Protein AF-A0A835XNC0-F1 (afdb_monomer)

Radius of gyration: 29.65 Å; Cα contacts (8 Å, |Δi|>4): 1338; chains: 1; bounding box: 102×80×61 Å

pLDDT: mean 70.97, std 20.48, range [23.77, 98.5]

Solvent-accessible surface area (backbone atoms only — not comparable to full-atom values): 29058 Å² total; per-residue (Å²): 134,89,83,88,86,89,87,88,86,90,88,89,86,82,95,68,84,80,81,84,77,67,48,71,49,100,88,70,49,81,49,68,90,82,83,91,81,83,90,73,98,82,74,91,80,86,80,80,76,56,77,41,69,33,33,69,35,61,63,71,74,48,73,46,71,86,38,91,46,71,75,57,44,53,56,59,33,71,76,32,92,68,40,43,26,42,33,42,40,83,88,75,19,25,26,38,28,16,57,39,87,41,73,78,50,89,81,39,44,14,42,54,61,74,78,68,91,55,57,44,74,35,23,36,60,67,72,76,65,76,46,70,47,81,31,94,45,70,66,56,28,48,46,52,15,76,72,35,86,63,37,34,22,20,36,38,29,74,90,76,25,39,21,34,22,16,60,56,85,51,75,66,41,85,33,86,71,22,29,26,30,54,71,70,85,74,76,70,84,77,63,83,58,56,65,34,28,36,41,11,80,38,36,51,93,75,41,46,41,34,64,58,40,100,80,53,81,57,31,51,72,44,68,40,75,80,45,48,52,45,66,44,89,82,36,43,75,68,38,34,23,35,36,36,43,68,66,15,27,43,31,40,37,68,68,68,37,36,96,42,24,29,38,38,38,33,32,29,44,72,58,90,40,28,12,26,42,34,34,36,67,40,87,97,50,51,41,34,49,39,25,37,24,57,73,45,90,89,54,76,38,35,32,19,55,26,36,36,17,52,83,36,61,20,26,60,96,45,59,35,25,43,55,25,82,39,46,31,42,40,38,54,67,44,38,30,36,58,94,38,80,40,53,79,41,78,46,36,80,58,57,54,40,22,42,18,39,32,54,50,97,74,16,36,18,19,33,34,36,39,38,39,39,24,26,65,36,74,68,52,73,72,54,47,51,51,52,52,51,46,50,35,64,64,30,52,50,70,55,41,38,50,79,57,8,25,38,5,40,51,36,71,29,49,19,43,103,74,69,80,41,58,30,27,8,66,79,52,54,19,35,42,36,36,38,73,72,67,31,48,36,33,28,31,54,92,76,64,44,79,30,38,62,67,61,46,68,78,72,59,75,81,80,62,98,65,79,78,61,73,69,45,28,33,42,33,29,37,12,38,31,45,28,46,33,32,23,30,69,84,68,47,78,76,45,63,56,92,48,86,53,73,78,38,42,22,28,41,35,34,38,78,81,38,32,44,33,32,21,41,68,83,64,50,77,74,43,77,44,67,29,56,78,131

InterPro domains:
  IPR001480 Bulb-type lectin domain [PS50927] (404-531)
  IPR003609 PAN/Apple domain [PF00024] (60-102)
  IPR003609 PAN/Apple domain [PF00024] (134-172)
  IPR036426 Bulb-type lectin domain superfamily [SSF51110] (418-521)

Nearest PDB structures (foldseek):
  4pdt-assembly1_A  TM=8.724E-01  e=1.687E-04  Marasmius oreades
  4a5v-assembly1_A  TM=4.060E-01  e=1.540E-06  Toxoplasma gondii RH
  2yil-assembly1_A  TM=4.550E-01  e=6.551E-04  Sarcocystis muris
  6ryx-assembly1_A  TM=1.605E-01  e=2.698E-04  Colletotrichum graminicola M1.001
  6ryw-assembly1_A  TM=1.708E-01  e=2.175E-03  Colletotrichum graminicola M1.001

Organism: NCBI:txid47281

Foldseek 3Di:
DDYDDDDDDDDDDDDDDDDFDWDADPVGDIDGDDDDDDDDDDDDDDDDKDKDQWDFDADFPDKAFDAQDPVVLVVVLVVPPQFQWWFADNVRNMITTHNDGHGGDGGGIIIGDDDPPFKDAQKDQDDDFPDKDQAQDPVRLVVVQLPDQQWFKWKAQNVRSMITTDNAGHDIDGHHRIMMGGDDQPPPVPDPQWQFKWFLVCCDPQWTDGVNDPPHPWTFPDWWDDWHWAFDPLFQRRGIWTWDFFGTKTFIDFPLAPQKKKKKWKKFFPDQQFAAFKAFPDPLWGWGAQGHDAPDPVGRGHAGQWIAGNPDTQFDRHNQARGFIWTWIATLAWIDTLLHTRGDDGHDPPSDHRIMGADDDRRGTGMIIGIMIMGRHDDDSVSVVVVSVSSCRSRVGQRDDLLQQKHWGNDKFKEDPPQPGWRAHNVRQKIWTQYQQRKTFIARDVVRDTQDIPCLNPPPVPDDPDDLDHATKMFGQHNFFRWRFIAGPVRHTPDTDPGGDGHFIWMFGQHPQGKTFIATSNRHTRDIDGRDDD

Secondary structure (DSSP, 8-state):
----------------------EE-TTS-EE--SS-----S-SPPP--PPEEEEEEES-EEEEE----SHHHHHHHHHT-TT--EEEEETTTTEEEEES--EEEEEEEEEEE----TTEEEEEE--S-EEEEEE-SSHHHHHHHHHHSTT--EEEEETTTTEEEEESS----EEEEEEEEEE---------TTEEEEEEGGGEETTEE---SSTT-----SEEES--EEEE-TTSGGG-EEEEE-TT-EEE--TTSS-SS-EEEEEEEEEEEEES-SEEE-STT--EEEEEE----TTS---EEEEEEETTEESS----SSTTS-EEEEEETTEEEETTEE---S---S-----EEES--TT--EEEEEEEEEEESS---HHHHHHHHHHHHHHHT-----GGGTEE-TT-EEE--TT---EEE-TTSSEEEEE-TTS-EEEEETTTTEEEEE--HHHHSSSS------SS--EEEE-TTT--EEEE-TT--EEEE-----TT---EEEE-TTS-EEEE-TT--EEEEE-S---

Structure (mmCIF, N/CA/C/O backbone):
data_AF-A0A835XNC0-F1
#
_entry.id   AF-A0A835XNC0-F1
#
loop_
_atom_site.group_PDB
_atom_site.id
_atom_site.type_symbol
_atom_site.label_atom_id
_atom_site.label_alt_id
_atom_site.label_comp_id
_atom_site.label_asym_id
_atom_site.label_entity_id
_atom_site.label_seq_id
_atom_site.pdbx_PDB_ins_code
_atom_site.Cartn_x
_atom_site.Cartn_y
_atom_site.Cartn_z
_atom_site.occupancy
_atom_site.B_iso_or_equiv
_atom_site.auth_seq_id
_atom_site.auth_comp_id
_atom_site.auth_asym_id
_atom_site.auth_atom_id
_atom_site.pdbx_PDB_model_num
ATOM 1 N N . MET A 1 1 ? -70.323 -54.467 4.100 1.00 33.56 1 MET A N 1
ATOM 2 C CA . MET A 1 1 ? -70.503 -53.754 5.382 1.00 33.56 1 MET A CA 1
ATOM 3 C C . MET A 1 1 ? -70.196 -52.279 5.146 1.00 33.56 1 MET A C 1
ATOM 5 O O . MET A 1 1 ? -69.105 -52.011 4.683 1.00 33.56 1 MET A O 1
ATOM 9 N N . ARG A 1 2 ? -71.217 -51.421 5.357 1.00 29.81 2 ARG A N 1
ATOM 10 C CA . ARG A 1 2 ? -71.293 -49.951 5.610 1.00 29.81 2 ARG A CA 1
ATOM 11 C C . ARG A 1 2 ? -70.186 -49.025 5.056 1.00 29.81 2 ARG A C 1
ATOM 13 O O . ARG A 1 2 ? -69.028 -49.295 5.299 1.00 29.81 2 ARG A O 1
ATOM 20 N N . ARG A 1 3 ? -70.420 -47.828 4.499 1.00 30.92 3 ARG A N 1
ATOM 21 C CA . ARG A 1 3 ? -71.561 -46.963 4.087 1.00 30.92 3 ARG A CA 1
ATOM 22 C C . ARG A 1 3 ? -70.849 -45.702 3.493 1.00 30.92 3 ARG A C 1
ATOM 24 O O . ARG A 1 3 ? -69.907 -45.252 4.122 1.00 30.92 3 ARG A O 1
ATOM 31 N N . VAL A 1 4 ? -71.133 -45.233 2.266 1.00 28.31 4 VAL A N 1
ATOM 32 C CA . VAL A 1 4 ? -72.022 -44.083 1.907 1.00 28.31 4 VAL A CA 1
ATOM 33 C C . VAL A 1 4 ? -71.281 -42.782 1.497 1.00 28.31 4 VAL A C 1
ATOM 35 O O . VAL A 1 4 ? -70.633 -42.160 2.324 1.00 28.31 4 VAL A O 1
ATOM 38 N N . HIS A 1 5 ? -71.510 -42.409 0.223 1.00 29.84 5 HIS A N 1
ATOM 39 C CA . HIS A 1 5 ? -71.811 -41.091 -0.390 1.00 29.84 5 HIS A CA 1
ATOM 40 C C . HIS A 1 5 ? -70.792 -39.932 -0.535 1.00 29.84 5 HIS A C 1
ATOM 42 O O . HIS A 1 5 ? -70.390 -39.298 0.429 1.00 29.84 5 HIS A O 1
ATOM 48 N N . ASP A 1 6 ? -70.544 -39.610 -1.817 1.00 30.56 6 ASP A N 1
ATOM 49 C CA . ASP A 1 6 ? -70.949 -38.401 -2.572 1.00 30.56 6 ASP A CA 1
ATOM 50 C C . ASP A 1 6 ? -70.575 -36.951 -2.176 1.00 30.56 6 ASP A C 1
ATOM 52 O O . ASP A 1 6 ? -70.875 -36.455 -1.096 1.00 30.56 6 ASP A O 1
ATOM 56 N N . PHE A 1 7 ? -70.210 -36.238 -3.256 1.00 26.59 7 PHE A N 1
ATOM 57 C CA . PHE A 1 7 ? -70.648 -34.902 -3.709 1.00 26.59 7 PHE A CA 1
ATOM 58 C C . PHE A 1 7 ? -69.682 -33.697 -3.673 1.00 26.59 7 PHE A C 1
ATOM 60 O O . PHE A 1 7 ? -68.897 -33.461 -2.766 1.00 26.59 7 PHE A O 1
ATOM 67 N N . LEU A 1 8 ? -69.801 -32.935 -4.766 1.00 31.47 8 LEU A N 1
ATOM 68 C CA . LEU A 1 8 ? -69.003 -31.819 -5.283 1.00 31.47 8 LEU A CA 1
ATOM 69 C C . LEU A 1 8 ? -69.180 -30.479 -4.519 1.00 31.47 8 LEU A C 1
ATOM 71 O O . LEU A 1 8 ? -70.312 -30.157 -4.168 1.00 31.47 8 LEU A O 1
ATOM 75 N N . ARG A 1 9 ? -68.127 -29.624 -4.510 1.00 27.34 9 ARG A N 1
ATOM 76 C CA . ARG A 1 9 ? -68.075 -28.161 -4.870 1.00 27.34 9 ARG A CA 1
ATOM 77 C C . ARG A 1 9 ? -67.321 -27.204 -3.902 1.00 27.34 9 ARG A C 1
ATOM 79 O O . ARG A 1 9 ? -67.703 -27.065 -2.753 1.00 27.34 9 ARG A O 1
ATOM 86 N N . LYS A 1 10 ? -66.433 -26.393 -4.523 1.00 29.19 10 LYS A N 1
ATOM 87 C CA . LYS A 1 10 ? -66.062 -24.954 -4.319 1.00 29.19 10 LYS A CA 1
ATOM 88 C C . LYS A 1 10 ? -65.339 -24.473 -3.030 1.00 29.19 10 LYS A C 1
ATOM 90 O O . LYS A 1 10 ? -66.006 -24.257 -2.031 1.00 29.19 10 LYS A O 1
ATOM 95 N N . GLN A 1 11 ? -64.055 -24.071 -3.141 1.00 23.78 11 GLN A N 1
ATOM 96 C CA . GLN A 1 11 ? -63.481 -22.684 -3.154 1.00 23.78 11 GLN A CA 1
ATOM 97 C C . GLN A 1 11 ? -61.925 -22.701 -2.951 1.00 23.78 11 GLN A C 1
ATOM 99 O O . GLN A 1 11 ? -61.440 -23.670 -2.378 1.00 23.78 11 GLN A O 1
ATOM 104 N N . PRO A 1 12 ? -61.134 -21.702 -3.432 1.00 40.41 12 PRO A N 1
ATOM 105 C CA . PRO A 1 12 ? -59.662 -21.586 -3.247 1.00 40.41 12 PRO A CA 1
ATOM 106 C C . PRO A 1 12 ? -59.301 -20.605 -2.097 1.00 40.41 12 PRO A C 1
ATOM 108 O O . PRO A 1 12 ? -60.239 -20.024 -1.546 1.00 40.41 12 PRO A O 1
ATOM 111 N N . PRO A 1 13 ? -58.026 -20.232 -1.821 1.00 48.44 13 PRO A N 1
ATOM 112 C CA . PRO A 1 13 ? -56.707 -20.888 -1.938 1.00 48.44 13 PRO A CA 1
ATOM 113 C C . PRO A 1 13 ? -56.108 -21.174 -0.531 1.00 48.44 13 PRO A C 1
ATOM 115 O O . PRO A 1 13 ? -56.663 -20.693 0.447 1.00 48.44 13 PRO A O 1
ATOM 118 N N . ASN A 1 14 ? -54.994 -21.906 -0.400 1.00 28.11 14 ASN A N 1
ATOM 119 C CA . ASN A 1 14 ? -54.060 -21.735 0.728 1.00 28.11 14 ASN A CA 1
ATOM 120 C C . ASN A 1 14 ? -52.700 -22.363 0.411 1.00 28.11 14 ASN A C 1
ATOM 122 O O . ASN A 1 14 ? -52.614 -23.470 -0.122 1.00 28.11 14 ASN A O 1
ATOM 126 N N . ASP A 1 15 ? -51.672 -21.597 0.742 1.00 35.84 15 ASP A N 1
ATOM 127 C CA . ASP A 1 15 ? -50.267 -21.950 0.694 1.00 35.84 15 ASP A CA 1
ATOM 128 C C . ASP A 1 15 ? -49.991 -22.990 1.786 1.00 35.84 15 ASP A C 1
ATOM 130 O O . ASP A 1 15 ? -50.041 -22.659 2.965 1.00 35.84 15 ASP A O 1
ATOM 134 N N . ASP A 1 16 ? -49.711 -24.234 1.408 1.00 30.25 16 ASP A N 1
ATOM 135 C CA . ASP A 1 16 ? -49.107 -25.219 2.304 1.00 30.25 16 ASP A CA 1
ATOM 136 C C . ASP A 1 16 ? -48.016 -25.959 1.522 1.00 30.25 16 ASP A C 1
ATOM 138 O O . ASP A 1 16 ? -48.280 -26.740 0.602 1.00 30.25 16 ASP A O 1
ATOM 142 N N . GLU A 1 17 ? -46.765 -25.658 1.879 1.00 33.50 17 GLU A N 1
ATOM 143 C CA . GLU A 1 17 ? -45.600 -26.482 1.570 1.00 33.50 17 GLU A CA 1
ATOM 144 C C . GLU A 1 17 ? -45.907 -27.921 2.010 1.00 33.50 17 GLU A C 1
ATOM 146 O O . GLU A 1 17 ? -46.232 -28.182 3.170 1.00 33.50 17 GLU A O 1
ATOM 151 N N . GLY A 1 18 ? -45.852 -28.862 1.066 1.00 27.59 18 GLY A N 1
ATOM 152 C CA . GLY A 1 18 ? -46.105 -30.270 1.340 1.00 27.59 18 GLY A CA 1
ATOM 153 C C . GLY A 1 18 ? -45.155 -30.792 2.415 1.00 27.59 18 GLY A C 1
ATOM 154 O O . GLY A 1 18 ? -43.946 -30.843 2.208 1.00 27.59 18 GLY A O 1
ATOM 155 N N . ALA A 1 19 ? -45.706 -31.192 3.560 1.00 32.00 19 ALA A N 1
ATOM 156 C CA . ALA A 1 19 ? -44.953 -31.852 4.613 1.00 32.00 19 ALA A CA 1
ATOM 157 C C . ALA A 1 19 ? -44.446 -33.216 4.118 1.00 32.00 19 ALA A C 1
ATOM 159 O O . ALA A 1 19 ? -45.224 -34.139 3.869 1.00 32.00 19 ALA A O 1
ATOM 160 N N . GLU A 1 20 ? -43.128 -33.337 3.986 1.00 39.53 20 GLU A N 1
ATOM 161 C CA . GLU A 1 20 ? -42.440 -34.596 3.720 1.00 39.53 20 GLU A CA 1
ATOM 162 C C . GLU A 1 20 ? -42.585 -35.532 4.933 1.00 39.53 20 GLU A C 1
ATOM 164 O O . GLU A 1 20 ? -42.203 -35.196 6.055 1.00 39.53 20 GLU A O 1
ATOM 169 N N . THR A 1 21 ? -43.154 -36.722 4.733 1.00 31.94 21 THR A N 1
ATOM 170 C CA . THR A 1 21 ? -43.307 -37.730 5.793 1.00 31.94 21 THR A CA 1
ATOM 171 C C . THR A 1 21 ? -42.209 -38.784 5.694 1.00 31.94 21 THR A C 1
ATOM 173 O O . THR A 1 21 ? -42.207 -39.582 4.755 1.00 31.94 21 THR A O 1
ATOM 176 N N . CYS A 1 22 ? -41.317 -38.833 6.685 1.00 34.78 22 CYS A N 1
ATOM 177 C CA . CYS A 1 22 ? -40.335 -39.906 6.847 1.00 34.78 22 CYS A CA 1
ATOM 178 C C . CYS A 1 22 ? -40.744 -40.846 7.991 1.00 34.78 22 CYS A C 1
ATOM 180 O O . CYS A 1 22 ? -41.289 -40.408 9.005 1.00 34.78 22 CYS A O 1
ATOM 182 N N . THR A 1 23 ? -40.483 -42.145 7.833 1.00 34.78 23 THR A N 1
ATOM 183 C CA . THR A 1 23 ? -40.791 -43.171 8.849 1.00 34.78 23 THR A CA 1
ATOM 184 C C . THR A 1 23 ? -39.563 -44.021 9.154 1.00 34.78 23 THR A C 1
ATOM 186 O O . THR A 1 23 ? -38.681 -44.155 8.308 1.00 34.78 23 THR A O 1
ATOM 189 N N . TYR A 1 24 ? -39.486 -44.575 10.365 1.00 38.09 24 TYR A N 1
ATOM 190 C CA . TYR A 1 24 ? -38.351 -45.394 10.795 1.00 38.09 24 TYR A CA 1
ATOM 191 C C . TYR A 1 24 ? -38.603 -46.889 10.587 1.00 38.09 24 TYR A C 1
ATOM 193 O O . TYR A 1 24 ? -39.691 -47.391 10.879 1.00 38.09 24 TYR A O 1
ATOM 201 N N . SER A 1 25 ? -37.575 -47.607 10.126 1.00 36.44 25 SER A N 1
ATOM 202 C CA . SER A 1 25 ? -37.551 -49.071 10.135 1.00 36.44 25 SER A CA 1
ATOM 203 C C . SER A 1 25 ? -37.351 -49.610 11.559 1.00 36.44 25 SER A C 1
ATOM 205 O O . SER A 1 25 ? -36.887 -48.906 12.458 1.00 36.44 25 SER A O 1
ATOM 207 N N . ALA A 1 26 ? -37.652 -50.895 11.766 1.00 30.27 26 ALA A N 1
ATOM 208 C CA . ALA A 1 26 ? -37.456 -51.573 13.051 1.00 30.27 26 ALA A CA 1
ATOM 209 C C . ALA A 1 26 ? -35.976 -51.663 13.485 1.00 30.27 26 ALA A C 1
ATOM 211 O O . ALA A 1 26 ? -35.694 -51.995 14.634 1.00 30.27 26 ALA A O 1
ATOM 212 N N . GLN A 1 27 ? -35.040 -51.368 12.579 1.00 34.03 27 GLN A N 1
ATOM 213 C CA . GLN A 1 27 ? -33.599 -51.320 12.820 1.00 34.03 27 GLN A CA 1
ATOM 214 C C . GLN A 1 27 ? -33.074 -49.890 13.050 1.00 34.03 27 GLN A C 1
ATOM 216 O O . GLN A 1 27 ? -31.894 -49.727 13.345 1.00 34.03 27 GLN A O 1
ATOM 221 N N . GLY A 1 28 ? -33.940 -48.870 12.983 1.00 33.38 28 GLY A N 1
ATOM 222 C CA . GLY A 1 28 ? -33.593 -47.476 13.280 1.00 33.38 28 GLY A CA 1
ATOM 223 C C . GLY A 1 28 ? -33.233 -46.611 12.068 1.00 33.38 28 GLY A C 1
ATOM 224 O O . GLY A 1 28 ? -32.818 -45.470 12.255 1.00 33.38 28 GLY A O 1
ATOM 225 N N . ASP A 1 29 ? -33.430 -47.103 10.843 1.00 35.59 29 ASP A N 1
ATOM 226 C CA . ASP A 1 29 ? -33.130 -46.353 9.616 1.00 35.59 29 ASP A CA 1
ATOM 227 C C . ASP A 1 29 ? -34.299 -45.449 9.203 1.00 35.59 29 ASP A C 1
ATOM 229 O O . ASP A 1 29 ? -35.459 -45.864 9.256 1.00 35.59 29 ASP A O 1
ATOM 233 N N . LEU A 1 30 ? -34.000 -44.226 8.757 1.00 36.44 30 LEU A N 1
ATOM 234 C CA . LEU A 1 30 ? -34.991 -43.264 8.268 1.00 36.44 30 LEU A CA 1
ATOM 235 C C . LEU A 1 30 ? -35.291 -43.517 6.779 1.00 36.44 30 LEU A C 1
ATOM 237 O O . LEU A 1 30 ? -34.406 -43.401 5.934 1.00 36.44 30 LEU A O 1
ATOM 241 N N . LEU A 1 31 ? -36.544 -43.835 6.453 1.00 37.06 31 LEU A N 1
ATOM 242 C CA . LEU A 1 31 ? -37.020 -44.059 5.087 1.00 37.06 31 LEU A CA 1
ATOM 243 C C . LEU A 1 31 ? -37.870 -42.866 4.628 1.00 37.06 31 LEU A C 1
ATOM 245 O O . LEU A 1 31 ? -38.942 -42.610 5.185 1.00 37.06 31 LEU A O 1
ATOM 249 N N . CYS A 1 32 ? -37.410 -42.169 3.587 1.00 36.25 32 CYS A N 1
ATOM 250 C CA . CYS A 1 32 ? -38.150 -41.113 2.890 1.00 36.25 32 CYS A CA 1
ATOM 251 C C . CYS A 1 32 ? -38.277 -41.506 1.399 1.00 36.25 32 CYS A C 1
ATOM 253 O O . CYS A 1 32 ? -37.302 -41.946 0.788 1.00 36.25 32 CYS A O 1
ATOM 255 N N . ALA A 1 33 ? -39.466 -41.404 0.799 1.00 33.16 33 ALA A N 1
ATOM 256 C CA . ALA A 1 33 ? -39.684 -41.654 -0.637 1.00 33.16 33 ALA A CA 1
ATOM 257 C C . ALA A 1 33 ? -39.577 -40.316 -1.395 1.00 33.16 33 ALA A C 1
ATOM 259 O O . ALA A 1 33 ? -40.217 -39.372 -0.953 1.00 33.16 33 ALA A O 1
ATOM 260 N N . ARG A 1 34 ? -38.870 -40.094 -2.517 1.00 33.03 34 ARG A N 1
ATOM 261 C CA . ARG A 1 34 ? -38.065 -40.836 -3.530 1.00 33.03 34 ARG A CA 1
ATOM 262 C C . ARG A 1 34 ? -37.212 -39.726 -4.232 1.00 33.03 34 ARG A C 1
ATOM 264 O O . ARG A 1 34 ? -37.638 -38.582 -4.196 1.00 33.03 34 ARG A O 1
ATOM 271 N N . GLU A 1 35 ? -36.070 -39.880 -4.908 1.00 27.22 35 GLU A N 1
ATOM 272 C CA . GLU A 1 35 ? -35.342 -40.998 -5.510 1.00 27.22 35 GLU A CA 1
ATOM 273 C C . GLU A 1 35 ? -33.834 -40.875 -5.202 1.00 27.22 35 GLU A C 1
ATOM 275 O O . GLU A 1 35 ? -33.226 -39.838 -5.442 1.00 27.22 35 GLU A O 1
ATOM 280 N N . GLY A 1 36 ? -33.222 -41.971 -4.740 1.00 27.28 36 GLY A N 1
ATOM 281 C CA . GLY A 1 36 ? -31.816 -42.253 -5.036 1.00 27.28 36 GLY A CA 1
ATOM 282 C C . GLY A 1 36 ? -30.734 -41.728 -4.092 1.00 27.28 36 GLY A C 1
ATOM 283 O O . GLY A 1 36 ? -29.766 -41.182 -4.590 1.00 27.28 36 GLY A O 1
ATOM 284 N N . PHE A 1 37 ? -30.791 -41.993 -2.784 1.00 29.02 37 PHE A N 1
ATOM 285 C CA . PHE A 1 37 ? -29.562 -42.072 -1.977 1.00 29.02 37 PHE A CA 1
ATOM 286 C C . PHE A 1 37 ? -29.668 -43.204 -0.946 1.00 29.02 37 PHE A C 1
ATOM 288 O O . PHE A 1 37 ? -30.394 -43.116 0.038 1.00 29.02 37 PHE A O 1
ATOM 295 N N . PHE A 1 38 ? -28.951 -44.300 -1.208 1.00 23.77 38 PHE A N 1
ATOM 296 C CA . PHE A 1 38 ? -28.677 -45.355 -0.234 1.00 23.77 38 PHE A CA 1
ATOM 297 C C . PHE A 1 38 ? -27.364 -45.009 0.472 1.00 23.77 38 PHE A C 1
ATOM 299 O O . PHE A 1 38 ? -26.322 -44.970 -0.181 1.00 23.77 38 PHE A O 1
ATOM 306 N N . ALA A 1 39 ? -27.386 -44.804 1.786 1.00 26.03 39 ALA A N 1
ATOM 307 C CA . ALA A 1 39 ? -26.163 -44.751 2.579 1.00 26.03 39 ALA A CA 1
ATOM 308 C C . ALA A 1 39 ? -25.663 -46.188 2.830 1.00 26.03 39 ALA A C 1
ATOM 310 O O . ALA A 1 39 ? -26.353 -46.989 3.458 1.00 26.03 39 ALA A O 1
ATOM 311 N N . ARG A 1 40 ? -24.474 -46.535 2.320 1.00 25.66 40 ARG A N 1
ATOM 312 C CA . ARG A 1 40 ? -23.680 -47.684 2.793 1.00 25.66 40 ARG A CA 1
ATOM 313 C C . ARG A 1 40 ? -22.464 -47.168 3.557 1.00 25.66 40 ARG A C 1
ATOM 315 O O . ARG A 1 40 ? -21.960 -46.091 3.266 1.00 25.66 40 ARG A O 1
ATOM 322 N N . ASN A 1 41 ? -22.022 -47.958 4.526 1.00 30.77 41 ASN A N 1
ATOM 323 C CA . ASN A 1 41 ? -21.209 -47.547 5.669 1.00 30.77 41 ASN A CA 1
ATOM 324 C C . ASN A 1 41 ? -19.680 -47.560 5.445 1.00 30.77 41 ASN A C 1
ATOM 326 O O . ASN A 1 41 ? -18.933 -47.667 6.414 1.00 30.77 41 ASN A O 1
ATOM 330 N N . ASP A 1 42 ? -19.197 -47.425 4.206 1.00 27.05 42 ASP A N 1
ATOM 331 C CA . ASP A 1 42 ? -17.780 -47.656 3.887 1.00 27.05 42 ASP A CA 1
ATOM 332 C C . ASP A 1 42 ? -17.169 -46.464 3.106 1.00 27.05 42 ASP A C 1
ATOM 334 O O . ASP A 1 42 ? -17.069 -46.500 1.881 1.00 27.05 42 ASP A O 1
ATOM 338 N N . GLY A 1 43 ? -16.762 -45.385 3.796 1.00 27.47 43 GLY A N 1
ATOM 339 C CA . GLY A 1 43 ? -16.010 -44.255 3.205 1.00 27.47 43 GLY A CA 1
ATOM 340 C C . GLY A 1 43 ? -16.140 -42.919 3.965 1.00 27.47 43 GLY A C 1
ATOM 341 O O . GLY A 1 43 ? -17.107 -42.746 4.702 1.00 27.47 43 GLY A O 1
ATOM 342 N N . PRO A 1 44 ? -15.170 -41.982 3.853 1.00 25.95 44 PRO A N 1
ATOM 343 C CA . PRO A 1 44 ? -15.163 -40.731 4.614 1.00 25.95 44 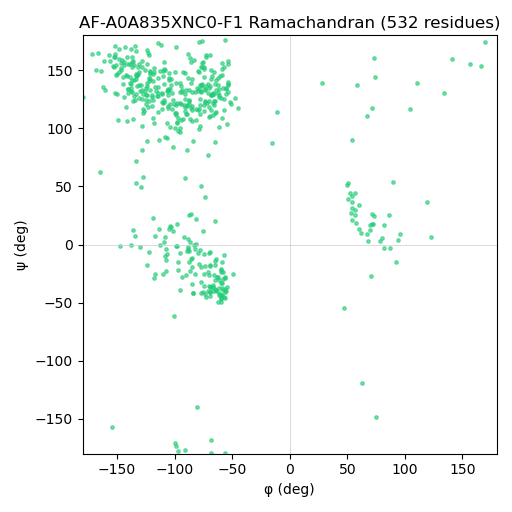PRO A CA 1
ATOM 344 C C . PRO A 1 44 ? -16.223 -39.764 4.065 1.00 25.95 44 PRO A C 1
ATOM 346 O O . PRO A 1 44 ? -16.225 -39.436 2.884 1.00 25.95 44 PRO A O 1
ATOM 349 N N . TRP A 1 45 ? -17.134 -39.357 4.945 1.00 30.69 45 TRP A N 1
ATOM 350 C CA . TRP A 1 45 ? -18.432 -38.764 4.635 1.00 30.69 45 TRP A CA 1
ATOM 351 C C . TRP A 1 45 ? -18.388 -37.321 4.104 1.00 30.69 45 TRP A C 1
ATOM 353 O O . TRP A 1 45 ? -17.707 -36.454 4.656 1.00 30.69 45 TRP A O 1
ATOM 363 N N . ASP A 1 46 ? -19.205 -37.101 3.071 1.00 28.56 46 ASP A N 1
ATOM 364 C CA . ASP A 1 46 ? -19.625 -35.834 2.469 1.00 28.56 46 ASP A CA 1
ATOM 365 C C . ASP A 1 46 ? -20.379 -34.923 3.460 1.00 28.56 46 ASP A C 1
ATOM 367 O O . ASP A 1 46 ? -21.160 -35.402 4.285 1.00 28.56 46 ASP A O 1
ATOM 371 N N . ALA A 1 47 ? -20.207 -33.597 3.357 1.00 27.84 47 ALA A N 1
ATOM 372 C CA . ALA A 1 47 ? -20.940 -32.624 4.172 1.00 27.84 47 ALA A CA 1
ATOM 373 C C . ALA A 1 47 ? -21.685 -31.582 3.322 1.00 27.84 47 ALA A C 1
ATOM 375 O O . ALA A 1 47 ? -21.075 -30.790 2.605 1.00 27.84 47 ALA A O 1
ATOM 376 N N . GLY A 1 48 ? -23.007 -31.542 3.502 1.00 31.14 48 GLY A N 1
ATOM 377 C CA . GLY A 1 48 ? -23.902 -30.431 3.173 1.00 31.14 48 GLY A CA 1
ATOM 378 C C . GLY A 1 48 ? -24.687 -30.010 4.425 1.00 31.14 48 GLY A C 1
ATOM 379 O O . GLY A 1 48 ? -24.851 -30.802 5.352 1.00 31.14 48 GLY A O 1
ATOM 380 N N . VAL A 1 49 ? -25.149 -28.756 4.489 1.00 35.53 49 VAL A N 1
ATOM 381 C CA . VAL A 1 49 ? -25.972 -28.258 5.610 1.00 35.53 49 VAL A CA 1
ATOM 382 C C . VAL A 1 49 ? -27.417 -28.713 5.418 1.00 35.53 49 VAL A C 1
ATOM 384 O O . VAL A 1 49 ? -28.083 -28.271 4.484 1.00 35.53 49 VAL A O 1
ATOM 387 N N . THR A 1 50 ? -27.926 -29.542 6.327 1.00 42.16 50 THR A N 1
ATOM 388 C CA . THR A 1 50 ? -29.351 -29.880 6.412 1.00 42.16 50 THR A CA 1
ATOM 389 C C . THR A 1 50 ? -30.042 -28.968 7.427 1.00 42.16 50 THR A C 1
ATOM 391 O O . THR A 1 50 ? -29.677 -28.908 8.604 1.00 42.16 50 THR A O 1
ATOM 394 N N . TRP A 1 51 ? -31.052 -28.225 6.971 1.00 41.75 51 TRP A N 1
ATOM 395 C CA . TRP A 1 51 ? -32.015 -27.572 7.858 1.00 41.75 51 TRP A CA 1
ATOM 396 C C . TRP A 1 51 ? -33.123 -28.578 8.140 1.00 41.75 51 TRP A C 1
ATOM 398 O O . TRP A 1 51 ? -33.761 -29.059 7.209 1.00 41.75 51 TRP A O 1
ATOM 408 N N . SER A 1 52 ? -33.344 -28.913 9.406 1.00 43.28 52 SER A N 1
ATOM 409 C CA . SER A 1 52 ? -34.429 -29.815 9.799 1.00 43.28 52 SER A CA 1
ATOM 410 C C . SER A 1 52 ? -35.224 -29.210 10.951 1.00 43.28 52 SER A C 1
ATOM 412 O O . SER A 1 52 ? -34.725 -28.372 11.706 1.00 43.28 52 SER A O 1
ATOM 414 N N . SER A 1 53 ? -36.483 -29.623 11.092 1.00 37.78 53 SER A N 1
ATOM 415 C CA . SER A 1 53 ? -37.388 -29.273 12.198 1.00 37.78 53 SER A CA 1
ATOM 416 C C . SER A 1 53 ? -37.019 -29.990 13.508 1.00 37.78 53 SER A C 1
ATOM 418 O O . SER A 1 53 ? -37.875 -30.461 14.259 1.00 37.78 53 SER A O 1
ATOM 420 N N . VAL A 1 54 ? -35.719 -30.079 13.778 1.00 39.06 54 VAL A N 1
ATOM 421 C CA . VAL A 1 54 ? -35.134 -30.774 14.918 1.00 39.06 54 VAL A CA 1
ATOM 422 C C . VAL A 1 54 ? -34.251 -29.810 15.698 1.00 39.06 54 VAL A C 1
ATOM 424 O O . VAL A 1 54 ? -33.441 -29.127 15.091 1.00 39.06 54 VAL A O 1
ATOM 427 N N . GLU A 1 55 ? -34.345 -29.772 17.030 1.00 42.88 55 GLU A N 1
ATOM 428 C CA . GLU A 1 55 ? -33.411 -29.010 17.869 1.00 42.88 55 GLU A CA 1
ATOM 429 C C . GLU A 1 55 ? -32.067 -29.751 18.023 1.00 42.88 55 GLU A C 1
ATOM 431 O O . GLU A 1 55 ? -32.051 -30.924 18.394 1.00 42.88 55 GLU A O 1
ATOM 436 N N . ALA A 1 56 ? -30.931 -29.073 17.808 1.00 45.53 56 ALA A N 1
ATOM 437 C CA . ALA A 1 56 ? -29.616 -29.606 18.180 1.00 45.53 56 ALA A CA 1
ATOM 438 C C . ALA A 1 56 ? -29.455 -29.578 19.712 1.00 45.53 56 ALA A C 1
ATOM 440 O O . ALA A 1 56 ? -29.547 -28.504 20.306 1.00 45.53 56 ALA A O 1
ATOM 441 N N . GLN A 1 57 ? -29.209 -30.708 20.376 1.00 46.56 57 GLN A N 1
ATOM 442 C CA . GLN A 1 57 ? -28.907 -30.747 21.809 1.00 46.56 57 GLN A CA 1
ATOM 443 C C . GLN A 1 57 ? -27.472 -30.291 22.125 1.00 46.56 57 GLN A C 1
ATOM 445 O O . GLN A 1 57 ? -26.564 -30.352 21.295 1.00 46.56 57 GLN A O 1
ATOM 450 N N . GLY A 1 58 ? -27.296 -29.762 23.341 1.00 53.94 58 GLY A N 1
ATOM 451 C CA . GLY A 1 58 ? -26.038 -29.207 23.849 1.00 53.94 58 GLY A CA 1
ATOM 452 C C . GLY A 1 58 ? -26.243 -27.943 24.690 1.00 53.94 58 GLY A C 1
ATOM 453 O O . GLY A 1 58 ? -27.271 -27.269 24.586 1.00 53.94 58 GLY A O 1
ATOM 454 N N . SER A 1 59 ? -25.258 -27.610 25.529 1.00 58.34 59 SER A N 1
ATOM 455 C CA . SER A 1 59 ? -25.279 -26.386 26.336 1.00 58.34 59 SER A CA 1
ATOM 456 C C . SER A 1 59 ? -25.307 -25.145 25.441 1.00 58.34 59 SER A C 1
ATOM 458 O O . SER A 1 59 ? -24.475 -24.989 24.541 1.00 58.34 59 SER A O 1
ATOM 460 N N . ALA A 1 60 ? -26.259 -24.247 25.702 1.00 58.25 60 ALA A N 1
ATOM 461 C CA . ALA A 1 60 ? -26.295 -22.942 25.060 1.00 58.25 60 ALA A CA 1
ATOM 462 C C . ALA A 1 60 ? -25.071 -22.129 25.499 1.00 58.25 60 ALA A C 1
ATOM 464 O O . ALA A 1 60 ? -24.852 -21.916 26.690 1.00 58.25 60 ALA A O 1
ATOM 465 N N . LEU A 1 61 ? -24.277 -21.681 24.529 1.00 67.38 61 LEU A N 1
ATOM 466 C CA . LEU A 1 61 ? -23.200 -20.720 24.753 1.00 67.38 61 LEU A CA 1
ATOM 467 C C . LEU A 1 61 ? -23.781 -19.334 25.006 1.00 67.38 61 LEU A C 1
ATOM 469 O O . LEU A 1 61 ? -23.345 -18.629 25.908 1.00 67.38 61 LEU A O 1
ATOM 473 N N . THR A 1 62 ? -24.753 -18.943 24.181 1.00 75.56 62 THR A N 1
ATOM 474 C CA . THR A 1 62 ? -25.467 -17.672 24.297 1.00 75.56 62 THR A CA 1
ATOM 475 C C . THR A 1 62 ? -26.729 -17.675 23.428 1.00 75.56 62 THR A C 1
ATOM 477 O O . THR A 1 62 ? -26.880 -18.519 22.539 1.00 75.56 62 THR A O 1
ATOM 480 N N . VAL A 1 63 ? -27.626 -16.719 23.669 1.00 75.00 63 VAL A N 1
ATOM 481 C CA . VAL A 1 63 ? -28.804 -16.442 22.838 1.00 75.00 63 VAL A CA 1
ATOM 482 C C . VAL A 1 63 ? -28.695 -15.020 22.300 1.00 75.00 63 VAL A C 1
ATOM 484 O O . VAL A 1 63 ? -28.565 -14.071 23.068 1.00 75.00 63 VAL A O 1
ATOM 487 N N . VAL A 1 64 ? -28.757 -14.876 20.980 1.00 63.44 64 VAL A N 1
ATOM 488 C CA . VAL A 1 64 ? -28.734 -13.595 20.273 1.00 63.44 64 VAL A CA 1
ATOM 489 C C . VAL A 1 64 ? -30.178 -13.209 19.921 1.00 63.44 64 VAL A C 1
ATOM 491 O O . VAL A 1 64 ? -30.806 -13.932 19.143 1.00 63.44 64 VAL A O 1
ATOM 494 N N . PRO A 1 65 ? -30.743 -12.135 20.501 1.00 69.12 65 PRO A N 1
ATOM 495 C CA . PRO A 1 65 ? -32.082 -11.652 20.159 1.00 69.12 65 PRO A CA 1
ATOM 496 C C . PRO A 1 65 ? -32.092 -10.835 18.851 1.00 69.12 65 PRO A C 1
ATOM 498 O O . PRO A 1 65 ? -31.040 -10.560 18.275 1.00 69.12 65 PRO A O 1
ATOM 501 N N . ASP A 1 66 ? -33.288 -10.451 18.392 1.00 63.50 66 ASP A N 1
ATOM 502 C CA . ASP A 1 66 ? -33.538 -9.553 17.248 1.00 63.50 66 ASP A CA 1
ATOM 503 C C . ASP A 1 66 ? -32.999 -10.034 15.889 1.00 63.50 66 ASP A C 1
ATOM 505 O O . ASP A 1 66 ? -32.616 -9.256 15.012 1.00 63.50 66 ASP A O 1
ATOM 509 N N . ILE A 1 67 ? -33.013 -11.349 15.677 1.00 53.75 67 ILE A N 1
ATOM 510 C CA . ILE A 1 67 ? -32.607 -11.981 14.427 1.00 53.75 67 ILE A CA 1
ATOM 511 C C . ILE A 1 67 ? -33.825 -12.309 13.562 1.00 53.75 67 ILE A C 1
ATOM 513 O O . ILE A 1 67 ? -34.568 -13.265 13.778 1.00 53.75 67 ILE A O 1
ATOM 517 N N . TYR A 1 68 ? -34.020 -11.510 12.518 1.00 47.62 68 TYR A N 1
ATOM 518 C CA . TYR A 1 68 ? -35.193 -11.600 11.643 1.00 47.62 68 TYR A CA 1
ATOM 519 C C . TYR A 1 68 ? -35.069 -12.633 10.515 1.00 47.62 68 TYR A C 1
ATOM 521 O O . TYR A 1 68 ? -36.066 -12.942 9.863 1.00 47.62 68 TYR A O 1
ATOM 529 N N . ARG A 1 69 ? -33.866 -13.173 10.284 1.00 48.59 69 ARG A N 1
ATOM 530 C CA . ARG A 1 69 ? -33.563 -14.148 9.226 1.00 48.59 69 ARG A CA 1
ATOM 531 C C . ARG A 1 69 ? -32.645 -15.248 9.757 1.00 48.59 69 ARG A C 1
ATOM 533 O O . ARG A 1 69 ? -31.634 -14.936 10.385 1.00 48.59 69 ARG A O 1
ATOM 540 N N . LYS A 1 70 ? -32.975 -16.518 9.496 1.00 49.03 70 LYS A N 1
ATOM 541 C CA . LYS A 1 70 ? -32.243 -17.692 10.020 1.00 49.03 70 LYS A CA 1
ATOM 542 C C . LYS A 1 70 ? -30.782 -17.739 9.559 1.00 49.03 70 LYS A C 1
ATOM 544 O O . LYS A 1 70 ? -29.908 -18.176 10.303 1.00 49.03 70 LYS A O 1
ATOM 549 N N . GLU A 1 71 ? -30.497 -17.204 8.374 1.00 53.38 71 GLU A N 1
ATOM 550 C CA . GLU A 1 71 ? -29.162 -17.117 7.776 1.00 53.38 71 GLU A CA 1
ATOM 551 C C . GLU A 1 71 ? -28.217 -16.238 8.614 1.00 53.38 71 GLU A C 1
ATOM 553 O O . GLU A 1 71 ? -27.010 -16.480 8.665 1.00 53.38 71 GLU A O 1
ATOM 558 N N . ASN A 1 72 ? -28.766 -15.267 9.351 1.00 53.50 72 ASN A N 1
ATOM 559 C CA . ASN A 1 72 ? -27.984 -14.379 10.205 1.00 53.50 72 ASN A CA 1
ATOM 560 C C . ASN A 1 72 ? -27.502 -15.080 11.485 1.00 53.50 72 ASN A C 1
ATOM 562 O O . ASN A 1 72 ? -26.449 -14.705 11.994 1.00 53.50 72 ASN A O 1
ATOM 566 N N . CYS A 1 73 ? -28.178 -16.136 11.973 1.00 50.44 73 CYS A N 1
ATOM 567 C CA . CYS A 1 73 ? -27.683 -16.930 13.113 1.00 50.44 73 CYS A CA 1
ATOM 568 C C . CYS A 1 73 ? -26.286 -17.490 12.854 1.00 50.44 73 CYS A C 1
ATOM 570 O O . CYS A 1 73 ? -25.441 -17.550 13.749 1.00 50.44 73 CYS A O 1
ATOM 572 N N . LEU A 1 74 ? -26.047 -17.901 11.609 1.00 55.25 74 LEU A N 1
ATOM 573 C CA . LEU A 1 74 ? -24.807 -18.537 11.208 1.00 55.25 74 LEU A CA 1
ATOM 574 C C . LEU A 1 74 ? -23.623 -17.565 11.287 1.00 55.25 74 LEU A C 1
ATOM 576 O O . LEU A 1 74 ? -22.528 -17.970 11.668 1.00 55.25 74 LEU A O 1
ATOM 580 N N . ALA A 1 75 ? -23.842 -16.283 10.987 1.00 52.88 75 ALA A N 1
ATOM 581 C CA . ALA A 1 75 ? -22.818 -15.247 11.102 1.00 52.88 75 ALA A CA 1
ATOM 582 C C . ALA A 1 75 ? -22.362 -15.045 12.560 1.00 52.88 75 ALA A C 1
ATOM 584 O O . ALA A 1 75 ? -21.164 -14.943 12.822 1.00 52.88 75 ALA A O 1
ATOM 585 N N . PHE A 1 76 ? -23.291 -15.085 13.521 1.00 55.31 76 PHE A N 1
ATOM 586 C CA . PHE A 1 76 ? -22.952 -14.991 14.945 1.00 55.31 76 PHE A CA 1
ATOM 587 C C . PHE A 1 76 ? -22.197 -16.223 15.454 1.00 55.31 76 PHE A C 1
ATOM 589 O O . PHE A 1 76 ? -21.259 -16.085 16.237 1.00 55.31 76 PHE A O 1
ATOM 596 N N . CYS A 1 77 ? -22.541 -17.420 14.971 1.00 52.75 77 CYS A N 1
ATOM 597 C CA . CYS A 1 77 ? -21.784 -18.630 15.296 1.00 52.75 77 CYS A CA 1
ATOM 598 C C . CYS A 1 77 ? -20.369 -18.605 14.701 1.00 52.75 77 CYS A C 1
ATOM 600 O O . CYS A 1 77 ? -19.416 -18.952 15.391 1.00 52.75 77 CYS A O 1
ATOM 602 N N . LYS A 1 78 ? -20.204 -18.111 13.463 1.00 52.94 78 LYS A N 1
ATOM 603 C CA . LYS A 1 78 ? -18.888 -17.914 12.819 1.00 52.94 78 LYS A CA 1
ATOM 604 C C . LYS A 1 78 ? -17.974 -16.988 13.616 1.00 52.94 78 LYS A C 1
ATOM 606 O O . LYS A 1 78 ? -16.777 -17.238 13.712 1.00 52.94 78 LYS A O 1
ATOM 611 N N . ALA A 1 79 ? -18.540 -15.934 14.197 1.00 48.41 79 ALA A N 1
ATOM 612 C CA . ALA A 1 79 ? -17.805 -14.967 15.005 1.00 48.41 79 ALA A CA 1
ATOM 613 C C . ALA A 1 79 ? -17.415 -15.497 16.402 1.00 48.41 79 ALA A C 1
ATOM 615 O O . ALA A 1 79 ? -16.660 -14.835 17.114 1.00 48.41 79 ALA A O 1
ATOM 616 N N . MET A 1 80 ? -17.902 -16.678 16.806 1.00 51.56 80 MET A N 1
ATOM 617 C CA . MET A 1 80 ? -17.671 -17.261 18.127 1.00 51.56 80 MET A CA 1
ATOM 618 C C . MET A 1 80 ? -16.906 -18.594 18.015 1.00 51.56 80 MET A C 1
ATOM 620 O O . MET A 1 80 ? -17.513 -19.619 17.716 1.00 51.56 80 MET A O 1
ATOM 624 N N . PRO A 1 81 ? -15.595 -18.644 18.335 1.00 54.97 81 PRO A N 1
ATOM 625 C CA . PRO A 1 81 ? -14.765 -19.848 18.161 1.00 54.97 81 PRO A CA 1
ATOM 626 C C . PRO A 1 81 ? -15.275 -21.114 18.875 1.00 54.97 81 PRO A C 1
ATOM 628 O O . PRO A 1 81 ? -15.009 -22.237 18.434 1.00 54.97 81 PRO A O 1
ATOM 631 N N . ALA A 1 82 ? -16.009 -20.936 19.979 1.00 54.97 82 ALA A N 1
ATOM 632 C CA . ALA A 1 82 ? -16.614 -22.017 20.754 1.00 54.97 82 ALA A CA 1
ATOM 633 C C . ALA A 1 82 ? -17.916 -22.565 20.138 1.00 54.97 82 ALA A C 1
ATOM 635 O O . ALA A 1 82 ? -18.339 -23.656 20.512 1.00 54.97 82 ALA A O 1
ATOM 636 N N . CYS A 1 83 ? -18.545 -21.837 19.210 1.00 55.09 83 CYS A N 1
ATOM 637 C CA . CYS A 1 83 ? -19.819 -22.216 18.610 1.00 55.09 83 CYS A CA 1
ATOM 638 C C . CYS A 1 83 ? -19.642 -23.314 17.555 1.00 55.09 83 CYS A C 1
ATOM 640 O O . CYS A 1 83 ? -18.758 -23.245 16.699 1.00 55.09 83 CYS A O 1
ATOM 642 N N . LYS A 1 84 ? -20.478 -24.353 17.647 1.00 59.66 84 LYS A N 1
ATOM 643 C CA . LYS A 1 84 ? -20.459 -25.545 16.783 1.00 59.66 84 LYS A CA 1
ATOM 644 C C . LYS A 1 84 ? -21.795 -25.814 16.091 1.00 59.66 84 LYS A C 1
ATOM 646 O O . LYS A 1 84 ? -21.809 -26.563 15.120 1.00 59.66 84 LYS A O 1
ATOM 651 N N . SER A 1 85 ? -22.893 -25.228 16.569 1.00 63.31 85 SER A N 1
ATOM 652 C CA . SER A 1 85 ? -24.226 -25.343 15.967 1.00 63.31 85 SER A CA 1
ATOM 653 C C . SER A 1 85 ? -25.122 -24.162 16.364 1.00 63.31 85 SER A C 1
ATOM 655 O O . SER A 1 85 ? -24.819 -23.433 17.317 1.00 63.31 85 SER A O 1
ATOM 657 N N . VAL A 1 86 ? -26.220 -23.957 15.624 1.00 61.88 86 VAL A N 1
ATOM 658 C CA . VAL A 1 86 ? -27.197 -22.886 15.880 1.00 61.88 86 VAL A CA 1
ATOM 659 C C . VAL A 1 86 ? -28.633 -23.395 15.853 1.00 61.88 86 VAL A C 1
ATOM 661 O O . VAL A 1 86 ? -28.993 -24.259 15.055 1.00 61.88 86 VAL A O 1
ATOM 664 N N . VAL A 1 87 ? -29.476 -22.804 16.694 1.00 64.12 87 VAL A N 1
ATOM 665 C CA . VAL A 1 87 ? -30.931 -23.001 16.678 1.00 64.12 87 VAL A CA 1
ATOM 666 C C . VAL A 1 87 ? -31.591 -21.653 16.432 1.00 64.12 87 VAL A C 1
ATOM 668 O O . VAL A 1 87 ? -31.295 -20.695 17.147 1.00 64.12 87 VAL A O 1
ATOM 671 N N . TYR A 1 88 ? -32.460 -21.572 15.424 1.00 54.81 88 TYR A N 1
ATOM 672 C CA . TYR A 1 88 ? -33.209 -20.356 15.121 1.00 54.81 88 TYR A CA 1
ATOM 673 C C . TYR A 1 88 ? -34.657 -20.493 15.583 1.00 54.81 88 TYR A C 1
ATOM 675 O O . TYR A 1 88 ? -35.387 -21.362 15.110 1.00 54.81 88 TYR A O 1
ATOM 683 N N . ASP A 1 89 ? -35.088 -19.599 16.469 1.00 60.59 89 ASP A N 1
ATOM 684 C CA . ASP A 1 89 ? -36.487 -19.472 16.863 1.00 60.59 89 ASP A CA 1
ATOM 685 C C . ASP A 1 89 ? -37.140 -18.375 16.009 1.00 60.59 89 ASP A C 1
ATOM 687 O O . ASP A 1 89 ? -36.983 -17.174 16.250 1.00 60.59 89 ASP A O 1
ATOM 691 N N . GLY A 1 90 ? -37.874 -18.795 14.975 1.00 48.59 90 GLY A N 1
ATOM 692 C CA . GLY A 1 90 ? -38.560 -17.889 14.053 1.00 48.59 90 GLY A CA 1
ATOM 693 C C . GLY A 1 90 ? -39.738 -17.130 14.669 1.00 48.59 90 GLY A C 1
ATOM 694 O O . GLY A 1 90 ? -40.128 -16.099 14.113 1.00 48.59 90 GLY A O 1
ATOM 695 N N . ALA A 1 91 ? -40.274 -17.595 15.802 1.00 56.09 91 ALA A N 1
ATOM 696 C CA . ALA A 1 91 ? -41.351 -16.926 16.528 1.00 56.09 91 ALA A CA 1
ATOM 697 C C . ALA A 1 91 ? -40.795 -15.837 17.453 1.00 56.09 91 ALA A C 1
ATOM 699 O O . ALA A 1 91 ? -41.326 -14.730 17.493 1.00 56.09 91 ALA A O 1
ATOM 700 N N . LYS A 1 92 ? -39.686 -16.123 18.144 1.00 59.56 92 LYS A N 1
ATOM 701 C CA . LYS A 1 92 ? -39.007 -15.162 19.032 1.00 59.56 92 LYS A CA 1
ATOM 702 C C . LYS A 1 92 ? -37.983 -14.280 18.325 1.00 59.56 92 LYS A C 1
ATOM 704 O O . LYS A 1 92 ? -37.426 -13.392 18.962 1.00 59.56 92 LYS A O 1
ATOM 709 N N . LYS A 1 93 ? -37.722 -14.536 17.038 1.00 61.44 93 LYS A N 1
ATOM 710 C CA . LYS A 1 93 ? -36.677 -13.873 16.245 1.00 61.44 93 LYS A CA 1
ATOM 711 C C . LYS A 1 93 ? -35.332 -13.914 16.972 1.00 61.44 93 LYS A C 1
ATOM 713 O O . LYS A 1 93 ? -34.708 -12.885 17.195 1.00 61.44 93 LYS A O 1
ATOM 718 N N . SER A 1 94 ? -34.892 -15.099 17.387 1.00 62.31 94 SER A N 1
ATOM 719 C CA . SER A 1 94 ? -33.656 -15.252 18.164 1.00 62.31 94 SER A CA 1
ATOM 720 C C . SER A 1 94 ? -32.831 -16.462 17.731 1.00 62.31 94 SER A C 1
ATOM 722 O O . SER A 1 94 ? -33.347 -17.418 17.153 1.00 62.31 94 SER A O 1
ATOM 724 N N . CYS A 1 95 ? -31.524 -16.405 17.991 1.00 64.50 95 CYS A N 1
ATOM 725 C CA . CYS A 1 95 ? -30.560 -17.450 17.659 1.00 64.50 95 CYS A CA 1
ATOM 726 C C . CYS A 1 95 ? -29.875 -17.973 18.913 1.00 64.50 95 CYS A C 1
ATOM 728 O O . CYS A 1 95 ? -29.152 -17.236 19.579 1.00 64.50 95 CYS A O 1
ATOM 730 N N . THR A 1 96 ? -30.019 -19.255 19.211 1.00 68.94 96 THR A N 1
ATOM 731 C CA . THR A 1 96 ? -29.237 -19.914 20.258 1.00 68.94 96 THR A CA 1
ATOM 732 C C . THR A 1 96 ? -27.977 -20.516 19.652 1.00 68.94 96 THR A C 1
ATOM 734 O O . THR A 1 96 ? -28.054 -21.378 18.779 1.00 68.94 96 THR A O 1
ATOM 737 N N . LEU A 1 97 ? -26.814 -20.071 20.123 1.00 72.81 97 LEU A N 1
ATOM 738 C CA . LEU A 1 97 ? -25.509 -20.604 19.739 1.00 72.81 97 LEU A CA 1
ATOM 739 C C . LEU A 1 97 ? -25.137 -21.737 20.697 1.00 72.81 97 LEU A C 1
ATOM 741 O O . LEU A 1 97 ? -25.251 -21.565 21.912 1.00 72.81 97 LEU A O 1
ATOM 745 N N . LYS A 1 98 ? -24.684 -22.886 20.189 1.00 66.12 98 LYS A N 1
ATOM 746 C CA . LYS A 1 98 ? -24.395 -24.072 21.014 1.00 66.12 98 LYS A CA 1
ATOM 747 C C . LYS A 1 98 ? -22.971 -24.586 20.797 1.00 66.12 98 LYS A C 1
ATOM 749 O O . LYS A 1 98 ? -22.388 -24.418 19.725 1.00 66.12 98 LYS A O 1
ATOM 754 N N . SER A 1 99 ? -22.395 -25.192 21.836 1.00 63.34 99 SER A N 1
ATOM 755 C CA . SER A 1 99 ? -21.001 -25.674 21.859 1.00 63.34 99 SER A CA 1
ATOM 756 C C . SER A 1 99 ? -20.810 -27.108 21.360 1.00 63.34 99 SER A C 1
ATOM 758 O O . SER A 1 99 ? -19.674 -27.566 21.247 1.00 63.34 99 SER A O 1
ATOM 760 N N . GLN A 1 100 ? -21.896 -27.827 21.071 1.00 56.62 100 GLN A N 1
ATOM 761 C CA . GLN A 1 100 ? -21.881 -29.245 20.706 1.00 56.62 100 GLN A CA 1
ATOM 762 C C . GLN A 1 100 ? -22.839 -29.552 19.5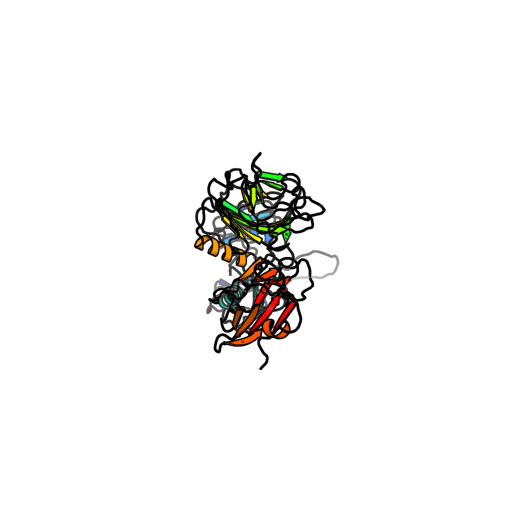46 1.00 56.62 100 GLN A C 1
ATOM 764 O O . GLN A 1 100 ? -23.658 -28.718 19.152 1.00 56.62 100 GLN A O 1
ATOM 769 N N . ILE A 1 101 ? -22.696 -30.759 18.994 1.00 51.34 101 ILE A N 1
ATOM 770 C CA . ILE A 1 101 ? -23.529 -31.329 17.931 1.00 51.34 101 ILE A CA 1
ATOM 771 C C . ILE A 1 101 ? -24.072 -32.666 18.466 1.00 51.34 101 ILE A C 1
ATOM 773 O O . ILE A 1 101 ? -23.405 -33.686 18.323 1.00 51.34 101 ILE A O 1
ATOM 777 N N . THR A 1 102 ? -25.226 -32.686 19.139 1.00 45.28 102 THR A N 1
ATOM 778 C CA . THR A 1 102 ? -25.898 -33.944 19.539 1.00 45.28 102 THR A CA 1
ATOM 779 C C . THR A 1 102 ? -27.410 -33.899 19.261 1.00 45.28 102 THR A C 1
ATOM 781 O O . THR A 1 102 ? -27.980 -32.826 19.102 1.00 45.28 102 THR A O 1
ATOM 784 N N . GLY A 1 103 ? -28.026 -35.077 19.080 1.00 44.22 103 GLY A N 1
ATOM 785 C CA . GLY A 1 103 ? -29.310 -35.312 18.393 1.00 44.22 103 GLY A CA 1
ATOM 786 C C . GLY A 1 103 ? -30.619 -34.805 19.032 1.00 44.22 103 GLY A C 1
ATOM 787 O O . GLY A 1 103 ? -30.626 -34.005 19.957 1.00 44.22 103 GLY A O 1
ATOM 788 N N . ALA A 1 104 ? -31.730 -35.283 18.459 1.00 38.12 104 ALA A N 1
ATOM 789 C CA . ALA A 1 104 ? -33.041 -34.636 18.325 1.00 38.12 104 ALA A CA 1
ATOM 790 C C . ALA A 1 104 ? -33.968 -34.585 19.562 1.00 38.12 104 ALA A C 1
ATOM 792 O O . ALA A 1 104 ? -34.227 -35.607 20.194 1.00 38.12 104 ALA A O 1
ATOM 793 N N . ALA A 1 105 ? -34.606 -33.427 19.788 1.00 36.41 105 ALA A N 1
ATOM 794 C CA . ALA A 1 105 ? -35.918 -33.303 20.443 1.00 36.41 105 ALA A CA 1
ATOM 795 C C . ALA A 1 105 ? -36.918 -32.605 19.493 1.00 36.41 105 ALA A C 1
ATOM 797 O O . ALA A 1 105 ? -36.520 -31.793 18.656 1.00 36.41 105 ALA A O 1
ATOM 798 N N . ALA A 1 106 ? -38.208 -32.946 19.591 1.00 34.44 106 ALA A N 1
ATOM 799 C CA . ALA A 1 106 ? -39.248 -32.489 18.665 1.00 34.44 106 ALA A CA 1
ATOM 800 C C . ALA A 1 106 ? -39.719 -31.048 18.954 1.00 34.44 106 ALA A C 1
ATOM 802 O O . ALA A 1 106 ? -40.049 -30.736 20.097 1.00 34.44 106 ALA A O 1
ATOM 803 N N . GLY A 1 107 ? -39.830 -30.206 17.912 1.00 39.66 107 GLY A N 1
ATOM 804 C CA . GLY A 1 107 ? -40.604 -28.950 17.961 1.00 39.66 107 GLY A CA 1
ATOM 805 C C . GLY A 1 107 ? -39.882 -27.630 17.638 1.00 39.66 107 GLY A C 1
ATOM 806 O O . GLY A 1 107 ? -40.508 -26.581 17.768 1.00 39.66 107 GLY A O 1
ATOM 807 N N . ALA A 1 108 ? -38.617 -27.633 17.201 1.00 41.25 108 ALA A N 1
ATOM 808 C CA . ALA A 1 108 ? -37.874 -26.418 16.818 1.00 41.25 108 ALA A CA 1
ATOM 809 C C . ALA A 1 108 ? -37.062 -26.628 15.526 1.00 41.25 108 ALA A C 1
ATOM 811 O O . ALA A 1 108 ? -36.659 -27.746 15.246 1.00 41.25 108 ALA A O 1
ATOM 812 N N . THR A 1 109 ? -36.796 -25.576 14.738 1.00 44.50 109 THR A N 1
ATOM 813 C CA . THR A 1 109 ? -35.948 -25.668 13.525 1.00 44.50 109 THR A CA 1
ATOM 814 C C . THR A 1 109 ? -34.476 -25.431 13.883 1.00 44.50 109 THR A C 1
ATOM 816 O O . THR A 1 109 ? -34.136 -24.343 14.354 1.00 44.50 109 THR A O 1
ATOM 819 N N . ALA A 1 110 ? -33.584 -26.399 13.645 1.00 42.66 110 ALA A N 1
ATOM 820 C CA . ALA A 1 110 ? -32.137 -26.199 13.796 1.00 42.66 110 ALA A CA 1
ATOM 821 C C . ALA A 1 110 ? -31.373 -26.372 12.484 1.00 42.66 110 ALA A C 1
ATOM 823 O O . ALA A 1 110 ? -31.770 -27.107 11.578 1.00 42.66 110 ALA A O 1
ATOM 824 N N . GLY A 1 111 ? -30.243 -25.667 12.414 1.00 44.72 111 GLY A N 1
ATOM 825 C CA . GLY A 1 111 ? -29.234 -25.836 11.378 1.00 44.72 111 GLY A CA 1
ATOM 826 C C . GLY A 1 111 ? -27.982 -26.453 11.991 1.00 44.72 111 GLY A C 1
ATOM 827 O O . GLY A 1 111 ? -27.401 -25.897 12.928 1.00 44.72 111 GLY A O 1
ATOM 828 N N . VAL A 1 112 ? -27.554 -27.602 11.469 1.00 38.69 112 VAL A N 1
ATOM 829 C CA . VAL A 1 112 ? -26.288 -28.231 11.863 1.00 38.69 112 VAL A CA 1
ATOM 830 C C . VAL A 1 112 ? -25.187 -27.737 10.929 1.00 38.69 112 VAL A C 1
ATOM 832 O O . VAL A 1 112 ? -25.294 -27.848 9.711 1.00 38.69 112 VAL A O 1
ATOM 835 N N . THR A 1 113 ? -24.114 -27.182 11.492 1.00 34.28 113 THR A N 1
ATOM 836 C CA . THR A 1 113 ? -22.931 -26.774 10.726 1.00 34.28 113 THR A CA 1
ATOM 837 C C . THR A 1 113 ? -21.847 -27.832 10.857 1.00 34.28 113 THR A C 1
ATOM 839 O O . THR A 1 113 ? -21.128 -27.867 11.856 1.00 34.28 113 THR A O 1
ATOM 842 N N . THR A 1 114 ? -21.696 -28.683 9.849 1.00 31.09 114 THR A N 1
ATOM 843 C CA . THR A 1 114 ? -20.469 -29.460 9.648 1.00 31.09 114 THR A CA 1
ATOM 844 C C . THR A 1 114 ? -19.560 -28.665 8.716 1.00 31.09 114 THR A C 1
ATOM 846 O O . THR A 1 114 ? -19.856 -28.479 7.539 1.00 31.09 114 THR A O 1
ATOM 849 N N . TRP A 1 115 ? -18.485 -28.111 9.274 1.00 36.22 115 TRP A N 1
ATOM 850 C CA . TRP A 1 115 ? -17.524 -27.275 8.559 1.00 36.22 115 TRP A CA 1
ATOM 851 C C . TRP A 1 115 ? -16.575 -28.137 7.713 1.00 36.22 115 TRP A C 1
ATOM 853 O O . TRP A 1 115 ? -15.693 -28.777 8.279 1.00 36.22 115 TRP A O 1
ATOM 863 N N . PHE A 1 116 ? -16.654 -28.054 6.383 1.00 30.23 116 PHE A N 1
ATOM 864 C CA . PHE A 1 116 ? -15.427 -27.979 5.583 1.00 30.23 116 PHE A CA 1
ATOM 865 C C . PHE A 1 116 ? -15.110 -26.495 5.455 1.00 30.23 116 PHE A C 1
ATOM 867 O O . PHE A 1 116 ? -15.900 -25.710 4.941 1.00 30.23 116 PHE A O 1
ATOM 874 N N . LYS A 1 117 ? -14.016 -26.074 6.077 1.00 36.50 117 LYS A N 1
ATOM 875 C CA . LYS A 1 117 ? -13.855 -24.712 6.593 1.00 36.50 117 LYS A CA 1
ATOM 876 C C . LYS A 1 117 ? -13.722 -23.611 5.524 1.00 36.50 117 LYS A C 1
ATOM 878 O O . LYS A 1 117 ? -13.707 -22.444 5.901 1.00 36.50 117 LYS A O 1
ATOM 883 N N . GLU A 1 118 ? -13.633 -23.934 4.231 1.00 53.41 118 GLU A N 1
ATOM 884 C CA . GLU A 1 118 ? -13.216 -22.957 3.208 1.00 53.41 118 GLU A CA 1
ATOM 885 C C . GLU A 1 118 ? -13.850 -23.128 1.806 1.00 53.41 118 GLU A C 1
ATOM 887 O O . GLU A 1 118 ? -13.583 -22.315 0.925 1.00 53.41 118 GLU A O 1
ATOM 892 N N . TRP A 1 119 ? -14.704 -24.136 1.580 1.00 59.22 119 TRP A N 1
ATOM 893 C CA . TRP A 1 119 ? -15.269 -24.443 0.253 1.00 59.22 119 TRP A CA 1
ATOM 894 C C . TRP A 1 119 ? -16.797 -24.258 0.209 1.00 59.22 119 TRP A C 1
ATOM 896 O O . TRP A 1 119 ? -17.516 -24.754 1.074 1.00 59.22 119 TRP A O 1
ATOM 906 N N . TYR A 1 120 ? -17.292 -23.567 -0.818 1.00 58.50 120 TYR A N 1
ATOM 907 C CA . TYR A 1 120 ? -18.696 -23.437 -1.206 1.00 58.50 120 TYR A CA 1
ATOM 908 C C . TYR A 1 120 ? -19.080 -24.613 -2.127 1.00 58.50 120 TYR A C 1
ATOM 910 O O . TYR A 1 120 ? -18.616 -24.638 -3.272 1.00 58.50 120 TYR A O 1
ATOM 918 N N . PRO A 1 121 ? -19.882 -25.587 -1.658 1.00 56.28 121 PRO A N 1
ATOM 919 C CA . PRO A 1 121 ? -20.312 -26.722 -2.473 1.00 56.28 121 PRO A CA 1
ATOM 920 C C . PRO A 1 121 ? -21.373 -26.313 -3.498 1.00 56.28 121 PRO A C 1
ATOM 922 O O . PRO A 1 121 ? -22.133 -25.376 -3.263 1.00 56.28 121 PRO A O 1
ATOM 925 N N . ASP A 1 122 ? -21.422 -27.042 -4.610 1.00 58.78 122 ASP A N 1
ATOM 926 C CA . ASP A 1 122 ? -22.332 -26.854 -5.748 1.00 58.78 122 ASP A CA 1
ATOM 927 C C . ASP A 1 122 ? -22.323 -25.444 -6.346 1.00 58.78 122 ASP A C 1
ATOM 929 O O . ASP A 1 122 ? -23.327 -24.956 -6.873 1.00 58.78 122 ASP A O 1
ATOM 933 N N . MET A 1 123 ? -21.168 -24.784 -6.283 1.00 58.19 123 MET A N 1
ATOM 934 C CA . MET A 1 123 ? -20.967 -23.440 -6.810 1.00 58.19 123 MET A CA 1
ATOM 935 C C . MET A 1 123 ? -19.791 -23.432 -7.779 1.00 58.19 123 MET A C 1
ATOM 937 O O . MET A 1 123 ? -18.706 -23.925 -7.461 1.00 58.19 123 MET A O 1
ATOM 941 N N . ASP A 1 124 ? -20.005 -22.818 -8.940 1.00 70.31 124 ASP A N 1
ATOM 942 C CA . ASP A 1 124 ? -18.959 -22.432 -9.888 1.00 70.31 124 ASP A CA 1
ATOM 943 C C . ASP A 1 124 ? -18.757 -20.917 -9.804 1.00 70.31 124 ASP A C 1
ATOM 945 O O . ASP A 1 124 ? -19.705 -20.160 -9.569 1.00 70.31 124 ASP A O 1
ATOM 949 N N . ASP A 1 125 ? -17.528 -20.471 -10.029 1.00 73.94 125 ASP A N 1
ATOM 950 C CA . ASP A 1 125 ? -17.189 -19.056 -10.137 1.00 73.94 125 ASP A CA 1
ATOM 951 C C . ASP A 1 125 ? -16.747 -18.770 -11.584 1.00 73.94 125 ASP A C 1
ATOM 953 O O . ASP A 1 125 ? -15.583 -18.983 -11.945 1.00 73.94 125 ASP A O 1
ATOM 957 N N . PRO A 1 126 ? -17.677 -18.402 -12.482 1.00 67.62 126 PRO A N 1
ATOM 958 C CA . PRO A 1 126 ? -17.384 -18.237 -13.897 1.00 67.62 126 PRO A CA 1
ATOM 959 C C . PRO A 1 126 ? -16.459 -17.034 -14.113 1.00 67.62 126 PRO A C 1
ATOM 961 O O . PRO A 1 126 ? -16.726 -15.923 -13.663 1.00 67.62 126 PRO A O 1
ATOM 964 N N . GLY A 1 127 ? -15.367 -17.245 -14.846 1.00 69.94 127 GLY A N 1
ATOM 965 C CA . GLY A 1 127 ? -14.353 -16.219 -15.075 1.00 69.94 127 GLY A CA 1
ATOM 966 C C . GLY A 1 127 ? -13.101 -16.787 -15.732 1.00 69.94 127 GLY A C 1
ATOM 967 O O . GLY A 1 127 ? -12.996 -18.000 -15.919 1.00 69.94 127 GLY A O 1
ATOM 968 N N . ALA A 1 128 ? -12.167 -15.902 -16.088 1.00 74.31 128 ALA A N 1
ATOM 969 C CA . ALA A 1 128 ? -10.887 -16.296 -16.664 1.00 74.31 128 ALA A CA 1
ATOM 970 C C . ALA A 1 128 ? -10.020 -17.017 -15.622 1.00 74.31 128 ALA A C 1
ATOM 972 O O . ALA A 1 128 ? -9.791 -16.506 -14.523 1.00 74.31 128 ALA A O 1
ATOM 973 N N . ASP A 1 129 ? -9.524 -18.192 -15.994 1.00 83.50 129 ASP A N 1
ATOM 974 C CA . ASP A 1 129 ? -8.609 -18.964 -15.164 1.00 83.50 129 ASP A CA 1
ATOM 975 C C . ASP A 1 129 ? -7.180 -18.434 -15.361 1.00 83.50 129 ASP A C 1
ATOM 977 O O . ASP A 1 129 ? -6.719 -18.248 -16.488 1.00 83.50 129 ASP A O 1
ATOM 981 N N . MET A 1 130 ? -6.466 -18.188 -14.263 1.00 76.62 130 MET A N 1
ATOM 982 C CA . MET A 1 130 ? -5.045 -17.824 -14.288 1.00 76.62 130 MET A CA 1
ATOM 983 C C . MET A 1 130 ? -4.181 -19.035 -14.615 1.00 76.62 130 MET A C 1
ATOM 985 O O . MET A 1 130 ? -3.207 -18.957 -15.358 1.00 76.62 130 MET A O 1
ATOM 989 N N . THR A 1 131 ? -4.537 -20.156 -13.996 1.00 81.81 131 THR A N 1
ATOM 990 C CA . THR A 1 131 ? -3.905 -21.448 -14.188 1.00 81.81 131 THR A CA 1
ATOM 991 C C . THR A 1 131 ? -4.916 -22.542 -13.881 1.00 81.81 131 THR A C 1
ATOM 993 O O . THR A 1 131 ? -5.871 -22.349 -13.123 1.00 81.81 131 THR A O 1
ATOM 996 N N . SER A 1 132 ? -4.714 -23.700 -14.491 1.00 86.62 132 SER A N 1
ATOM 997 C CA . SER A 1 132 ? -5.521 -24.884 -14.244 1.00 86.62 132 SER A CA 1
ATOM 998 C C . SER A 1 132 ? -4.635 -26.121 -14.215 1.00 86.62 132 SER A C 1
ATOM 1000 O O . SER A 1 132 ? -3.541 -26.137 -14.781 1.00 86.62 132 SER A O 1
ATOM 1002 N N . GLY A 1 133 ? -5.087 -27.161 -13.525 1.00 85.25 133 GLY A N 1
ATOM 1003 C CA . GLY A 1 133 ? -4.363 -28.421 -13.467 1.00 85.25 133 GLY A CA 1
ATOM 1004 C C . GLY A 1 133 ? -5.162 -29.517 -12.789 1.00 85.25 133 GLY A C 1
ATOM 1005 O O . GLY A 1 133 ? -6.136 -29.257 -12.085 1.00 85.25 133 GLY A O 1
ATOM 1006 N N . THR A 1 134 ? -4.732 -30.757 -12.986 1.00 89.88 134 THR A N 1
ATOM 1007 C CA . THR A 1 134 ? -5.332 -31.905 -12.308 1.00 89.88 134 THR A CA 1
ATOM 1008 C C . THR A 1 134 ? -4.822 -31.978 -10.869 1.00 89.88 134 THR A C 1
ATOM 1010 O O . THR A 1 134 ? -3.616 -32.110 -10.659 1.00 89.88 134 THR A O 1
ATOM 1013 N N . LYS A 1 135 ? -5.719 -31.897 -9.883 1.00 85.31 135 LYS A N 1
ATOM 1014 C CA . LYS A 1 135 ? -5.425 -32.052 -8.448 1.00 85.31 135 LYS A CA 1
ATOM 1015 C C . LYS A 1 135 ? -6.265 -33.181 -7.877 1.00 85.31 135 LYS A C 1
ATOM 1017 O O . LYS A 1 135 ? -7.408 -33.356 -8.271 1.00 85.31 135 LYS A O 1
ATOM 1022 N N . SER A 1 136 ? -5.691 -33.982 -6.993 1.00 72.31 136 SER A N 1
ATOM 1023 C CA . SER A 1 136 ? -6.360 -35.174 -6.471 1.00 72.31 136 SER A CA 1
ATOM 1024 C C . SER A 1 136 ? -7.270 -34.874 -5.281 1.00 72.31 136 SER A C 1
ATOM 1026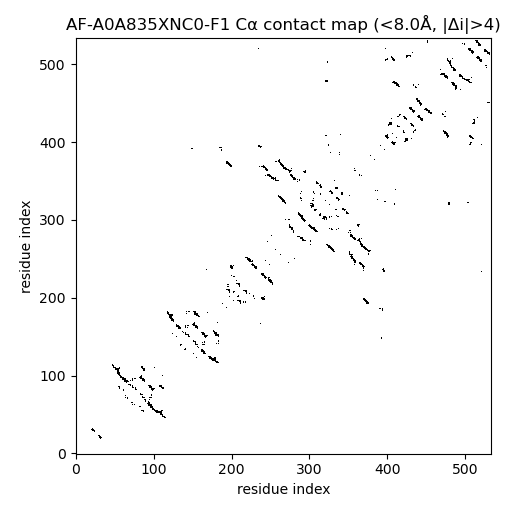 O O . SER A 1 136 ? -8.177 -35.656 -4.994 1.00 72.31 136 SER A O 1
ATOM 1028 N N . THR A 1 137 ? -7.063 -33.733 -4.623 1.00 70.06 137 THR A N 1
ATOM 1029 C CA . THR A 1 137 ? -7.816 -33.324 -3.437 1.00 70.06 137 THR A CA 1
ATOM 1030 C C . THR A 1 137 ? -8.212 -31.848 -3.483 1.00 70.06 137 THR A C 1
ATOM 1032 O O . THR A 1 137 ? -7.617 -31.037 -4.200 1.00 70.06 137 THR A O 1
ATOM 1035 N N . PHE A 1 138 ? -9.209 -31.497 -2.666 1.00 64.00 138 PHE A N 1
ATOM 1036 C CA . PHE A 1 138 ? -9.599 -30.109 -2.417 1.00 64.00 138 PHE A CA 1
ATOM 1037 C C . PHE A 1 138 ? -8.421 -29.287 -1.876 1.00 64.00 138 PHE A C 1
ATOM 1039 O O . PHE A 1 138 ? -8.147 -28.206 -2.387 1.00 64.00 138 PHE A O 1
ATOM 1046 N N . ASP A 1 139 ? -7.660 -29.817 -0.917 1.00 70.06 139 ASP A N 1
ATOM 1047 C CA . ASP A 1 139 ? -6.524 -29.109 -0.309 1.00 70.06 139 ASP A CA 1
ATOM 1048 C C . ASP A 1 139 ? -5.411 -28.817 -1.319 1.00 70.06 139 ASP A C 1
ATOM 1050 O O . ASP A 1 139 ? -4.850 -27.724 -1.333 1.00 70.06 139 ASP A O 1
ATOM 1054 N N . GLU A 1 140 ? -5.124 -29.753 -2.226 1.00 73.75 140 GLU A N 1
ATOM 1055 C CA . GLU A 1 140 ? -4.175 -29.528 -3.319 1.00 73.75 140 GLU A CA 1
ATOM 1056 C C . GLU A 1 140 ? -4.655 -28.450 -4.301 1.00 73.75 140 GLU A C 1
ATOM 1058 O O . GLU A 1 140 ? -3.836 -27.755 -4.913 1.00 73.75 140 GLU A O 1
ATOM 1063 N N . CYS A 1 141 ? -5.973 -28.307 -4.462 1.00 80.81 141 CYS A N 1
ATOM 1064 C CA . CYS A 1 141 ? -6.564 -27.266 -5.291 1.00 80.81 141 CYS A CA 1
ATOM 1065 C C . CYS A 1 141 ? -6.544 -25.890 -4.606 1.00 80.81 141 CYS A C 1
ATOM 1067 O O . CYS A 1 141 ? -6.164 -24.900 -5.231 1.00 80.81 141 CYS A O 1
ATOM 1069 N N . ALA A 1 142 ? -6.846 -25.820 -3.308 1.00 74.25 142 ALA A N 1
ATOM 1070 C CA . ALA A 1 142 ? -6.667 -24.602 -2.517 1.00 74.25 142 ALA A CA 1
ATOM 1071 C C . ALA A 1 142 ? -5.188 -24.181 -2.490 1.00 74.25 142 ALA A C 1
ATOM 1073 O O . ALA A 1 142 ? -4.866 -23.021 -2.732 1.00 74.25 142 ALA A O 1
ATOM 1074 N N . ALA A 1 143 ? -4.271 -25.135 -2.295 1.00 73.12 143 ALA A N 1
ATOM 1075 C CA . ALA A 1 143 ? -2.832 -24.895 -2.302 1.00 73.12 143 ALA A CA 1
ATOM 1076 C C . ALA A 1 143 ? -2.332 -24.354 -3.648 1.00 73.12 143 ALA A C 1
ATOM 1078 O O . ALA A 1 143 ? -1.475 -23.473 -3.650 1.00 73.12 143 ALA A O 1
ATOM 1079 N N . LEU A 1 144 ? -2.885 -24.820 -4.777 1.00 80.81 144 LEU A N 1
ATOM 1080 C CA . LEU A 1 144 ? -2.592 -24.237 -6.090 1.00 80.81 144 LEU A CA 1
ATOM 1081 C C . LEU A 1 144 ? -2.903 -22.739 -6.098 1.00 80.81 144 LEU A C 1
ATOM 1083 O O . LEU A 1 144 ? -2.079 -21.955 -6.558 1.00 80.81 144 LEU A O 1
ATOM 1087 N N . CYS A 1 145 ? -4.061 -22.337 -5.573 1.00 77.44 145 CYS A N 1
ATOM 1088 C CA . CYS A 1 145 ? -4.423 -20.928 -5.500 1.00 77.44 145 CYS A CA 1
ATOM 1089 C C . CYS A 1 145 ? -3.548 -20.162 -4.496 1.00 77.44 145 CYS A C 1
ATOM 1091 O O . CYS A 1 145 ? -2.998 -19.128 -4.846 1.00 77.44 145 CYS A O 1
ATOM 1093 N N . THR A 1 146 ? -3.293 -20.691 -3.298 1.00 66.69 146 THR A N 1
ATOM 1094 C CA . THR A 1 146 ? -2.406 -20.043 -2.310 1.00 66.69 146 THR A CA 1
ATOM 1095 C C . THR A 1 146 ? -0.973 -19.849 -2.826 1.00 66.69 146 THR A C 1
ATOM 1097 O O . THR A 1 146 ? -0.332 -18.861 -2.482 1.00 66.69 146 THR A O 1
ATOM 1100 N N . GLN A 1 147 ? -0.473 -20.763 -3.663 1.00 68.31 147 GLN A N 1
ATOM 1101 C CA . GLN A 1 147 ? 0.859 -20.689 -4.279 1.00 68.31 147 GLN A CA 1
ATOM 1102 C C . GLN A 1 147 ? 0.884 -19.876 -5.581 1.00 68.31 147 GLN A C 1
ATOM 1104 O O . GLN A 1 147 ? 1.963 -19.551 -6.071 1.00 68.31 147 GLN A O 1
ATOM 1109 N N . THR A 1 148 ? -0.277 -19.551 -6.156 1.00 62.22 148 THR A N 1
ATOM 1110 C CA . THR A 1 148 ? -0.378 -18.735 -7.370 1.00 62.22 148 THR A CA 1
ATOM 1111 C C . THR A 1 148 ? -0.494 -17.263 -6.968 1.00 62.22 148 THR A C 1
ATOM 1113 O O . THR A 1 148 ? -1.506 -16.875 -6.375 1.00 62.22 148 THR A O 1
ATOM 1116 N N . PRO A 1 149 ? 0.495 -16.407 -7.293 1.00 60.31 149 PRO A N 1
ATOM 1117 C CA . PRO A 1 149 ? 0.424 -14.984 -6.980 1.00 60.31 149 PRO A CA 1
ATOM 1118 C C . PRO A 1 149 ? -0.865 -14.368 -7.527 1.00 60.31 149 PRO A C 1
ATOM 1120 O O . PRO A 1 149 ? -1.241 -14.641 -8.662 1.00 60.31 149 PRO A O 1
ATOM 1123 N N . GLN A 1 150 ? -1.523 -13.523 -6.729 1.00 57.88 150 GLN A N 1
ATOM 1124 C CA . GLN A 1 150 ? -2.791 -12.856 -7.068 1.00 57.88 150 GLN A CA 1
ATOM 1125 C C . GLN A 1 150 ? -4.021 -13.776 -7.188 1.00 57.88 150 GLN A C 1
ATOM 1127 O O . GLN A 1 150 ? -5.101 -13.269 -7.479 1.00 57.88 150 GLN A O 1
ATOM 1132 N N . CYS A 1 151 ? -3.914 -15.086 -6.930 1.00 67.50 151 CYS A N 1
ATOM 1133 C CA . CYS A 1 151 ? -5.092 -15.948 -6.910 1.00 67.50 151 CYS A CA 1
ATOM 1134 C C . CYS A 1 151 ? -5.942 -15.724 -5.652 1.00 67.50 151 CYS A C 1
ATOM 1136 O O . CYS A 1 151 ? -5.435 -15.685 -4.526 1.00 67.50 151 CYS A O 1
ATOM 1138 N N . MET A 1 152 ? -7.249 -15.609 -5.877 1.00 66.69 152 MET A N 1
ATOM 1139 C CA . MET A 1 152 ? -8.273 -15.373 -4.862 1.00 66.69 152 MET A CA 1
ATOM 1140 C C . MET A 1 152 ? -9.288 -16.495 -4.755 1.00 66.69 152 MET A C 1
ATOM 1142 O O . MET A 1 152 ? -9.845 -16.717 -3.682 1.00 66.69 152 MET A O 1
ATOM 1146 N N . VAL A 1 153 ? -9.528 -17.201 -5.857 1.00 77.50 153 VAL A N 1
ATOM 1147 C CA . VAL A 1 153 ? -10.553 -18.236 -5.931 1.00 77.50 153 VAL A CA 1
ATOM 1148 C C . VAL A 1 153 ? -9.977 -19.485 -6.573 1.00 77.50 153 VAL A C 1
ATOM 1150 O O . VAL A 1 153 ? -9.296 -19.404 -7.593 1.00 77.50 153 VAL A O 1
ATOM 1153 N N . ALA A 1 154 ? -10.281 -20.647 -6.001 1.00 86.56 154 ALA A N 1
ATOM 1154 C CA . ALA A 1 154 ? -10.053 -21.934 -6.643 1.00 86.56 154 ALA A CA 1
ATOM 1155 C C . ALA A 1 154 ? -11.401 -22.605 -6.914 1.00 86.56 154 ALA A C 1
ATOM 1157 O O . ALA A 1 154 ? -12.222 -22.714 -6.014 1.00 86.56 154 ALA A O 1
ATOM 1158 N N . VAL A 1 155 ? -11.641 -23.082 -8.131 1.00 89.25 155 VAL A N 1
ATOM 1159 C CA . VAL A 1 155 ? -12.799 -23.925 -8.447 1.00 89.25 155 VAL A CA 1
ATOM 1160 C C . VAL A 1 155 ? -12.311 -25.339 -8.706 1.00 89.25 155 VAL A C 1
ATOM 1162 O O . VAL A 1 155 ? -11.487 -25.562 -9.595 1.00 89.25 155 VAL A O 1
ATOM 1165 N N . TYR A 1 156 ? -12.827 -26.289 -7.938 1.00 87.06 156 TYR A N 1
ATOM 1166 C CA . TYR A 1 156 ? -12.503 -27.700 -8.040 1.00 87.06 156 TYR A CA 1
ATOM 1167 C C . TYR A 1 156 ? -13.692 -28.497 -8.568 1.00 87.06 156 TYR A C 1
ATOM 1169 O O . TYR A 1 156 ? -14.810 -28.396 -8.064 1.00 87.06 156 TYR A O 1
ATOM 1177 N N . ASP A 1 157 ? -13.420 -29.307 -9.583 1.00 86.56 157 ASP A N 1
ATOM 1178 C CA . ASP A 1 157 ? -14.321 -30.316 -10.116 1.00 86.56 157 ASP A CA 1
ATOM 1179 C C . ASP A 1 157 ? -13.818 -31.707 -9.700 1.00 86.56 157 ASP A C 1
ATOM 1181 O O . ASP A 1 157 ? -12.857 -32.204 -10.297 1.00 86.56 157 ASP A O 1
ATOM 1185 N N . PRO A 1 158 ? -14.450 -32.374 -8.719 1.00 76.19 158 PRO A N 1
ATOM 1186 C CA . PRO A 1 158 ? -14.046 -33.707 -8.285 1.00 76.19 158 PRO A CA 1
ATOM 1187 C C . PRO A 1 158 ? -14.240 -34.782 -9.358 1.00 76.19 158 PRO A C 1
ATOM 1189 O O . PRO A 1 158 ? -13.522 -35.781 -9.344 1.00 76.19 158 PRO A O 1
ATOM 1192 N N . SER A 1 159 ? -15.182 -34.594 -10.293 1.00 76.88 159 SER A N 1
ATOM 1193 C CA . SER A 1 159 ? -15.494 -35.591 -11.325 1.00 76.88 159 SER A CA 1
ATOM 1194 C C . SER A 1 159 ? -14.365 -35.721 -12.347 1.00 76.88 159 SER A C 1
ATOM 1196 O O . SER A 1 159 ? -14.045 -36.821 -12.798 1.00 76.88 159 SER A O 1
ATOM 1198 N N . THR A 1 160 ? -13.714 -34.599 -12.658 1.00 82.88 160 THR A N 1
ATOM 1199 C CA . THR A 1 160 ? -12.585 -34.529 -13.595 1.00 82.88 160 THR A CA 1
ATOM 1200 C C . THR A 1 160 ? -11.244 -34.307 -12.900 1.00 82.88 160 THR A C 1
ATOM 1202 O O . THR A 1 160 ? -10.206 -34.314 -13.561 1.00 82.88 160 THR A O 1
ATOM 1205 N N . ARG A 1 161 ? -11.249 -34.121 -11.572 1.00 85.06 161 ARG A N 1
ATOM 1206 C CA . ARG A 1 161 ? -10.089 -33.710 -10.764 1.00 85.06 161 ARG A CA 1
ATOM 1207 C C . ARG A 1 161 ? -9.483 -32.388 -11.237 1.00 85.06 161 ARG A C 1
ATOM 1209 O O . ARG A 1 161 ? -8.295 -32.136 -11.044 1.00 85.06 161 ARG A O 1
ATOM 1216 N N . THR A 1 162 ? -10.277 -31.543 -11.890 1.00 89.81 162 THR A N 1
ATOM 1217 C CA . THR A 1 162 ? -9.795 -30.288 -12.468 1.00 89.81 162 THR A CA 1
ATOM 1218 C C . THR A 1 162 ? -9.851 -29.186 -11.424 1.00 89.81 162 THR A C 1
ATOM 1220 O O . THR A 1 162 ? -10.914 -28.877 -10.893 1.00 89.81 162 THR A O 1
ATOM 1223 N N . CYS A 1 163 ? -8.711 -28.556 -11.166 1.00 92.00 163 CYS A N 1
ATOM 1224 C CA . CYS A 1 163 ? -8.594 -27.361 -10.349 1.00 92.00 163 CYS A CA 1
ATOM 1225 C C . CYS A 1 163 ? -8.350 -26.137 -11.233 1.00 92.00 163 CYS A C 1
ATOM 1227 O O . CYS A 1 163 ? -7.493 -26.175 -12.117 1.00 92.00 163 CYS A O 1
ATOM 1229 N N . ARG A 1 164 ? -9.078 -25.049 -10.981 1.00 92.06 164 ARG A N 1
ATOM 1230 C CA . ARG A 1 164 ? -8.986 -23.778 -11.710 1.00 92.06 164 ARG A CA 1
ATOM 1231 C C . ARG A 1 164 ? -8.751 -22.638 -10.728 1.00 92.06 164 ARG A C 1
ATOM 1233 O O . ARG A 1 164 ? -9.617 -22.356 -9.909 1.00 92.06 164 ARG A O 1
ATOM 1240 N N . ALA A 1 165 ? -7.591 -21.999 -10.807 1.00 86.62 165 ALA A N 1
ATOM 1241 C CA . ALA A 1 165 ? -7.217 -20.857 -9.978 1.00 86.62 165 ALA A CA 1
ATOM 1242 C C . ALA A 1 165 ? -7.549 -19.542 -10.702 1.00 86.62 165 ALA A C 1
ATOM 1244 O O . ALA A 1 165 ? -7.281 -19.410 -11.897 1.00 86.62 165 ALA A O 1
ATOM 1245 N N . LYS A 1 166 ? -8.122 -18.569 -9.990 1.00 82.69 166 LYS A N 1
ATOM 1246 C CA . LYS A 1 166 ? -8.673 -17.324 -10.551 1.00 82.69 166 LYS A CA 1
ATOM 1247 C C . LYS A 1 166 ? -8.218 -16.102 -9.750 1.00 82.69 166 LYS A C 1
ATOM 1249 O O . LYS A 1 166 ? -8.085 -16.169 -8.529 1.00 82.69 166 LYS A O 1
ATOM 1254 N N . ALA A 1 167 ? -8.027 -14.974 -10.439 1.00 67.81 167 ALA A N 1
ATOM 1255 C CA . ALA A 1 167 ? -7.460 -13.744 -9.866 1.00 67.81 167 ALA A CA 1
ATOM 1256 C C . ALA A 1 167 ? -8.443 -12.930 -9.006 1.00 67.81 167 ALA A C 1
ATOM 1258 O O . ALA A 1 167 ? -8.036 -12.071 -8.228 1.00 67.81 167 ALA A O 1
ATOM 1259 N N . ALA A 1 168 ? -9.743 -13.160 -9.173 1.00 61.44 168 ALA A N 1
ATOM 1260 C CA . ALA A 1 168 ? -10.792 -12.399 -8.512 1.00 61.44 168 ALA A CA 1
ATOM 1261 C C . ALA A 1 168 ? -12.034 -13.267 -8.299 1.00 61.44 168 ALA A C 1
ATOM 1263 O O . ALA A 1 168 ? -12.264 -14.217 -9.050 1.00 61.44 168 ALA A O 1
ATOM 1264 N N . GLU A 1 169 ? -12.829 -12.909 -7.292 1.00 65.75 169 GLU A N 1
ATOM 1265 C CA . GLU A 1 169 ? -14.185 -13.430 -7.119 1.00 65.75 169 GLU A CA 1
ATOM 1266 C C . GLU A 1 169 ? -15.093 -12.895 -8.230 1.00 65.75 169 GLU A C 1
ATOM 1268 O O . GLU A 1 169 ? -15.144 -11.687 -8.480 1.00 65.75 169 GLU A O 1
ATOM 1273 N N . GLY A 1 170 ? -15.806 -13.793 -8.900 1.00 60.66 170 GLY A N 1
ATOM 1274 C CA . GLY A 1 170 ? -16.852 -13.457 -9.853 1.00 60.66 170 GLY A CA 1
ATOM 1275 C C . GLY A 1 170 ? -18.244 -13.577 -9.235 1.00 60.66 170 GLY A C 1
ATOM 1276 O O . GLY A 1 170 ? -18.437 -13.750 -8.028 1.00 60.66 170 GLY A O 1
ATOM 1277 N N . THR A 1 171 ? -19.267 -13.470 -10.085 1.00 65.19 171 THR A N 1
ATOM 1278 C CA . THR A 1 171 ? -20.643 -13.768 -9.663 1.00 65.19 171 THR A CA 1
ATOM 1279 C C . THR A 1 171 ? -20.818 -15.279 -9.645 1.00 65.19 171 THR A C 1
ATOM 1281 O O . THR A 1 171 ? -21.031 -15.885 -10.694 1.00 65.19 171 THR A O 1
ATOM 1284 N N . ARG A 1 172 ? -20.719 -15.887 -8.461 1.00 66.88 172 ARG A N 1
ATOM 1285 C CA . ARG A 1 172 ? -20.885 -17.337 -8.309 1.00 66.88 172 ARG A CA 1
ATOM 1286 C C . ARG A 1 172 ? -22.253 -17.780 -8.811 1.00 66.88 172 ARG A C 1
ATOM 1288 O O . ARG A 1 172 ? -23.273 -17.187 -8.453 1.00 66.88 172 ARG A O 1
ATOM 1295 N N . ILE A 1 173 ? -22.269 -18.854 -9.586 1.00 52.62 173 ILE A N 1
ATOM 1296 C CA . ILE A 1 173 ? -23.490 -19.477 -10.089 1.00 52.62 173 ILE A CA 1
ATOM 1297 C C . ILE A 1 173 ? -23.636 -20.879 -9.494 1.00 52.62 173 ILE A C 1
ATOM 1299 O O . ILE A 1 173 ? -22.635 -21.584 -9.341 1.00 52.62 173 ILE A O 1
ATOM 1303 N N . PRO A 1 174 ? -24.864 -21.317 -9.177 1.00 47.47 174 PRO A N 1
ATOM 1304 C CA . PRO A 1 174 ? -25.106 -22.698 -8.793 1.00 47.47 174 PRO A CA 1
ATOM 1305 C C . PRO A 1 174 ? -24.696 -23.650 -9.920 1.00 47.47 174 PRO A C 1
ATOM 1307 O O . PRO A 1 174 ? -25.154 -23.517 -11.058 1.00 47.47 174 PRO A O 1
ATOM 1310 N N . ARG A 1 175 ? -23.842 -24.622 -9.606 1.00 53.84 175 ARG A N 1
ATOM 1311 C CA . ARG A 1 175 ? -23.446 -25.701 -10.511 1.00 53.84 175 ARG A CA 1
ATOM 1312 C C . ARG A 1 175 ? -23.138 -26.958 -9.707 1.00 53.84 175 ARG A C 1
ATOM 1314 O O . ARG A 1 175 ? -22.096 -27.056 -9.064 1.00 53.84 175 ARG A O 1
ATOM 1321 N N . LEU A 1 176 ? -24.051 -27.921 -9.800 1.00 53.06 176 LEU A N 1
ATOM 1322 C CA . LEU A 1 176 ? -23.971 -29.194 -9.091 1.00 53.06 176 LEU A CA 1
ATOM 1323 C C . LEU A 1 176 ? -22.627 -29.893 -9.350 1.00 53.06 176 LEU A C 1
ATOM 1325 O O . LEU A 1 176 ? -22.200 -30.022 -10.501 1.00 53.06 176 LEU A O 1
ATOM 1329 N N . GLY A 1 177 ? -21.973 -30.334 -8.278 1.00 57.56 177 GLY A N 1
ATOM 1330 C CA . GLY A 1 177 ? -20.692 -31.036 -8.314 1.00 57.56 177 GLY A CA 1
ATOM 1331 C C . GLY A 1 177 ? -19.458 -30.139 -8.436 1.00 57.56 177 GLY A C 1
ATOM 1332 O O . GLY A 1 177 ? -18.349 -30.664 -8.410 1.00 57.56 177 GLY A O 1
ATOM 1333 N N . MET A 1 178 ? -19.605 -28.814 -8.556 1.00 68.56 178 MET A N 1
ATOM 1334 C CA . MET A 1 178 ? -18.472 -27.885 -8.455 1.00 68.56 178 MET A CA 1
ATOM 1335 C C . MET A 1 178 ? -18.279 -27.414 -7.023 1.00 68.56 178 MET A C 1
ATOM 1337 O O . MET A 1 178 ? -19.241 -27.212 -6.291 1.00 68.56 178 MET A O 1
ATOM 1341 N N . TYR A 1 179 ? -17.033 -27.168 -6.641 1.00 77.00 179 TYR A N 1
ATOM 1342 C CA . TYR A 1 179 ? -16.699 -26.611 -5.339 1.00 77.00 179 TYR A CA 1
ATOM 1343 C C . TYR A 1 179 ? -15.868 -25.358 -5.550 1.00 77.00 179 TYR A C 1
ATOM 1345 O O . TYR A 1 179 ? -14.872 -25.388 -6.266 1.00 77.00 179 TYR A O 1
ATOM 1353 N N . THR A 1 180 ? -16.261 -24.255 -4.923 1.00 70.88 180 THR A N 1
ATOM 1354 C CA . THR A 1 180 ? -15.537 -22.983 -5.004 1.00 70.88 180 THR A CA 1
ATOM 1355 C C . THR A 1 180 ? -14.868 -22.687 -3.669 1.00 70.88 180 THR A C 1
ATOM 1357 O O . THR A 1 180 ? -15.534 -22.622 -2.648 1.00 70.88 180 T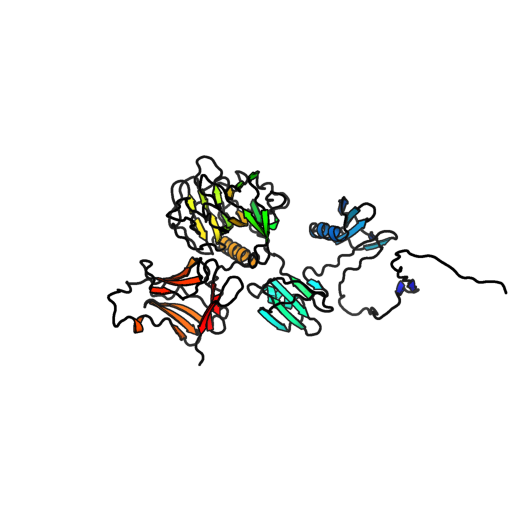HR A O 1
ATOM 1360 N N . TRP A 1 181 ? -13.565 -22.473 -3.654 1.00 77.50 181 TRP A N 1
ATOM 1361 C CA . TRP A 1 181 ? -12.789 -22.008 -2.510 1.00 77.50 181 TRP A CA 1
ATOM 1362 C C . TRP A 1 181 ? -12.464 -20.545 -2.681 1.00 77.50 181 TRP A C 1
ATOM 1364 O O . TRP A 1 181 ? -12.056 -20.126 -3.763 1.00 77.50 181 TRP A O 1
ATOM 1374 N N . VAL A 1 182 ? -12.593 -19.784 -1.606 1.00 63.91 182 VAL A N 1
ATOM 1375 C CA . VAL A 1 182 ? -12.160 -18.390 -1.575 1.00 63.91 182 VAL A CA 1
ATOM 1376 C C . VAL A 1 182 ? -11.039 -18.293 -0.568 1.00 63.91 182 VAL A C 1
ATOM 1378 O O . VAL A 1 182 ? -11.197 -18.722 0.578 1.00 63.91 182 VAL A O 1
ATOM 1381 N N . ARG A 1 183 ? -9.918 -17.715 -0.993 1.00 62.56 183 ARG A N 1
ATOM 1382 C CA . ARG A 1 183 ? -8.768 -17.484 -0.131 1.00 62.56 183 ARG A CA 1
ATOM 1383 C C . ARG A 1 183 ? -9.201 -16.614 1.044 1.00 62.56 183 ARG A C 1
ATOM 1385 O O . ARG A 1 183 ? -9.482 -15.430 0.878 1.00 62.56 183 ARG A O 1
ATOM 1392 N N . GLN A 1 184 ? -9.271 -17.205 2.235 1.00 52.06 184 GLN A N 1
ATOM 1393 C CA . GLN A 1 184 ? -9.504 -16.438 3.453 1.00 52.06 184 GLN A CA 1
ATOM 1394 C C . GLN A 1 184 ? -8.235 -15.679 3.828 1.00 52.06 184 GLN A C 1
ATOM 1396 O O . GLN A 1 184 ? -7.121 -16.182 3.670 1.00 52.06 184 GLN A O 1
ATOM 1401 N N . SER A 1 185 ? -8.420 -14.476 4.363 1.00 48.03 185 SER A N 1
ATOM 1402 C CA . SER A 1 185 ? -7.346 -13.673 4.929 1.00 48.03 185 SER A CA 1
ATOM 1403 C C . SER A 1 185 ? -6.699 -14.391 6.101 1.00 48.03 185 SER A C 1
ATOM 1405 O O . SER A 1 185 ? -7.260 -14.441 7.201 1.00 48.03 185 SER A O 1
ATOM 1407 N N . SER A 1 186 ? -5.544 -14.999 5.862 1.00 40.62 186 SER A N 1
ATOM 1408 C CA . SER A 1 186 ? -4.799 -15.741 6.873 1.00 40.62 186 SER A CA 1
ATOM 1409 C C . SER A 1 186 ? -3.842 -14.858 7.667 1.00 40.62 186 SER A C 1
ATOM 1411 O O . SER A 1 186 ? -3.199 -15.376 8.580 1.00 40.62 186 SER A O 1
ATOM 1413 N N . ALA A 1 187 ? -3.728 -13.560 7.356 1.00 48.72 187 ALA A N 1
ATOM 1414 C CA . ALA A 1 187 ? -2.819 -12.654 8.050 1.00 48.72 187 ALA A CA 1
ATOM 1415 C C . ALA A 1 187 ? -3.309 -12.360 9.479 1.00 48.72 187 ALA A C 1
ATOM 1417 O O . ALA A 1 187 ? -3.876 -11.314 9.793 1.00 48.72 187 ALA A O 1
ATOM 1418 N N . LYS A 1 188 ? -3.096 -13.314 10.389 1.00 54.97 188 LYS A N 1
ATOM 1419 C CA . LYS A 1 188 ? -2.952 -12.991 11.802 1.00 54.97 188 LYS A CA 1
ATOM 1420 C C . LYS A 1 188 ? -1.544 -12.450 11.960 1.00 54.97 188 LYS A C 1
ATOM 1422 O O . LYS A 1 188 ? -0.600 -13.227 12.010 1.00 54.97 188 LYS A O 1
ATOM 1427 N N . PHE A 1 189 ? -1.421 -11.135 12.061 1.00 67.50 189 PHE A N 1
ATOM 1428 C CA . PHE A 1 189 ? -0.171 -10.492 12.442 1.00 67.50 189 PHE A CA 1
ATOM 1429 C C . PHE A 1 189 ? 0.149 -10.896 13.892 1.00 67.50 189 PHE A C 1
ATOM 1431 O O . PHE A 1 189 ? -0.320 -10.278 14.845 1.00 67.50 189 PHE A O 1
ATOM 1438 N N . THR A 1 190 ? 0.849 -12.020 14.075 1.00 57.31 190 THR A N 1
ATOM 1439 C CA . THR A 1 190 ? 1.086 -12.647 15.391 1.00 57.31 190 THR A CA 1
ATOM 1440 C C . THR A 1 190 ? 2.331 -12.126 16.103 1.00 57.31 190 THR A C 1
ATOM 1442 O O . THR A 1 190 ? 2.711 -12.660 17.144 1.00 57.31 190 THR A O 1
ATOM 1445 N N . THR A 1 191 ? 3.010 -11.126 15.547 1.00 63.56 191 THR A N 1
ATOM 1446 C CA . THR A 1 191 ? 4.169 -10.513 16.195 1.00 63.56 191 THR A CA 1
ATOM 1447 C C . THR A 1 191 ? 3.746 -9.872 17.525 1.00 63.56 191 THR A C 1
ATOM 1449 O O . THR A 1 191 ? 2.751 -9.141 17.560 1.00 63.56 191 THR A O 1
ATOM 1452 N N . PRO A 1 192 ? 4.467 -10.146 18.632 1.00 76.56 192 PRO A N 1
ATOM 1453 C CA . PRO A 1 192 ? 4.206 -9.504 19.916 1.00 76.56 192 PRO A CA 1
ATOM 1454 C C . PRO A 1 192 ? 4.200 -7.979 19.794 1.00 76.56 192 PRO A C 1
ATOM 1456 O O . PRO A 1 192 ? 4.857 -7.417 18.914 1.00 76.56 192 PRO A O 1
ATOM 1459 N N . ASP A 1 193 ? 3.498 -7.325 20.718 1.00 87.06 193 ASP A N 1
ATOM 1460 C CA . ASP A 1 193 ? 3.456 -5.863 20.857 1.00 87.06 193 ASP A CA 1
ATOM 1461 C C . ASP A 1 193 ? 2.669 -5.124 19.761 1.00 87.06 193 ASP A C 1
ATOM 1463 O O . ASP A 1 193 ? 2.803 -3.906 19.615 1.00 87.06 193 ASP A O 1
ATOM 1467 N N . LEU A 1 194 ? 1.816 -5.836 19.012 1.00 91.81 194 LEU A N 1
ATOM 1468 C CA . LEU A 1 194 ? 0.785 -5.226 18.173 1.00 91.81 194 LEU A CA 1
ATOM 1469 C C . LEU A 1 194 ? -0.261 -4.547 19.070 1.00 91.81 194 LEU A C 1
ATOM 1471 O O . LEU A 1 194 ? -1.018 -5.211 19.778 1.00 91.81 194 LEU A O 1
ATOM 1475 N N . ILE A 1 195 ? -0.306 -3.219 19.028 1.00 92.44 195 ILE A N 1
ATOM 1476 C CA . ILE A 1 195 ? -1.198 -2.392 19.852 1.00 92.44 195 ILE A CA 1
ATOM 1477 C C . ILE A 1 195 ? -2.330 -1.744 19.056 1.00 92.44 195 ILE A C 1
ATOM 1479 O O . ILE A 1 195 ? -3.229 -1.166 19.660 1.00 92.44 195 ILE A O 1
ATOM 1483 N N . GLY A 1 196 ? -2.290 -1.814 17.726 1.00 93.25 196 GLY A N 1
ATOM 1484 C CA . GLY A 1 196 ? -3.346 -1.303 16.860 1.00 93.25 196 GLY A CA 1
ATOM 1485 C C . GLY A 1 196 ? -3.407 -2.068 15.549 1.00 93.25 196 GLY A C 1
ATOM 1486 O O . GLY A 1 196 ? -2.384 -2.245 14.894 1.00 93.25 196 GLY A O 1
ATOM 1487 N N . TYR A 1 197 ? -4.598 -2.507 15.162 1.00 92.94 197 TYR A N 1
ATOM 1488 C CA . TYR A 1 197 ? -4.875 -3.126 13.875 1.00 92.94 197 TYR A CA 1
ATOM 1489 C C . TYR A 1 197 ? -6.247 -2.684 13.377 1.00 92.94 197 TYR A C 1
ATOM 1491 O O . TYR A 1 197 ? -7.273 -2.935 14.008 1.00 92.94 197 TYR A O 1
ATOM 1499 N N . TYR A 1 198 ? -6.251 -2.020 12.229 1.00 94.31 198 TYR A N 1
ATOM 1500 C CA . TYR A 1 198 ? -7.427 -1.405 11.641 1.00 94.31 198 TYR A CA 1
ATOM 1501 C C . TYR A 1 198 ? -7.488 -1.763 10.161 1.00 94.31 198 TYR A C 1
ATOM 1503 O O . TYR A 1 198 ? -6.507 -1.576 9.441 1.00 94.31 198 TYR A O 1
ATOM 1511 N N . THR A 1 199 ? -8.634 -2.248 9.697 1.00 91.44 199 THR A N 1
ATOM 1512 C CA . THR A 1 199 ? -8.873 -2.557 8.280 1.00 91.44 199 THR A CA 1
ATOM 1513 C C . THR A 1 199 ? -10.091 -1.800 7.778 1.00 91.44 199 THR A C 1
ATOM 1515 O O . THR A 1 199 ? -10.869 -1.283 8.584 1.00 91.44 199 THR A O 1
ATOM 1518 N N . GLY A 1 200 ? -10.306 -1.751 6.462 1.00 83.44 200 GLY A N 1
ATOM 1519 C CA . GLY A 1 200 ? -11.564 -1.231 5.923 1.00 83.44 200 GLY A CA 1
ATOM 1520 C C . GLY A 1 200 ? -12.791 -1.938 6.510 1.00 83.44 200 GLY A C 1
ATOM 1521 O O . GLY A 1 200 ? -13.780 -1.285 6.821 1.00 83.44 200 GLY A O 1
ATOM 1522 N N . GLU A 1 201 ? -12.713 -3.249 6.762 1.00 83.88 201 GLU A N 1
ATOM 1523 C CA . GLU A 1 201 ? -13.811 -4.020 7.363 1.00 83.88 201 GLU A CA 1
ATOM 1524 C C . GLU A 1 201 ? -14.060 -3.695 8.839 1.00 83.88 201 GLU A C 1
ATOM 1526 O O . GLU A 1 201 ? -15.180 -3.863 9.322 1.00 83.88 201 GLU A O 1
ATOM 1531 N N . SER A 1 202 ? -13.047 -3.220 9.571 1.00 82.75 202 SER A N 1
ATOM 1532 C CA . SER A 1 202 ? -13.219 -2.803 10.966 1.00 82.75 202 SER A CA 1
ATOM 1533 C C . SER A 1 202 ? -13.751 -1.371 11.111 1.00 82.75 202 SER A C 1
ATOM 1535 O O . SER A 1 202 ? -13.967 -0.905 12.236 1.00 82.75 202 SER A O 1
ATOM 1537 N N . PHE A 1 203 ? -13.991 -0.671 9.996 1.00 85.88 203 PHE A N 1
ATOM 1538 C CA . PHE A 1 203 ? -14.648 0.630 9.970 1.00 85.88 203 PHE A CA 1
ATOM 1539 C C . PHE A 1 203 ? -16.151 0.470 9.718 1.00 85.88 203 PHE A C 1
ATOM 1541 O O . PHE A 1 203 ? -16.598 0.185 8.610 1.00 85.88 203 PHE A O 1
ATOM 1548 N N . THR A 1 204 ? -16.957 0.690 10.754 1.00 78.31 204 THR A N 1
ATOM 1549 C CA . THR A 1 204 ? -18.418 0.525 10.691 1.00 78.31 204 THR A CA 1
ATOM 1550 C C . THR A 1 204 ? -19.104 1.675 11.407 1.00 78.31 204 THR A C 1
ATOM 1552 O O . THR A 1 204 ? -18.633 2.087 12.461 1.00 78.31 204 THR A O 1
ATOM 1555 N N . ASN A 1 205 ? -20.227 2.174 10.882 1.00 79.75 205 ASN A N 1
ATOM 1556 C CA . ASN A 1 205 ? -21.036 3.221 11.527 1.00 79.75 205 ASN A CA 1
ATOM 1557 C C . ASN A 1 205 ? -20.229 4.468 11.941 1.00 79.75 205 ASN A C 1
ATOM 1559 O O . ASN A 1 205 ? -20.392 4.970 13.051 1.00 79.75 205 ASN A O 1
ATOM 1563 N N . ALA A 1 206 ? -19.343 4.946 11.058 1.00 83.00 206 ALA A N 1
ATOM 1564 C CA . ALA A 1 206 ? -18.444 6.070 11.334 1.00 83.00 206 ALA A CA 1
ATOM 1565 C C . ALA A 1 206 ? -17.612 5.872 12.617 1.00 83.00 206 ALA A C 1
ATOM 1567 O O . ALA A 1 206 ? -17.441 6.786 13.421 1.00 83.00 206 ALA A O 1
ATOM 1568 N N . PHE A 1 207 ? -17.104 4.657 12.812 1.00 86.44 207 PHE A N 1
ATOM 1569 C CA . PHE A 1 207 ? -16.246 4.284 13.925 1.00 86.44 207 PHE A CA 1
ATOM 1570 C C . PHE A 1 207 ? -15.206 3.274 13.445 1.00 86.44 207 PHE A C 1
ATOM 1572 O O . PHE A 1 207 ? -15.559 2.250 12.858 1.00 86.44 207 PHE A O 1
ATOM 1579 N N . TRP A 1 208 ? -13.924 3.553 13.701 1.00 93.25 208 TRP A N 1
ATOM 1580 C CA . TRP A 1 208 ? -12.847 2.625 13.362 1.00 93.25 208 TRP A CA 1
ATOM 1581 C C . TRP A 1 208 ? -12.444 1.802 14.579 1.00 93.25 208 TRP A C 1
ATOM 1583 O O . TRP A 1 208 ? -11.796 2.307 15.503 1.00 93.25 208 TRP A O 1
ATOM 1593 N N . LYS A 1 209 ? -12.848 0.532 14.575 1.00 88.19 209 LYS A N 1
ATOM 1594 C CA . LYS A 1 209 ? -12.543 -0.409 15.646 1.00 88.19 209 LYS A CA 1
ATOM 1595 C C . LYS A 1 209 ? -11.131 -0.972 15.485 1.00 88.19 209 LYS A C 1
ATOM 1597 O O . LYS A 1 209 ? -10.757 -1.405 14.394 1.00 88.19 209 LYS A O 1
ATOM 1602 N N . ASP A 1 210 ? -10.391 -1.006 16.588 1.00 90.06 210 ASP A N 1
ATOM 1603 C CA . ASP A 1 210 ? -9.154 -1.768 16.700 1.00 90.06 210 ASP A CA 1
ATOM 1604 C C . ASP A 1 210 ? -9.474 -3.253 16.915 1.00 90.06 210 ASP A C 1
ATOM 1606 O O . ASP A 1 210 ? -10.211 -3.626 17.833 1.00 90.06 210 ASP A O 1
ATOM 1610 N N . ILE A 1 211 ? -8.917 -4.098 16.055 1.00 84.31 211 ILE A N 1
ATOM 1611 C CA . ILE A 1 211 ? -9.083 -5.551 16.065 1.00 84.31 211 ILE A CA 1
ATOM 1612 C C . ILE A 1 211 ? -7.782 -6.296 16.400 1.00 84.31 211 ILE A C 1
ATOM 1614 O O . ILE A 1 211 ? -7.725 -7.514 16.241 1.00 84.31 211 ILE A O 1
ATOM 1618 N N . SER A 1 212 ? -6.756 -5.595 16.898 1.00 81.44 212 SER A N 1
ATOM 1619 C CA . SER A 1 212 ? -5.473 -6.182 17.325 1.00 81.44 212 SER A CA 1
ATOM 1620 C C . SER A 1 212 ? -5.666 -7.285 18.367 1.00 81.44 212 SER A C 1
ATOM 1622 O O . SER A 1 212 ? -5.038 -8.340 18.298 1.00 81.44 212 SER A O 1
ATOM 1624 N N . THR A 1 213 ? -6.595 -7.075 19.302 1.00 76.81 213 THR A N 1
ATOM 1625 C CA . THR A 1 213 ? -7.069 -8.082 20.255 1.00 76.81 213 THR A CA 1
ATOM 1626 C C . THR A 1 213 ? -8.569 -7.903 20.515 1.00 76.81 213 THR A C 1
ATOM 1628 O O . THR A 1 213 ? -9.089 -6.792 20.379 1.00 76.81 213 THR A O 1
ATOM 1631 N N . PRO A 1 214 ? -9.294 -8.951 20.957 1.00 67.06 214 PRO A N 1
ATOM 1632 C CA . PRO A 1 214 ? -10.709 -8.829 21.324 1.00 67.06 214 PRO A CA 1
ATOM 1633 C C . PRO A 1 214 ? -10.992 -7.796 22.427 1.00 67.06 214 PRO A C 1
ATOM 1635 O O . PRO A 1 214 ? -12.112 -7.301 22.526 1.00 67.06 214 PRO A O 1
ATOM 1638 N N . SER A 1 215 ? -9.989 -7.485 23.252 1.00 73.88 215 SER A N 1
ATOM 1639 C CA . SER A 1 215 ? -10.057 -6.549 24.377 1.00 73.88 215 SER A CA 1
ATOM 1640 C C . SER A 1 215 ? -9.376 -5.209 24.096 1.00 73.88 215 SER A C 1
ATOM 1642 O O . SER A 1 215 ? -9.111 -4.464 25.041 1.00 73.88 215 SER A O 1
ATOM 1644 N N . SER A 1 216 ? -9.039 -4.901 22.839 1.00 81.06 216 SER A N 1
ATOM 1645 C CA . SER A 1 216 ? -8.351 -3.647 22.553 1.00 81.06 216 SER A CA 1
ATOM 1646 C C . SER A 1 216 ? -9.215 -2.429 22.889 1.00 81.06 216 SER A C 1
ATOM 1648 O O . SER A 1 216 ? -10.423 -2.388 22.647 1.00 81.06 216 SER A O 1
ATOM 1650 N N . VAL A 1 217 ? -8.555 -1.408 23.432 1.00 84.44 217 VAL A N 1
ATOM 1651 C CA . VAL A 1 217 ? -9.135 -0.107 23.780 1.00 84.44 217 VAL A CA 1
ATOM 1652 C C . VAL A 1 217 ? -8.661 1.010 22.851 1.00 84.44 217 VAL A C 1
ATOM 1654 O O . VAL A 1 217 ? -9.054 2.161 23.030 1.00 84.44 217 VAL A O 1
ATOM 1657 N N . ASN A 1 218 ? -7.845 0.696 21.842 1.00 92.31 218 ASN A N 1
ATOM 1658 C CA . ASN A 1 218 ? -7.212 1.698 20.990 1.00 92.31 218 ASN A CA 1
ATOM 1659 C C . ASN A 1 218 ? -8.081 2.150 19.800 1.00 92.31 218 ASN A C 1
ATOM 1661 O O . ASN A 1 218 ? -7.571 2.605 18.783 1.00 92.31 218 ASN A O 1
ATOM 1665 N N . ASN A 1 219 ? -9.404 2.062 19.899 1.00 93.69 219 ASN A N 1
ATOM 1666 C CA . ASN A 1 219 ? -10.302 2.495 18.824 1.00 93.69 219 ASN A CA 1
ATOM 1667 C C . ASN A 1 219 ? -10.119 3.983 18.470 1.00 93.69 219 ASN A C 1
ATOM 1669 O O . ASN A 1 219 ? -9.698 4.780 19.313 1.00 93.69 219 ASN A O 1
ATOM 1673 N N . ALA A 1 220 ? -10.486 4.375 17.246 1.00 95.44 220 ALA A N 1
ATOM 1674 C CA . ALA A 1 220 ? -10.498 5.787 16.865 1.00 95.44 220 ALA A CA 1
ATOM 1675 C C . ALA A 1 220 ? -11.358 6.615 17.840 1.00 95.44 220 ALA A C 1
ATOM 1677 O O . ALA A 1 220 ? -12.464 6.223 18.210 1.00 95.44 220 ALA A O 1
ATOM 1678 N N . THR A 1 221 ? -10.841 7.769 18.264 1.00 95.81 221 THR A N 1
ATOM 1679 C CA . THR A 1 221 ? -11.446 8.614 19.307 1.00 95.81 221 THR A CA 1
ATOM 1680 C C . THR A 1 221 ? -12.290 9.747 18.743 1.00 95.81 221 THR A C 1
ATOM 1682 O O . THR A 1 221 ? -13.161 10.268 19.437 1.00 95.81 221 THR A O 1
ATOM 1685 N N . GLN A 1 222 ? -12.050 10.147 17.493 1.00 95.50 222 GLN A N 1
ATOM 1686 C CA . GLN A 1 222 ? -12.842 11.172 16.824 1.00 95.50 222 GLN A CA 1
ATOM 1687 C C . GLN A 1 222 ? -12.872 10.936 15.319 1.00 95.50 222 GLN A C 1
ATOM 1689 O O . GLN A 1 222 ? -11.823 10.846 14.683 1.00 95.50 222 GLN A O 1
ATOM 1694 N N . ILE A 1 223 ? -14.077 10.939 14.755 1.00 95.44 223 ILE A N 1
ATOM 1695 C CA . ILE A 1 223 ? -14.321 11.001 13.315 1.00 95.44 223 ILE A CA 1
ATOM 1696 C C . ILE A 1 223 ? -14.931 12.370 13.006 1.00 95.44 223 ILE A C 1
ATOM 1698 O O . ILE A 1 223 ? -15.858 12.808 13.686 1.00 95.44 223 ILE A O 1
ATOM 1702 N N . ARG A 1 224 ? -14.388 13.073 12.011 1.00 94.62 224 ARG A N 1
ATOM 1703 C CA . ARG A 1 224 ? -14.966 14.304 11.455 1.00 94.62 224 ARG A CA 1
ATOM 1704 C C . ARG A 1 224 ? -15.308 14.084 9.993 1.00 94.62 224 ARG A C 1
ATOM 1706 O O . ARG A 1 224 ? -14.590 13.361 9.305 1.00 94.62 224 ARG A O 1
ATOM 1713 N N . GLY A 1 225 ? -16.355 14.763 9.538 1.00 93.75 225 GLY A N 1
ATOM 1714 C CA . GLY A 1 225 ? -16.867 14.602 8.185 1.00 93.75 225 GLY A CA 1
ATOM 1715 C C . GLY A 1 225 ? -17.631 13.290 8.027 1.00 93.75 225 GLY A C 1
ATOM 1716 O O . GLY A 1 225 ? -18.276 12.832 8.971 1.00 93.75 225 GLY A O 1
ATOM 1717 N N . THR A 1 226 ? -17.587 12.710 6.831 1.00 94.94 226 THR A N 1
ATOM 1718 C CA . THR A 1 226 ? -18.366 11.515 6.473 1.00 94.94 226 THR A CA 1
ATOM 1719 C C . THR A 1 226 ? -17.522 10.452 5.755 1.00 94.94 226 THR A C 1
ATOM 1721 O O . THR A 1 226 ? -17.917 10.026 4.664 1.00 94.94 226 THR A O 1
ATOM 1724 N N . PRO A 1 227 ? -16.372 10.020 6.312 1.00 96.12 227 PRO A N 1
ATOM 1725 C CA . PRO A 1 227 ? -15.645 8.898 5.737 1.00 96.12 227 PRO A CA 1
ATOM 1726 C C . PRO A 1 227 ? -16.476 7.613 5.857 1.00 96.12 227 PRO A C 1
ATOM 1728 O O . PRO A 1 227 ? -17.238 7.433 6.813 1.00 96.12 227 PRO A O 1
ATOM 1731 N N . TYR A 1 228 ? -16.323 6.714 4.891 1.00 91.81 228 TYR A N 1
ATOM 1732 C CA . TYR A 1 228 ? -17.043 5.440 4.822 1.00 91.81 228 TYR A CA 1
ATOM 1733 C C . TYR A 1 228 ? -16.120 4.329 4.323 1.00 91.81 228 TYR A C 1
ATOM 1735 O O . TYR A 1 228 ? -15.075 4.615 3.751 1.00 91.81 228 TYR A O 1
ATOM 1743 N N . ALA A 1 229 ? -16.483 3.068 4.548 1.00 87.12 229 ALA A N 1
ATOM 1744 C CA . ALA A 1 229 ? -15.744 1.928 4.014 1.00 87.12 229 ALA A CA 1
ATOM 1745 C C . ALA A 1 229 ? -16.506 1.300 2.849 1.00 87.12 229 ALA A C 1
ATOM 1747 O O . ALA A 1 229 ? -17.709 1.068 2.964 1.00 87.12 229 ALA A O 1
ATOM 1748 N N . ASP A 1 230 ? -15.810 1.035 1.746 1.00 77.19 230 ASP A N 1
ATOM 1749 C CA . ASP A 1 230 ? -16.376 0.367 0.572 1.00 77.19 230 ASP A CA 1
ATOM 1750 C C . ASP A 1 230 ? -15.292 -0.403 -0.197 1.00 77.19 230 ASP A C 1
ATOM 1752 O O . ASP A 1 230 ? -14.090 -0.202 0.015 1.00 77.19 230 ASP A O 1
ATOM 1756 N N . VAL A 1 231 ? -15.721 -1.307 -1.076 1.00 73.19 231 VAL A N 1
ATOM 1757 C CA . VAL A 1 231 ? -14.846 -2.048 -1.985 1.00 73.19 231 VAL A CA 1
ATOM 1758 C C . VAL A 1 231 ? -14.198 -1.065 -2.956 1.00 73.19 231 VAL A C 1
ATOM 1760 O O . VAL A 1 231 ? -14.852 -0.177 -3.501 1.00 73.19 231 VAL A O 1
ATOM 1763 N N . VAL A 1 232 ? -12.905 -1.252 -3.227 1.00 74.06 232 VAL A N 1
ATOM 1764 C CA . VAL A 1 232 ? -12.214 -0.536 -4.307 1.00 74.06 232 VAL A CA 1
ATOM 1765 C C . VAL A 1 232 ? -12.174 -1.444 -5.540 1.00 74.06 232 VAL A C 1
ATOM 1767 O O . VAL A 1 232 ? -11.440 -2.435 -5.525 1.00 74.06 232 VAL A O 1
ATOM 1770 N N . PRO A 1 233 ? -12.940 -1.152 -6.612 1.00 64.31 233 PRO A N 1
ATOM 1771 C CA . PRO A 1 233 ? -13.036 -2.042 -7.767 1.00 64.31 233 PRO A CA 1
ATOM 1772 C C . PRO A 1 233 ? -11.667 -2.377 -8.368 1.00 64.31 233 PRO A C 1
ATOM 1774 O O . PRO A 1 233 ? -10.865 -1.483 -8.641 1.00 64.31 233 PRO A O 1
ATOM 1777 N N . GLY A 1 234 ? -11.405 -3.671 -8.580 1.00 60.22 234 GLY A N 1
ATOM 1778 C CA . GLY A 1 234 ? -10.158 -4.149 -9.187 1.00 60.22 234 GLY A CA 1
ATOM 1779 C C . GLY A 1 234 ? -8.907 -3.997 -8.315 1.00 60.22 234 GLY A C 1
ATOM 1780 O O . GLY A 1 234 ? -7.799 -4.131 -8.826 1.00 60.22 234 GLY A O 1
ATOM 1781 N N . ALA A 1 235 ? -9.059 -3.701 -7.023 1.00 69.81 235 ALA A N 1
ATOM 1782 C CA . ALA A 1 235 ? -7.955 -3.553 -6.084 1.00 69.81 235 ALA A CA 1
ATOM 1783 C C . ALA A 1 235 ? -8.236 -4.291 -4.771 1.00 69.81 235 ALA A C 1
ATOM 1785 O O . ALA A 1 235 ? -9.343 -4.774 -4.529 1.00 69.81 235 ALA A O 1
ATOM 1786 N N . LEU A 1 236 ? -7.206 -4.377 -3.924 1.00 68.25 236 LEU A N 1
ATOM 1787 C CA . LEU A 1 236 ? -7.287 -4.913 -2.563 1.00 68.25 236 LEU A CA 1
ATOM 1788 C C . LEU A 1 236 ? -7.891 -6.318 -2.461 1.00 68.25 236 LEU A C 1
ATOM 1790 O O . LEU A 1 236 ? -8.404 -6.676 -1.408 1.00 68.25 236 LEU A O 1
ATOM 1794 N N . ARG A 1 237 ? -7.891 -7.102 -3.547 1.00 66.69 237 ARG A N 1
ATOM 1795 C CA . ARG A 1 237 ? -8.523 -8.428 -3.580 1.00 66.69 237 ARG A CA 1
ATOM 1796 C C . ARG A 1 237 ? -10.005 -8.405 -3.152 1.00 66.69 237 ARG A C 1
ATOM 1798 O O . ARG A 1 237 ? -10.478 -9.319 -2.491 1.00 66.69 237 ARG A O 1
ATOM 1805 N N . GLY A 1 238 ? -10.731 -7.341 -3.511 1.00 61.75 238 GLY A N 1
ATOM 1806 C CA . GLY A 1 238 ? -12.152 -7.174 -3.170 1.00 61.75 238 GLY A CA 1
ATOM 1807 C C . GLY A 1 238 ? -12.418 -6.723 -1.729 1.00 61.75 238 GLY A C 1
ATOM 1808 O O . GLY A 1 238 ? -13.575 -6.583 -1.339 1.00 61.75 238 GLY A O 1
ATOM 1809 N N . ARG A 1 239 ? -11.367 -6.465 -0.945 1.00 75.81 239 ARG A N 1
ATOM 1810 C CA . ARG A 1 239 ? -11.469 -5.961 0.427 1.00 75.81 239 ARG A CA 1
ATOM 1811 C C . ARG A 1 239 ? -11.893 -4.498 0.486 1.00 75.81 239 ARG A C 1
ATOM 1813 O O . ARG A 1 239 ? -11.767 -3.745 -0.486 1.00 75.81 239 ARG A O 1
ATOM 1820 N N . LEU A 1 240 ? -12.370 -4.093 1.662 1.00 80.19 240 LEU A N 1
ATOM 1821 C CA . LEU A 1 240 ? -12.795 -2.717 1.896 1.00 80.19 240 LEU A CA 1
ATOM 1822 C C . LEU A 1 240 ? -11.593 -1.799 2.141 1.00 80.19 240 LEU A C 1
ATOM 1824 O O . LEU A 1 240 ? -10.601 -2.183 2.762 1.00 80.19 240 LEU A O 1
ATOM 1828 N N . ALA A 1 241 ? -11.730 -0.543 1.726 1.00 88.81 241 ALA A N 1
ATOM 1829 C CA . ALA A 1 241 ? -10.889 0.558 2.175 1.00 88.81 241 ALA A CA 1
ATOM 1830 C C . ALA A 1 241 ? -11.749 1.639 2.818 1.00 88.81 241 ALA A C 1
ATOM 1832 O O . ALA A 1 241 ? -12.865 1.897 2.372 1.00 88.81 241 ALA A O 1
ATOM 1833 N N . VAL A 1 242 ? -11.203 2.320 3.822 1.00 97.19 242 VAL A N 1
ATOM 1834 C CA . VAL A 1 242 ? -11.787 3.555 4.342 1.00 97.19 242 VAL A CA 1
ATOM 1835 C C . VAL A 1 242 ? -11.513 4.677 3.348 1.00 97.19 242 VAL A C 1
ATOM 1837 O O . VAL A 1 242 ? -10.360 4.982 3.044 1.00 97.19 242 VAL A O 1
ATOM 1840 N N . ILE A 1 243 ? -12.580 5.279 2.839 1.00 95.88 243 ILE A N 1
ATOM 1841 C CA . ILE A 1 243 ? -12.602 6.336 1.835 1.00 95.88 243 ILE A CA 1
ATOM 1842 C C . ILE A 1 243 ? -12.942 7.652 2.529 1.00 95.88 243 ILE A C 1
ATOM 1844 O O . ILE A 1 243 ? -13.944 7.743 3.243 1.00 95.88 243 ILE A O 1
ATOM 1848 N N . GLY A 1 244 ? -12.127 8.676 2.295 1.00 95.94 244 GLY A N 1
ATOM 1849 C CA . GLY A 1 244 ? -12.388 10.027 2.777 1.00 95.94 244 GLY A CA 1
ATOM 1850 C C . GLY A 1 244 ? -12.092 11.090 1.728 1.00 95.94 244 GLY A C 1
ATOM 1851 O O . GLY A 1 244 ? -11.321 10.879 0.789 1.00 95.94 244 GLY A O 1
ATOM 1852 N N . LYS A 1 245 ? -12.737 12.242 1.898 1.00 94.31 245 LYS A N 1
ATOM 1853 C CA . LYS A 1 245 ? -12.603 13.440 1.053 1.00 94.31 245 LYS A CA 1
ATOM 1854 C C . LYS A 1 245 ? -11.968 14.597 1.845 1.00 94.31 245 LYS A C 1
ATOM 1856 O O . LYS A 1 245 ? -11.829 14.497 3.070 1.00 94.31 245 LYS A O 1
ATOM 1861 N N . PRO A 1 246 ? -11.642 15.734 1.200 1.00 92.94 246 PRO A N 1
ATOM 1862 C CA . PRO A 1 246 ? -11.223 16.941 1.899 1.00 92.94 246 PRO A CA 1
ATOM 1863 C C . PRO A 1 246 ? -12.144 17.302 3.070 1.00 92.94 246 PRO A C 1
ATOM 1865 O O . PRO A 1 246 ? -13.359 17.420 2.913 1.00 92.94 246 PRO A O 1
ATOM 1868 N N . GLY A 1 247 ? -11.549 17.479 4.250 1.00 91.06 247 GLY A N 1
ATOM 1869 C CA . GLY A 1 247 ? -12.256 17.789 5.497 1.00 91.06 247 GLY A CA 1
ATOM 1870 C C . GLY A 1 247 ? -12.653 16.572 6.342 1.00 91.06 247 GLY A C 1
ATOM 1871 O O . GLY A 1 247 ? -12.930 16.744 7.531 1.00 91.06 247 GLY A O 1
ATOM 1872 N N . ASP A 1 248 ? -12.617 15.355 5.792 1.00 95.69 248 ASP A N 1
ATOM 1873 C CA . ASP A 1 248 ? -12.802 14.139 6.584 1.00 95.69 248 ASP A CA 1
ATOM 1874 C C . ASP A 1 248 ? -11.532 13.830 7.382 1.00 95.69 248 ASP A C 1
ATOM 1876 O O . ASP A 1 248 ? -10.413 13.901 6.861 1.00 95.69 248 ASP A O 1
ATOM 1880 N N . SER A 1 249 ? -11.690 13.431 8.644 1.00 95.50 249 SER A N 1
ATOM 1881 C CA . SER A 1 249 ? -10.548 13.047 9.474 1.00 95.50 249 SER A CA 1
ATOM 1882 C C . SER A 1 249 ? -10.885 11.969 10.487 1.00 95.50 249 SER A C 1
ATOM 1884 O O . SER A 1 249 ? -11.989 11.951 11.031 1.00 95.50 249 SER A O 1
ATOM 1886 N N . ILE A 1 250 ? -9.899 11.137 10.801 1.00 97.31 250 ILE A N 1
ATOM 1887 C CA . ILE A 1 250 ? -9.987 10.070 11.792 1.00 97.31 250 ILE A CA 1
ATOM 1888 C C . ILE A 1 250 ? -8.823 10.237 12.759 1.00 97.31 250 ILE A C 1
ATOM 1890 O O . ILE A 1 250 ? -7.666 10.119 12.371 1.00 97.31 250 ILE A O 1
ATOM 1894 N N . THR A 1 251 ? -9.116 10.562 14.013 1.00 96.19 251 THR A N 1
ATOM 1895 C CA . THR A 1 251 ? -8.112 10.745 15.067 1.00 96.19 251 THR A CA 1
ATOM 1896 C C . THR A 1 251 ? -8.113 9.536 15.991 1.00 96.19 251 THR A C 1
ATOM 1898 O O . THR A 1 251 ? -9.169 9.083 16.432 1.00 96.19 251 THR A O 1
ATOM 1901 N N . PHE A 1 252 ? -6.924 9.029 16.298 1.00 96.06 252 PHE A N 1
ATOM 1902 C CA . PHE A 1 252 ? -6.708 7.870 17.160 1.00 96.06 252 PHE A CA 1
ATOM 1903 C C . PHE A 1 252 ? -6.339 8.304 18.593 1.00 96.06 252 PHE A C 1
ATOM 1905 O O . PHE A 1 252 ? -6.117 9.495 18.844 1.00 96.06 252 PHE A O 1
ATOM 1912 N N . PRO A 1 253 ? -6.306 7.390 19.581 1.00 94.19 253 PRO A N 1
ATOM 1913 C CA . PRO A 1 253 ? -5.893 7.721 20.943 1.00 94.19 253 PRO A CA 1
ATOM 1914 C C . PRO A 1 253 ? -4.470 8.286 20.991 1.00 94.19 253 PRO A C 1
ATOM 1916 O O . PRO A 1 253 ? -3.612 7.909 20.200 1.00 94.19 253 PRO A O 1
ATOM 1919 N N . THR A 1 254 ? -4.179 9.146 21.966 1.00 90.12 254 THR A N 1
ATOM 1920 C CA . THR A 1 254 ? -2.848 9.768 22.125 1.00 90.12 254 THR A CA 1
ATOM 1921 C C . THR A 1 254 ? -1.715 8.763 22.328 1.00 90.12 254 THR A C 1
ATOM 1923 O O . THR A 1 254 ? -0.570 9.076 22.030 1.00 90.12 254 THR A O 1
ATOM 1926 N N . ARG A 1 255 ? -2.029 7.558 22.813 1.00 86.00 255 ARG A N 1
ATOM 1927 C CA . ARG A 1 255 ? -1.063 6.484 23.080 1.00 86.00 255 ARG A CA 1
ATOM 1928 C C . ARG A 1 255 ? -0.801 5.567 21.884 1.00 86.00 255 ARG A C 1
ATOM 1930 O O . ARG A 1 255 ? 0.019 4.668 22.021 1.00 86.00 255 ARG A O 1
ATOM 1937 N N . ILE A 1 256 ? -1.491 5.753 20.753 1.00 92.31 256 ILE A N 1
ATOM 1938 C CA . ILE A 1 256 ? -1.388 4.811 19.630 1.00 92.31 256 ILE A CA 1
ATOM 1939 C C . ILE A 1 256 ? 0.003 4.814 18.997 1.00 92.31 256 ILE A C 1
ATOM 1941 O O . ILE A 1 256 ? 0.491 3.755 18.641 1.00 92.31 256 ILE A O 1
ATOM 1945 N N . LEU A 1 257 ? 0.664 5.975 18.920 1.00 92.31 257 LEU A N 1
ATOM 1946 C CA . LEU A 1 257 ? 2.085 6.084 18.589 1.00 92.31 257 LEU A CA 1
ATOM 1947 C C . LEU A 1 257 ? 2.849 6.449 19.869 1.00 92.31 257 LEU A C 1
ATOM 1949 O O . LEU A 1 257 ? 2.943 7.635 20.200 1.00 92.31 257 LEU A O 1
ATOM 1953 N N . PRO A 1 258 ? 3.339 5.456 20.633 1.00 90.06 258 PRO A N 1
ATOM 1954 C CA . PRO A 1 258 ? 4.185 5.713 21.792 1.00 90.06 258 PRO A CA 1
ATOM 1955 C C . PRO A 1 258 ? 5.561 6.260 21.375 1.00 90.06 258 PRO A C 1
ATOM 1957 O O . PRO A 1 258 ? 5.851 6.438 20.194 1.00 90.06 258 PRO A O 1
ATOM 1960 N N . GLU A 1 259 ? 6.435 6.532 22.349 1.00 87.44 259 GLU A N 1
ATOM 1961 C CA . GLU A 1 259 ? 7.778 7.082 22.091 1.00 87.44 259 GLU A CA 1
ATOM 1962 C C . GLU A 1 259 ? 8.614 6.223 21.135 1.00 87.44 259 GLU A C 1
ATOM 1964 O O . GLU A 1 259 ? 9.438 6.760 20.400 1.00 87.44 259 GLU A O 1
ATOM 1969 N N . THR A 1 260 ? 8.372 4.910 21.109 1.00 90.94 260 THR A N 1
ATOM 1970 C CA . THR A 1 260 ? 8.916 3.993 20.102 1.00 90.94 260 THR A CA 1
ATOM 1971 C C . THR A 1 260 ? 7.777 3.251 19.425 1.00 90.94 260 THR A C 1
ATOM 1973 O O . THR A 1 260 ? 6.925 2.687 20.102 1.00 90.94 260 THR A O 1
ATOM 1976 N N . TYR A 1 261 ? 7.737 3.253 18.096 1.00 94.38 261 TYR A N 1
ATOM 1977 C CA . TYR A 1 261 ? 6.686 2.569 17.349 1.00 94.38 261 TYR A CA 1
ATOM 1978 C C . TYR A 1 261 ? 7.183 2.047 16.009 1.00 94.38 261 TYR A C 1
ATOM 1980 O O . TYR A 1 261 ? 8.154 2.558 15.451 1.00 94.38 261 TYR A O 1
ATOM 1988 N N . THR A 1 262 ? 6.452 1.076 15.471 1.00 96.88 262 THR A N 1
ATOM 1989 C CA . THR A 1 262 ? 6.467 0.758 14.042 1.00 96.88 262 THR A CA 1
ATOM 1990 C C . THR A 1 262 ? 5.045 0.861 13.527 1.00 96.88 262 THR A C 1
ATOM 1992 O O . THR A 1 262 ? 4.162 0.143 13.991 1.00 96.88 262 THR A O 1
ATOM 1995 N N . LEU A 1 263 ? 4.825 1.775 12.592 1.00 97.81 263 LEU A N 1
ATOM 1996 C CA . LEU A 1 263 ? 3.545 2.029 11.952 1.00 97.81 263 LEU A CA 1
ATOM 1997 C C . LEU A 1 263 ? 3.604 1.466 10.534 1.00 97.81 263 LEU A C 1
ATOM 1999 O O . LEU A 1 263 ? 4.402 1.933 9.724 1.00 97.81 263 LEU A O 1
ATOM 2003 N N . PHE A 1 264 ? 2.731 0.514 10.227 1.00 98.25 264 PHE A N 1
ATOM 2004 C CA . PHE A 1 264 ? 2.435 0.143 8.850 1.00 98.25 264 PHE A CA 1
ATOM 2005 C C . PHE A 1 264 ? 1.150 0.823 8.424 1.00 98.25 264 PHE A C 1
ATOM 2007 O O . PHE A 1 264 ? 0.166 0.840 9.168 1.00 98.25 264 PHE A O 1
ATOM 2014 N N . HIS A 1 265 ? 1.125 1.325 7.200 1.00 98.19 265 HIS A N 1
ATOM 2015 C CA . HIS A 1 265 ? -0.125 1.716 6.571 1.00 98.19 265 HIS A CA 1
ATOM 2016 C C . HIS A 1 265 ? -0.124 1.378 5.091 1.00 98.19 265 HIS A C 1
ATOM 2018 O O . HIS A 1 265 ? 0.909 1.412 4.429 1.00 98.19 265 HIS A O 1
ATOM 2024 N N . ASN A 1 266 ? -1.305 1.017 4.597 1.00 96.75 266 ASN A N 1
ATOM 2025 C CA . ASN A 1 266 ? -1.557 0.804 3.183 1.00 96.75 266 ASN A CA 1
ATOM 2026 C C . ASN A 1 266 ? -2.618 1.799 2.719 1.00 96.75 266 ASN A C 1
ATOM 2028 O O . ASN A 1 266 ? -3.790 1.688 3.096 1.00 96.75 266 ASN A O 1
ATOM 2032 N N . ALA A 1 267 ? -2.199 2.785 1.931 1.00 97.31 267 ALA A N 1
ATOM 2033 C CA . ALA A 1 267 ? -3.054 3.889 1.520 1.00 97.31 267 ALA A CA 1
ATOM 2034 C C . ALA A 1 267 ? -2.703 4.419 0.132 1.00 97.31 267 ALA A C 1
ATOM 2036 O O . ALA A 1 267 ? -1.658 4.096 -0.429 1.00 97.31 267 ALA A O 1
ATOM 2037 N N . ARG A 1 268 ? -3.578 5.259 -0.422 1.00 92.94 268 ARG A N 1
ATOM 2038 C CA . ARG A 1 268 ? -3.315 6.018 -1.649 1.00 92.94 268 ARG A CA 1
ATOM 2039 C C . ARG A 1 268 ? -4.110 7.315 -1.703 1.00 92.94 268 ARG A C 1
ATOM 2041 O O . ARG A 1 268 ? -5.152 7.439 -1.055 1.00 92.94 268 ARG A O 1
ATOM 2048 N N . TYR A 1 269 ? -3.671 8.234 -2.561 1.00 92.31 269 TYR A N 1
ATOM 2049 C CA . TYR A 1 269 ? -4.541 9.306 -3.042 1.00 92.31 269 TYR A CA 1
ATOM 2050 C C . TYR A 1 269 ? -5.614 8.738 -3.972 1.00 92.31 269 TYR A C 1
ATOM 2052 O O . TYR A 1 269 ? -5.309 7.951 -4.870 1.00 92.31 269 TYR A O 1
ATOM 2060 N N . SER A 1 270 ? -6.862 9.159 -3.781 1.00 90.88 270 SER A N 1
ATOM 2061 C CA . SER A 1 270 ? -8.008 8.715 -4.591 1.00 90.88 270 SER A CA 1
ATOM 2062 C C . SER A 1 270 ? -8.610 9.814 -5.466 1.00 90.88 270 SER A C 1
ATOM 2064 O O . SER A 1 270 ? -9.541 9.545 -6.222 1.00 90.88 270 SER A O 1
ATOM 2066 N N . GLY A 1 271 ? -8.066 11.031 -5.410 1.00 87.69 271 GLY A N 1
ATOM 2067 C CA . GLY A 1 271 ? -8.581 12.176 -6.153 1.00 87.69 271 GLY A CA 1
ATOM 2068 C C . GLY A 1 271 ? -7.537 13.251 -6.447 1.00 87.69 271 GLY A C 1
ATOM 2069 O O . GLY A 1 271 ? -6.328 12.993 -6.543 1.00 87.69 271 GLY A O 1
ATOM 2070 N N . VAL A 1 272 ? -8.036 14.464 -6.671 1.00 85.31 272 VAL A N 1
ATOM 2071 C CA . VAL A 1 272 ? -7.237 15.618 -7.108 1.00 85.31 272 VAL A CA 1
ATOM 2072 C C . VAL A 1 272 ? -6.624 16.378 -5.939 1.00 85.31 272 VAL A C 1
ATOM 2074 O O . VAL A 1 272 ? -5.604 17.038 -6.127 1.00 85.31 272 VAL A O 1
ATOM 2077 N N . ASN A 1 273 ? -7.205 16.264 -4.743 1.00 88.31 273 ASN A N 1
ATOM 2078 C CA . ASN A 1 273 ? -6.656 16.853 -3.532 1.00 88.31 273 ASN A CA 1
ATOM 2079 C C . ASN A 1 273 ? -5.625 15.885 -2.957 1.00 88.31 273 ASN A C 1
ATOM 2081 O O . ASN A 1 273 ? -5.956 14.751 -2.600 1.00 88.31 273 ASN A O 1
ATOM 2085 N N . ARG A 1 274 ? -4.363 16.314 -2.915 1.00 88.88 274 ARG A N 1
ATOM 2086 C CA . ARG A 1 274 ? -3.223 15.445 -2.604 1.00 88.88 274 ARG A CA 1
ATOM 2087 C C . ARG A 1 274 ? -2.335 16.025 -1.505 1.00 88.88 274 ARG A C 1
ATOM 2089 O O . ARG A 1 274 ? -1.123 16.131 -1.665 1.00 88.88 274 ARG A O 1
ATOM 2096 N N . GLY A 1 275 ? -2.960 16.429 -0.402 1.00 91.12 275 GLY A N 1
ATOM 2097 C CA . GLY A 1 275 ? -2.294 16.894 0.812 1.00 91.12 275 GLY A CA 1
ATOM 2098 C C . GLY A 1 2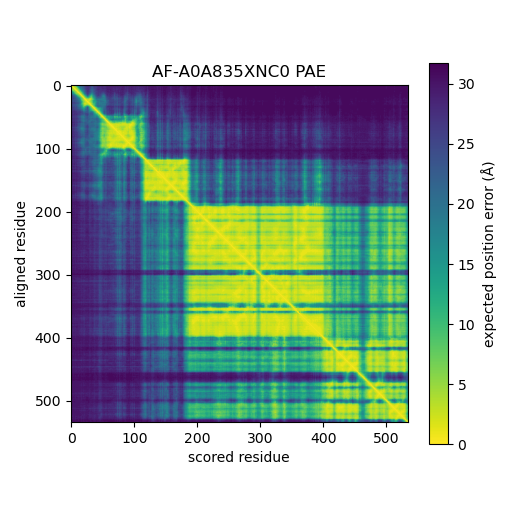75 ? -1.797 15.747 1.694 1.00 91.12 275 GLY A C 1
ATOM 2099 O O . GLY A 1 275 ? -1.283 14.745 1.205 1.00 91.12 275 GLY A O 1
ATOM 2100 N N . ARG A 1 276 ? -1.931 15.847 3.017 1.00 92.75 276 ARG A N 1
ATOM 2101 C CA . ARG A 1 276 ? -1.513 14.762 3.923 1.00 92.75 276 ARG A CA 1
ATOM 2102 C C . ARG A 1 276 ? -2.602 13.710 4.082 1.00 92.75 276 ARG A C 1
ATOM 2104 O O . ARG A 1 276 ? -3.787 14.038 4.169 1.00 92.75 276 ARG A O 1
ATOM 2111 N N . ILE A 1 277 ? -2.192 12.444 4.163 1.00 96.00 277 ILE A N 1
ATOM 2112 C CA . ILE A 1 277 ? -3.072 11.348 4.592 1.00 96.00 277 ILE A CA 1
ATOM 2113 C C . ILE A 1 277 ? -2.775 11.025 6.052 1.00 96.00 277 ILE A C 1
ATOM 2115 O O . ILE A 1 277 ? -3.639 11.243 6.885 1.00 96.00 277 ILE A O 1
ATOM 2119 N N . PHE A 1 278 ? -1.559 10.596 6.397 1.00 96.44 278 PHE A N 1
ATOM 2120 C CA . PHE A 1 278 ? -1.182 10.328 7.789 1.00 96.44 278 PHE A CA 1
ATOM 2121 C C . PHE A 1 278 ? -0.439 11.517 8.386 1.00 96.44 278 PHE A C 1
ATOM 2123 O O . PHE A 1 278 ? 0.599 11.938 7.873 1.00 96.44 278 PHE A O 1
ATOM 2130 N N . THR A 1 279 ? -0.979 12.053 9.476 1.00 93.38 279 THR A N 1
ATOM 2131 C CA . THR A 1 279 ? -0.519 13.279 10.131 1.00 93.38 279 THR A CA 1
ATOM 2132 C C . THR A 1 279 ? -0.627 13.195 11.661 1.00 93.38 279 THR A C 1
ATOM 2134 O O . THR A 1 279 ? -1.205 12.257 12.212 1.00 93.38 279 THR A O 1
ATOM 2137 N N . GLY A 1 280 ? -0.041 14.170 12.356 1.00 90.56 280 GLY A N 1
ATOM 2138 C CA . GLY A 1 280 ? -0.198 14.390 13.788 1.00 90.56 280 GLY A CA 1
ATOM 2139 C C . GLY A 1 280 ? -1.400 15.281 14.124 1.00 90.56 280 GLY A C 1
ATOM 2140 O O . GLY A 1 280 ? -1.579 16.355 13.557 1.00 90.56 280 GLY A O 1
ATOM 2141 N N . ALA A 1 281 ? -2.204 14.865 15.102 1.00 90.50 281 ALA A N 1
ATOM 2142 C CA . ALA A 1 281 ? -3.275 15.664 15.702 1.00 90.50 281 ALA A CA 1
ATOM 2143 C C . ALA A 1 281 ? -2.805 16.550 16.868 1.00 90.50 281 ALA A C 1
ATOM 2145 O O . ALA A 1 281 ? -3.547 17.440 17.291 1.00 90.50 281 ALA A O 1
ATOM 2146 N N . THR A 1 282 ? -1.609 16.299 17.405 1.00 87.12 282 THR A N 1
ATOM 2147 C CA . THR A 1 282 ? -1.083 17.020 18.567 1.00 87.12 282 THR A CA 1
ATOM 2148 C C . THR A 1 282 ? -0.805 18.488 18.206 1.00 87.12 282 THR A C 1
ATOM 2150 O O . THR A 1 282 ? -0.106 18.746 17.223 1.00 87.12 282 THR A O 1
ATOM 2153 N N . PRO A 1 283 ? -1.295 19.470 18.989 1.00 83.75 283 PRO A N 1
ATOM 2154 C CA . PRO A 1 283 ? -0.973 20.878 18.769 1.00 83.75 283 PRO A CA 1
ATOM 2155 C C . PRO A 1 283 ? 0.539 21.120 18.723 1.00 83.75 283 PRO A C 1
ATOM 2157 O O . PRO A 1 283 ? 1.281 20.575 19.538 1.00 83.75 283 PRO A O 1
ATOM 2160 N N . ASN A 1 284 ? 0.986 21.958 17.785 1.00 82.44 284 ASN A N 1
ATOM 2161 C CA . ASN A 1 284 ? 2.397 22.304 17.554 1.00 82.44 284 ASN A CA 1
ATOM 2162 C C . ASN A 1 284 ? 3.312 21.135 17.148 1.00 82.44 284 ASN A C 1
ATOM 2164 O O . ASN A 1 284 ? 4.528 21.323 17.073 1.00 82.44 284 ASN A O 1
ATOM 2168 N N . VAL A 1 285 ? 2.753 19.960 16.844 1.00 84.94 285 VAL A N 1
ATOM 2169 C CA . VAL A 1 285 ? 3.504 18.846 16.264 1.00 84.94 285 VAL A CA 1
ATOM 2170 C C . VAL A 1 285 ? 3.285 18.821 14.759 1.00 84.94 285 VAL A C 1
ATOM 2172 O O . VAL A 1 285 ? 2.162 18.674 14.278 1.00 84.94 285 VAL A O 1
ATOM 2175 N N . ASN A 1 286 ? 4.372 18.956 14.007 1.00 87.69 286 ASN A N 1
ATOM 2176 C CA . ASN A 1 286 ? 4.358 18.823 12.560 1.00 87.69 286 ASN A CA 1
ATOM 2177 C C . ASN A 1 286 ? 4.949 17.465 12.180 1.00 87.69 286 ASN A C 1
ATOM 2179 O O . ASN A 1 286 ? 6.161 17.273 12.186 1.00 87.69 286 ASN A O 1
ATOM 2183 N N . TRP A 1 287 ? 4.080 16.515 11.860 1.00 91.56 287 TRP A N 1
ATOM 2184 C CA . TRP A 1 287 ? 4.459 15.146 11.535 1.00 91.56 287 TRP A CA 1
ATOM 2185 C C . TRP A 1 287 ? 3.639 14.668 10.339 1.00 91.56 287 TRP A C 1
ATOM 2187 O O . TRP A 1 287 ? 2.440 14.954 10.263 1.00 91.56 287 TRP A O 1
ATOM 2197 N N . CYS A 1 288 ? 4.268 13.961 9.403 1.00 92.62 288 CYS A N 1
ATOM 2198 C CA . CYS A 1 288 ? 3.551 13.227 8.364 1.00 92.62 288 CYS A CA 1
ATOM 2199 C C . CYS A 1 288 ? 4.279 11.946 7.976 1.00 92.62 288 CYS A C 1
ATOM 2201 O O . CYS A 1 288 ? 5.512 11.885 8.014 1.00 92.62 288 CYS A O 1
ATOM 2203 N N . SER A 1 289 ? 3.501 10.962 7.529 1.00 95.38 289 SER A N 1
ATOM 2204 C CA . SER A 1 289 ? 4.008 9.683 7.044 1.00 95.38 289 SER A CA 1
ATOM 2205 C C . SER A 1 289 ? 3.440 9.349 5.669 1.00 95.38 289 SER A C 1
ATOM 2207 O O . SER A 1 289 ? 2.231 9.345 5.443 1.00 95.38 289 SER A O 1
ATOM 2209 N N . GLY A 1 290 ? 4.344 9.094 4.732 1.00 95.44 290 GLY A N 1
ATOM 2210 C CA . GLY A 1 290 ? 4.109 8.635 3.368 1.00 95.44 290 GLY A CA 1
ATOM 2211 C C . GLY A 1 290 ? 3.487 9.611 2.380 1.00 95.44 290 GLY A C 1
ATOM 2212 O O . GLY A 1 290 ? 3.774 9.477 1.193 1.00 95.44 290 GLY A O 1
ATOM 2213 N N . PHE A 1 291 ? 2.695 10.584 2.825 1.00 94.50 291 PHE A N 1
ATOM 2214 C CA . PHE A 1 291 ? 1.871 11.415 1.946 1.00 94.50 291 PHE A CA 1
ATOM 2215 C C . PHE A 1 291 ? 1.978 12.885 2.317 1.00 94.50 291 PHE A C 1
ATOM 2217 O O . PHE A 1 291 ? 1.684 13.260 3.457 1.00 94.50 291 PHE A O 1
ATOM 2224 N N . TRP A 1 292 ? 2.362 13.714 1.350 1.00 92.62 292 TRP A N 1
ATOM 2225 C CA . TRP A 1 292 ? 2.419 15.157 1.526 1.00 92.62 292 TRP A CA 1
ATOM 2226 C C . TRP A 1 292 ? 2.158 15.921 0.229 1.00 92.62 292 TRP A C 1
ATOM 2228 O O . TRP A 1 292 ? 2.582 15.538 -0.859 1.00 92.62 292 TRP A O 1
ATOM 2238 N N . GLY A 1 293 ? 1.540 17.082 0.365 1.00 86.50 293 GLY A N 1
ATOM 2239 C CA . GLY A 1 293 ? 1.413 18.066 -0.692 1.00 86.50 293 GLY A CA 1
ATOM 2240 C C . GLY A 1 293 ? 0.907 19.369 -0.106 1.00 86.50 293 GLY A C 1
ATOM 2241 O O . GLY A 1 293 ? 0.193 19.355 0.897 1.00 86.50 293 GLY A O 1
ATOM 2242 N N . ASN A 1 294 ? 1.296 20.485 -0.713 1.00 70.38 294 ASN A N 1
ATOM 2243 C CA . ASN A 1 294 ? 0.703 21.771 -0.386 1.00 70.38 294 ASN A CA 1
ATOM 2244 C C . ASN A 1 294 ? -0.549 22.014 -1.251 1.00 70.38 294 ASN A C 1
ATOM 2246 O O . ASN A 1 294 ? -0.761 21.365 -2.277 1.00 70.38 294 ASN A O 1
ATOM 2250 N N . GLU A 1 295 ? -1.363 22.978 -0.838 1.00 55.34 295 GLU A N 1
ATOM 2251 C CA . GLU A 1 295 ? -2.500 23.501 -1.603 1.00 55.34 295 GLU A CA 1
ATOM 2252 C C . GLU A 1 295 ? -2.087 24.436 -2.765 1.00 55.34 295 GLU A C 1
ATOM 2254 O O . GLU A 1 295 ? -2.948 25.107 -3.328 1.00 55.34 295 GLU A O 1
ATOM 2259 N N . ASP A 1 296 ? -0.801 24.523 -3.146 1.00 54.09 296 ASP A N 1
ATOM 2260 C CA . ASP A 1 296 ? -0.356 25.472 -4.179 1.00 54.09 296 ASP A CA 1
ATOM 2261 C C . ASP A 1 296 ? -0.914 25.078 -5.561 1.00 54.09 296 ASP A C 1
ATOM 2263 O O . ASP A 1 296 ? -0.548 24.030 -6.108 1.00 54.09 296 ASP A O 1
ATOM 2267 N N . PRO A 1 297 ? -1.770 25.916 -6.176 1.00 49.38 297 PRO A N 1
ATOM 2268 C CA . PRO A 1 297 ? -2.380 25.617 -7.467 1.00 49.38 297 PRO A CA 1
ATOM 2269 C C . PRO A 1 297 ? -1.368 25.534 -8.624 1.00 49.38 297 PRO A C 1
ATOM 2271 O O . PRO A 1 297 ? -1.691 24.942 -9.656 1.00 49.38 297 PRO A O 1
ATOM 2274 N N . ASN A 1 298 ? -0.153 26.077 -8.465 1.00 45.84 298 ASN A N 1
ATOM 227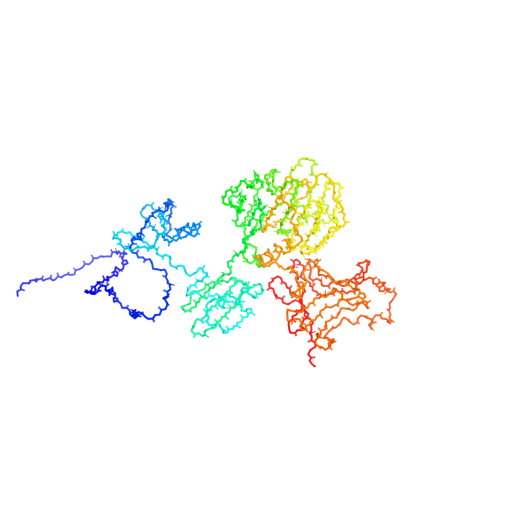5 C CA . ASN A 1 298 ? 0.906 26.065 -9.483 1.00 45.84 298 ASN A CA 1
ATOM 2276 C C . ASN A 1 298 ? 1.932 24.940 -9.290 1.00 45.84 298 ASN A C 1
ATOM 2278 O O . ASN A 1 298 ? 2.690 24.635 -10.210 1.00 45.84 298 ASN A O 1
ATOM 2282 N N . ASN A 1 299 ? 1.958 24.317 -8.114 1.00 51.97 299 ASN A N 1
ATOM 2283 C CA . ASN A 1 299 ? 2.878 23.243 -7.775 1.00 51.97 299 ASN A CA 1
ATOM 2284 C C . ASN A 1 299 ? 2.080 22.130 -7.107 1.00 51.97 299 ASN A C 1
ATOM 2286 O O . ASN A 1 299 ? 2.132 21.965 -5.893 1.00 51.97 299 ASN A O 1
ATOM 2290 N N . LYS A 1 300 ? 1.277 21.418 -7.910 1.00 53.50 300 LYS A N 1
ATOM 2291 C CA . LYS A 1 300 ? 0.375 20.379 -7.410 1.00 53.50 300 LYS A CA 1
ATOM 2292 C C . LYS A 1 300 ? 1.172 19.363 -6.594 1.00 53.50 300 LYS A C 1
ATOM 2294 O O . LYS A 1 300 ? 1.870 18.516 -7.153 1.00 53.50 300 LYS A O 1
ATOM 2299 N N . GLY A 1 301 ? 1.038 19.473 -5.274 1.00 66.81 301 GLY A N 1
ATOM 2300 C CA . GLY A 1 301 ? 1.498 18.493 -4.310 1.00 66.81 301 GLY A CA 1
ATOM 2301 C C . GLY A 1 301 ? 0.914 17.101 -4.572 1.00 66.81 301 GLY A C 1
ATOM 2302 O O . GLY A 1 301 ? 0.178 16.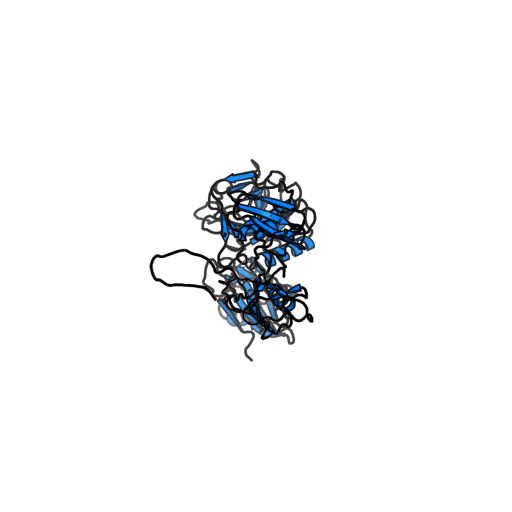853 -5.531 1.00 66.81 301 GLY A O 1
ATOM 2303 N N . GLY A 1 302 ? 1.280 16.157 -3.714 1.00 80.81 302 GLY A N 1
ATOM 2304 C CA . GLY A 1 302 ? 0.967 14.740 -3.888 1.00 80.81 302 GLY A CA 1
ATOM 2305 C C . GLY A 1 302 ? 2.211 13.880 -3.993 1.00 80.81 302 GLY A C 1
ATOM 2306 O O . GLY A 1 302 ? 2.260 12.927 -4.771 1.00 80.81 302 GLY A O 1
ATOM 2307 N N . TYR A 1 303 ? 3.229 14.244 -3.222 1.00 88.38 303 TYR A N 1
ATOM 2308 C CA . TYR A 1 303 ? 4.380 13.408 -2.966 1.00 88.38 303 TYR A CA 1
ATOM 2309 C C . TYR A 1 303 ? 3.923 12.165 -2.209 1.00 88.38 303 TYR A C 1
ATOM 2311 O O . TYR A 1 303 ? 3.169 12.233 -1.237 1.00 88.38 303 TYR A O 1
ATOM 2319 N N . THR A 1 304 ? 4.401 11.022 -2.677 1.00 91.12 304 THR A N 1
ATOM 2320 C CA . THR A 1 304 ? 4.173 9.719 -2.066 1.00 91.12 304 THR A CA 1
ATOM 2321 C C . THR A 1 304 ? 5.517 9.068 -1.781 1.00 91.12 304 THR A C 1
ATOM 2323 O O . THR A 1 304 ? 6.436 9.143 -2.598 1.00 91.12 304 THR A O 1
ATOM 2326 N N . GLY A 1 305 ? 5.638 8.427 -0.621 1.00 91.75 305 GLY A N 1
ATOM 2327 C CA . GLY A 1 305 ? 6.907 7.884 -0.140 1.00 91.75 305 GLY A CA 1
ATOM 2328 C C . GLY A 1 305 ? 7.769 8.898 0.622 1.00 91.75 305 GLY A C 1
ATOM 2329 O O . GLY A 1 305 ? 8.988 8.740 0.658 1.00 91.75 305 GLY A O 1
ATOM 2330 N N . CYS A 1 306 ? 7.157 9.926 1.221 1.00 91.62 306 CYS A N 1
ATOM 2331 C CA . CYS A 1 306 ? 7.863 10.961 1.978 1.00 91.62 306 CYS A CA 1
ATOM 2332 C C . CYS A 1 306 ? 7.443 11.033 3.453 1.00 91.62 306 CYS A C 1
ATOM 2334 O O . CYS A 1 306 ? 6.271 10.847 3.768 1.00 91.62 306 CYS A O 1
ATOM 2336 N N . ALA A 1 307 ? 8.368 11.372 4.354 1.00 94.44 307 ALA A N 1
ATOM 2337 C CA . ALA A 1 307 ? 8.087 11.518 5.784 1.00 94.44 307 ALA A CA 1
ATOM 2338 C C . ALA A 1 307 ? 8.785 12.738 6.406 1.00 94.44 307 ALA A C 1
ATOM 2340 O O . ALA A 1 307 ? 9.926 13.072 6.061 1.00 94.44 307 ALA A O 1
ATOM 2341 N N . TYR A 1 308 ? 8.097 13.381 7.354 1.00 92.31 308 TYR A N 1
ATOM 2342 C CA . TYR A 1 308 ? 8.546 14.596 8.038 1.00 92.31 308 TYR A CA 1
ATOM 2343 C C . TYR A 1 308 ? 8.445 14.452 9.557 1.00 92.31 308 TYR A C 1
ATOM 2345 O O . TYR A 1 308 ? 7.439 13.963 10.075 1.00 92.31 308 TYR A O 1
ATOM 2353 N N . ARG A 1 309 ? 9.475 14.927 10.266 1.00 90.62 309 ARG A N 1
ATOM 2354 C CA . ARG A 1 309 ? 9.579 14.920 11.731 1.00 90.62 309 ARG A CA 1
ATOM 2355 C C . ARG A 1 309 ? 9.921 16.309 12.230 1.00 90.62 309 ARG A C 1
ATOM 2357 O O . ARG A 1 309 ? 11.080 16.694 12.114 1.00 90.62 309 ARG A O 1
ATOM 2364 N N . GLN A 1 310 ? 8.918 17.023 12.745 1.00 86.12 310 GLN A N 1
ATOM 2365 C CA . GLN A 1 310 ? 8.910 18.343 13.397 1.00 86.12 310 GLN A CA 1
ATOM 2366 C C . GLN A 1 310 ? 9.678 19.482 12.716 1.00 86.12 310 GLN A C 1
ATOM 2368 O O . GLN A 1 310 ? 9.125 20.559 12.510 1.00 86.12 310 GLN A O 1
ATOM 2373 N N . THR A 1 311 ? 10.956 19.268 12.439 1.00 84.88 311 THR A N 1
ATOM 2374 C CA . THR A 1 311 ? 11.928 20.212 11.908 1.00 84.88 311 THR A CA 1
ATOM 2375 C C . THR A 1 311 ? 12.466 19.800 10.539 1.00 84.88 311 THR A C 1
ATOM 2377 O O . THR A 1 311 ? 12.874 20.672 9.775 1.00 84.88 311 THR A O 1
ATOM 2380 N N . THR A 1 312 ? 12.460 18.508 10.186 1.00 89.69 312 THR A N 1
ATOM 2381 C CA . THR A 1 312 ? 13.107 18.026 8.957 1.00 89.69 312 THR A CA 1
ATOM 2382 C C . THR A 1 312 ? 12.338 16.925 8.238 1.00 89.69 312 THR A C 1
ATOM 2384 O O . THR A 1 312 ? 11.756 16.023 8.841 1.00 89.69 312 THR A O 1
ATOM 2387 N N . TRP A 1 313 ? 12.423 16.962 6.909 1.00 92.38 313 TRP A N 1
ATOM 2388 C CA . TRP A 1 313 ? 12.175 15.803 6.059 1.00 92.38 313 TRP A CA 1
ATOM 2389 C C . TRP A 1 313 ? 13.250 14.754 6.330 1.00 92.38 313 TRP A C 1
ATOM 2391 O O . TRP A 1 313 ? 14.442 15.079 6.317 1.00 92.38 313 TRP A O 1
ATOM 2401 N N . ILE A 1 314 ? 12.833 13.514 6.580 1.00 94.00 314 ILE A N 1
ATOM 2402 C CA . ILE A 1 314 ? 13.757 12.380 6.745 1.00 94.00 314 ILE A CA 1
ATOM 2403 C C . ILE A 1 314 ? 13.950 11.592 5.445 1.00 94.00 314 ILE A C 1
ATOM 2405 O O . ILE A 1 314 ? 14.800 10.706 5.378 1.00 94.00 314 ILE A O 1
ATOM 2409 N N . THR A 1 315 ? 13.175 11.934 4.416 1.00 93.69 315 THR A N 1
ATOM 2410 C CA . THR A 1 315 ? 13.215 11.382 3.059 1.00 93.69 315 THR A CA 1
ATOM 2411 C C . THR A 1 315 ? 13.440 12.495 2.029 1.00 93.69 315 THR A C 1
ATOM 2413 O O . THR A 1 315 ? 13.186 13.670 2.315 1.00 93.69 315 THR A O 1
ATOM 2416 N N . PRO A 1 316 ? 13.815 12.158 0.784 1.00 88.88 316 PRO A N 1
ATOM 2417 C CA . PRO A 1 316 ? 13.631 13.052 -0.356 1.00 88.88 316 PRO A CA 1
ATOM 2418 C C . PRO A 1 316 ? 12.160 13.456 -0.549 1.00 88.88 316 PRO A C 1
ATOM 2420 O O . PRO A 1 316 ? 11.243 12.701 -0.215 1.00 88.88 316 PRO A O 1
ATOM 2423 N N . LEU A 1 317 ? 11.942 14.635 -1.134 1.00 87.12 317 LEU A N 1
ATOM 2424 C CA . LEU A 1 317 ? 10.636 15.075 -1.627 1.00 87.12 317 LEU A CA 1
ATOM 2425 C C . LEU A 1 317 ? 10.469 14.623 -3.076 1.00 87.12 317 LEU A C 1
ATOM 2427 O O . LEU A 1 317 ? 10.706 15.370 -4.023 1.00 87.12 317 LEU A O 1
ATOM 2431 N N . THR A 1 318 ? 10.096 13.361 -3.241 1.00 81.69 318 THR A N 1
ATOM 2432 C CA . THR A 1 318 ? 9.909 12.731 -4.548 1.00 81.69 318 THR A CA 1
ATOM 2433 C C . THR A 1 318 ? 8.566 12.023 -4.570 1.00 81.69 318 THR A C 1
ATOM 2435 O O . THR A 1 318 ? 8.179 11.392 -3.593 1.00 81.69 318 THR A O 1
ATOM 2438 N N . ASN A 1 319 ? 7.830 12.148 -5.673 1.00 84.00 319 ASN A N 1
ATOM 2439 C CA . ASN A 1 319 ? 6.600 11.395 -5.868 1.00 84.00 319 ASN A CA 1
ATOM 2440 C C . ASN A 1 319 ? 6.937 10.007 -6.427 1.00 84.00 319 ASN A C 1
ATOM 2442 O O . ASN A 1 319 ? 7.026 9.836 -7.641 1.00 84.00 319 ASN A O 1
ATOM 2446 N N . TYR A 1 320 ? 7.173 9.033 -5.546 1.00 81.56 320 TYR A N 1
ATOM 2447 C CA . TYR A 1 320 ? 7.609 7.696 -5.963 1.00 81.56 320 TYR A CA 1
ATOM 2448 C C . TYR A 1 320 ? 6.476 6.835 -6.529 1.00 81.56 320 TYR A C 1
ATOM 2450 O O . TYR A 1 320 ? 6.714 6.011 -7.409 1.00 81.56 320 TYR A O 1
ATOM 2458 N N . HIS A 1 321 ? 5.254 7.011 -6.032 1.00 82.00 321 HIS A N 1
ATOM 2459 C CA . HIS A 1 321 ? 4.154 6.068 -6.241 1.00 82.00 321 HIS A CA 1
ATOM 2460 C C . HIS A 1 321 ? 2.929 6.695 -6.903 1.00 82.00 321 HIS A C 1
ATOM 2462 O O . HIS A 1 321 ? 2.004 5.978 -7.270 1.00 82.00 321 HIS A O 1
ATOM 2468 N N . GLY A 1 322 ? 2.901 8.012 -7.102 1.00 81.06 322 GLY A N 1
ATOM 2469 C CA . GLY A 1 322 ? 1.800 8.654 -7.797 1.00 81.06 322 GLY A CA 1
ATOM 2470 C C . GLY A 1 322 ? 0.466 8.494 -7.066 1.00 81.06 322 GLY A C 1
ATOM 2471 O O . GLY A 1 322 ? 0.311 8.957 -5.940 1.00 81.06 322 GLY A O 1
ATOM 2472 N N . SER A 1 323 ? -0.502 7.848 -7.719 1.00 80.88 323 SER A N 1
ATOM 2473 C CA . SER A 1 323 ? -1.833 7.551 -7.149 1.00 80.88 323 SER A CA 1
ATOM 2474 C C . SER A 1 323 ? -1.984 6.081 -6.738 1.00 80.88 323 SER A C 1
ATOM 2476 O O . SER A 1 323 ? -3.101 5.586 -6.567 1.00 80.88 323 SER A O 1
ATOM 2478 N N . CYS A 1 324 ? -0.865 5.363 -6.630 1.00 85.31 324 CYS A N 1
ATOM 2479 C CA . CYS A 1 324 ? -0.849 3.951 -6.289 1.00 85.31 324 CYS A CA 1
ATOM 2480 C C . CYS A 1 324 ? -0.934 3.679 -4.806 1.00 85.31 324 CYS A C 1
ATOM 2482 O O . CYS A 1 324 ? -0.616 4.534 -3.984 1.00 85.31 324 CYS A O 1
ATOM 2484 N N . TRP A 1 325 ? -1.360 2.454 -4.492 1.00 90.06 325 TRP A N 1
ATOM 2485 C CA . TRP A 1 325 ? -1.252 1.908 -3.150 1.00 90.06 325 TRP A CA 1
ATOM 2486 C C . TRP A 1 325 ? 0.207 1.936 -2.707 1.00 90.06 325 TRP A C 1
ATOM 2488 O O . TRP A 1 325 ? 1.095 1.431 -3.399 1.00 90.06 325 TRP A O 1
ATOM 2498 N N . VAL A 1 326 ? 0.429 2.569 -1.564 1.00 93.62 326 VAL A N 1
ATOM 2499 C CA . VAL A 1 326 ? 1.721 2.669 -0.907 1.00 93.62 326 VAL A CA 1
ATOM 2500 C C . VAL A 1 326 ? 1.635 1.839 0.355 1.00 93.62 326 VAL A C 1
ATOM 2502 O O . VAL A 1 326 ? 0.856 2.159 1.252 1.00 93.62 326 VAL A O 1
ATOM 2505 N N . LEU A 1 327 ? 2.446 0.787 0.414 1.00 95.62 327 LEU A N 1
ATOM 2506 C CA . LEU A 1 327 ? 2.739 0.102 1.661 1.00 95.62 327 LEU A CA 1
ATOM 2507 C C . LEU A 1 327 ? 3.880 0.847 2.338 1.00 95.62 327 LEU A C 1
ATOM 2509 O O . LEU A 1 327 ? 5.027 0.780 1.894 1.00 95.62 327 LEU A O 1
ATOM 2513 N N . SER A 1 328 ? 3.552 1.577 3.388 1.00 98.00 328 SER A N 1
ATOM 2514 C CA . SER A 1 328 ? 4.496 2.371 4.155 1.00 98.00 328 SER A CA 1
ATOM 2515 C C . SER A 1 328 ? 4.849 1.680 5.459 1.00 98.00 328 SER A C 1
ATOM 2517 O O . SER A 1 328 ? 3.975 1.117 6.119 1.00 98.00 328 SER A O 1
ATOM 2519 N N . VAL A 1 329 ? 6.113 1.802 5.857 1.00 97.88 329 VAL A N 1
ATOM 2520 C CA . VAL A 1 329 ? 6.591 1.445 7.196 1.00 97.88 329 VAL A CA 1
ATOM 2521 C C . VAL A 1 329 ? 7.291 2.658 7.776 1.00 97.88 329 VAL A C 1
ATOM 2523 O O . VAL A 1 329 ? 8.202 3.208 7.161 1.00 97.88 329 VAL A O 1
ATOM 2526 N N . ASP A 1 330 ? 6.855 3.090 8.948 1.00 96.88 330 ASP A N 1
ATOM 2527 C CA . ASP A 1 330 ? 7.322 4.303 9.601 1.00 96.88 330 ASP A CA 1
ATOM 2528 C C . ASP A 1 330 ? 7.758 3.992 11.036 1.00 96.88 330 ASP A C 1
ATOM 2530 O O . ASP A 1 330 ? 7.044 3.341 11.799 1.00 96.88 330 ASP A O 1
ATOM 2534 N N . GLN A 1 331 ? 8.957 4.444 11.384 1.00 94.69 331 GLN A N 1
ATOM 2535 C CA . GLN A 1 331 ? 9.513 4.426 12.733 1.00 94.69 331 GLN A CA 1
ATOM 2536 C C . GLN A 1 331 ? 10.137 5.786 13.039 1.00 94.69 331 GLN A C 1
ATOM 2538 O O . GLN A 1 331 ? 10.469 6.559 12.139 1.00 94.69 331 GLN A O 1
ATOM 2543 N N . ASN A 1 332 ? 10.450 6.048 14.306 1.00 91.19 332 ASN A N 1
ATOM 2544 C CA . ASN A 1 332 ? 11.023 7.315 14.776 1.00 91.19 332 ASN A CA 1
ATOM 2545 C C . ASN A 1 332 ? 12.230 7.852 13.990 1.00 91.19 332 ASN A C 1
ATOM 2547 O O . ASN A 1 332 ? 12.453 9.056 13.972 1.00 91.19 332 ASN A O 1
ATOM 2551 N N . GLN A 1 333 ? 13.002 7.001 13.317 1.00 89.69 333 GLN A N 1
ATOM 2552 C CA . GLN A 1 333 ? 14.186 7.410 12.552 1.00 89.69 333 GLN A CA 1
ATOM 2553 C C . GLN A 1 333 ? 14.273 6.734 11.177 1.00 89.69 333 GLN A C 1
ATOM 2555 O O . GLN A 1 333 ? 15.311 6.792 10.524 1.00 89.69 333 GLN A O 1
ATOM 2560 N N . MET A 1 334 ? 13.191 6.092 10.731 1.00 93.00 334 MET A N 1
ATOM 2561 C CA . MET A 1 334 ? 13.164 5.325 9.493 1.00 93.00 334 MET A CA 1
ATOM 2562 C C . MET A 1 334 ? 11.802 5.456 8.806 1.00 93.00 334 MET A C 1
ATOM 2564 O O . MET A 1 334 ? 10.763 5.556 9.455 1.00 93.00 334 MET A O 1
ATOM 2568 N N . TYR A 1 335 ? 11.826 5.490 7.481 1.00 96.19 335 TYR A N 1
ATOM 2569 C CA . TYR A 1 335 ? 10.662 5.396 6.625 1.00 96.19 335 TYR A CA 1
ATOM 2570 C C . TYR A 1 335 ? 10.999 4.541 5.398 1.00 96.19 335 TYR A C 1
ATOM 2572 O O . TYR A 1 335 ? 11.998 4.765 4.696 1.00 96.19 335 TYR A O 1
ATOM 2580 N N . ARG A 1 336 ? 10.129 3.573 5.124 1.00 95.38 336 ARG A N 1
ATOM 2581 C CA . ARG A 1 336 ? 10.141 2.712 3.943 1.00 95.38 336 ARG A CA 1
ATOM 2582 C C . ARG A 1 336 ? 8.829 2.858 3.195 1.00 95.38 336 ARG A C 1
ATOM 2584 O O . ARG A 1 336 ? 7.778 3.078 3.794 1.00 95.38 336 ARG A O 1
ATOM 2591 N N . SER A 1 337 ? 8.895 2.697 1.881 1.00 93.69 337 SER A N 1
ATOM 2592 C CA . SER A 1 337 ? 7.708 2.547 1.049 1.00 93.69 337 SER A CA 1
ATOM 2593 C C . SER A 1 337 ? 7.931 1.515 -0.041 1.00 93.69 337 SER A C 1
ATOM 2595 O O . SER A 1 337 ? 8.965 1.533 -0.718 1.00 93.69 337 SER A O 1
ATOM 2597 N N . ASN A 1 338 ? 6.951 0.624 -0.200 1.00 89.44 338 ASN A N 1
ATOM 2598 C CA . ASN A 1 338 ? 6.976 -0.495 -1.136 1.00 89.44 338 ASN A CA 1
ATOM 2599 C C . ASN A 1 338 ? 8.281 -1.303 -1.009 1.00 89.44 338 ASN A C 1
ATOM 2601 O O . ASN A 1 338 ? 8.978 -1.514 -1.992 1.00 89.44 338 ASN A O 1
ATOM 2605 N N . ARG A 1 339 ? 8.634 -1.711 0.224 1.00 86.12 339 ARG A N 1
ATOM 2606 C CA . ARG A 1 339 ? 9.830 -2.516 0.565 1.00 86.12 339 ARG A CA 1
ATOM 2607 C C . ARG A 1 339 ? 11.186 -1.831 0.353 1.00 86.12 339 ARG A C 1
ATOM 2609 O O . ARG A 1 339 ? 12.235 -2.463 0.501 1.00 86.12 339 ARG A O 1
ATOM 2616 N N . VAL A 1 340 ? 11.196 -0.532 0.057 1.00 84.06 340 VAL A N 1
ATOM 2617 C CA . VAL A 1 340 ? 12.421 0.247 -0.159 1.00 84.06 340 VAL A CA 1
ATOM 2618 C C . VAL A 1 340 ? 12.580 1.296 0.934 1.00 84.06 340 VAL A C 1
ATOM 2620 O O . VAL A 1 340 ? 11.689 2.117 1.160 1.00 84.06 340 VAL A O 1
ATOM 2623 N N . THR A 1 341 ? 13.747 1.316 1.579 1.00 89.94 341 THR A N 1
ATOM 2624 C CA . THR A 1 341 ? 14.127 2.380 2.518 1.00 89.94 341 THR A CA 1
ATOM 2625 C C . THR A 1 341 ? 14.289 3.700 1.776 1.00 89.94 341 THR A C 1
ATOM 2627 O O . THR A 1 341 ? 15.074 3.799 0.835 1.00 89.94 341 THR A O 1
ATOM 2630 N N . ARG A 1 342 ? 13.541 4.725 2.202 1.00 91.56 342 ARG A N 1
ATOM 2631 C CA . ARG A 1 342 ? 13.602 6.082 1.628 1.00 91.56 342 ARG A CA 1
ATOM 2632 C C . ARG A 1 342 ? 14.310 7.077 2.544 1.00 91.56 342 ARG A C 1
ATOM 2634 O O . ARG A 1 342 ? 14.544 8.214 2.140 1.00 91.56 342 ARG A O 1
ATOM 2641 N N . THR A 1 343 ? 14.634 6.674 3.771 1.00 93.81 343 THR A N 1
ATOM 2642 C CA . THR A 1 343 ? 15.338 7.519 4.736 1.00 93.81 343 THR A CA 1
ATOM 2643 C C . THR A 1 343 ? 16.716 7.919 4.230 1.00 93.81 343 THR A C 1
ATOM 2645 O O . THR A 1 343 ? 17.530 7.066 3.890 1.00 93.81 343 THR A O 1
ATOM 2648 N N . ASN A 1 344 ? 16.993 9.220 4.234 1.00 92.12 344 ASN A N 1
ATOM 2649 C CA . ASN A 1 344 ? 18.306 9.781 3.912 1.00 92.12 344 ASN A CA 1
ATOM 2650 C C . ASN A 1 344 ? 18.811 10.789 4.956 1.00 92.12 344 ASN A C 1
ATOM 2652 O O . ASN A 1 344 ? 19.912 11.321 4.814 1.00 92.12 344 ASN A O 1
ATOM 2656 N N . LYS A 1 345 ? 18.013 11.075 5.991 1.00 90.50 345 LYS A N 1
ATOM 2657 C CA . LYS A 1 345 ? 18.347 11.999 7.079 1.00 90.50 345 LYS A CA 1
ATOM 2658 C C . LYS A 1 345 ? 17.791 11.492 8.404 1.00 90.50 345 LYS A C 1
ATOM 2660 O O . LYS A 1 345 ? 16.789 10.784 8.439 1.00 90.50 345 LYS A O 1
ATOM 2665 N N . ARG A 1 346 ? 18.432 11.910 9.494 1.00 84.38 346 ARG A N 1
ATOM 2666 C CA . ARG A 1 346 ? 17.965 11.670 10.862 1.00 84.38 346 ARG A CA 1
ATOM 2667 C C . ARG A 1 346 ? 16.809 12.625 11.195 1.00 84.38 346 ARG A C 1
ATOM 2669 O O . ARG A 1 346 ? 16.881 13.804 10.853 1.00 84.38 346 ARG A O 1
ATOM 2676 N N . GLY A 1 347 ? 15.761 12.116 11.834 1.00 75.94 347 GLY A N 1
ATOM 2677 C CA . GLY A 1 347 ? 14.609 12.884 12.313 1.00 75.94 347 GLY A CA 1
ATOM 2678 C C . GLY A 1 347 ? 14.910 13.690 13.576 1.00 75.94 347 GLY A C 1
ATOM 2679 O O . GLY A 1 347 ? 15.848 13.372 14.312 1.00 75.94 347 GLY A O 1
ATOM 2680 N N . GLY A 1 348 ? 14.123 14.744 13.801 1.00 69.88 348 GLY A N 1
ATOM 2681 C CA . GLY A 1 348 ? 14.162 15.566 15.011 1.00 69.88 348 GLY A CA 1
ATOM 2682 C C . GLY A 1 348 ? 12.931 15.362 15.901 1.00 69.88 348 GLY A C 1
ATOM 2683 O O . GLY A 1 348 ? 11.866 14.990 15.427 1.00 69.88 348 GLY A O 1
ATOM 2684 N N . THR A 1 349 ? 13.067 15.675 17.190 1.00 66.75 349 THR A N 1
ATOM 2685 C CA . THR A 1 349 ? 12.019 15.515 18.212 1.00 66.75 349 THR A CA 1
ATOM 2686 C C . THR A 1 349 ? 10.830 16.485 18.023 1.00 66.75 349 THR A C 1
ATOM 2688 O O . THR A 1 349 ? 11.069 17.661 17.742 1.00 66.75 349 THR A O 1
ATOM 2691 N N . PRO A 1 350 ? 9.571 16.068 18.284 1.00 63.72 350 PRO A N 1
ATOM 2692 C CA . PRO A 1 350 ? 9.161 14.702 18.592 1.00 63.72 350 PRO A CA 1
ATOM 2693 C C . PRO A 1 350 ? 9.086 13.838 17.332 1.00 63.72 350 PRO A C 1
ATOM 2695 O O . PRO A 1 350 ? 8.533 14.225 16.306 1.00 63.72 350 PRO A O 1
ATOM 2698 N N . ASP A 1 351 ? 9.589 12.615 17.456 1.00 66.12 351 ASP A N 1
ATOM 2699 C CA . ASP A 1 351 ? 9.495 11.601 16.406 1.00 66.12 351 ASP A CA 1
ATOM 2700 C C . ASP A 1 351 ? 8.123 10.881 16.397 1.00 66.12 351 ASP A C 1
ATOM 2702 O O . ASP A 1 351 ? 7.890 9.989 15.576 1.00 66.12 351 ASP A O 1
ATOM 2706 N N . TYR A 1 352 ? 7.221 11.256 17.313 1.00 71.00 352 TYR A N 1
ATOM 2707 C CA . TYR A 1 352 ? 5.887 10.687 17.525 1.00 71.00 352 TYR A CA 1
ATOM 2708 C C . TYR A 1 352 ? 4.808 11.781 17.538 1.00 71.00 352 TYR A C 1
ATOM 2710 O O . TYR A 1 352 ? 5.081 12.953 17.803 1.00 71.00 352 TYR A O 1
ATOM 2718 N N . ALA A 1 353 ? 3.560 11.396 17.274 1.00 80.31 353 ALA A N 1
ATOM 2719 C CA . ALA A 1 353 ? 2.402 12.283 17.313 1.00 80.31 353 ALA A CA 1
ATOM 2720 C C . ALA A 1 353 ? 1.135 11.492 17.660 1.00 80.31 353 ALA A C 1
ATOM 2722 O O . ALA A 1 353 ? 1.084 10.282 17.465 1.00 80.31 353 ALA A O 1
ATOM 2723 N N . GLN A 1 354 ? 0.069 12.157 18.109 1.00 92.38 354 GLN A N 1
ATOM 2724 C CA . GLN A 1 354 ? -1.247 11.520 18.091 1.00 92.38 354 GLN A CA 1
ATOM 2725 C C . GLN A 1 354 ? -1.635 11.263 16.631 1.00 92.38 354 GLN A C 1
ATOM 2727 O O . GLN A 1 354 ? -1.833 12.220 15.884 1.00 92.38 354 GLN A O 1
ATOM 2732 N N . LEU A 1 355 ? -1.741 9.996 16.226 1.00 95.19 355 LEU A N 1
ATOM 2733 C CA . LEU A 1 355 ? -2.038 9.652 14.839 1.00 95.19 355 LEU A CA 1
ATOM 2734 C C . LEU A 1 355 ? -3.396 10.214 14.414 1.00 95.19 355 LEU A C 1
ATOM 2736 O O . LEU A 1 355 ? -4.412 10.061 15.104 1.00 95.19 355 LEU A O 1
ATOM 2740 N N . ARG A 1 356 ? -3.409 10.823 13.235 1.00 95.31 356 ARG A N 1
ATOM 2741 C CA . ARG A 1 356 ? -4.610 11.211 12.515 1.00 95.31 356 ARG A CA 1
ATOM 2742 C C . ARG A 1 356 ? -4.483 10.829 11.049 1.00 95.31 356 ARG A C 1
ATOM 2744 O O . ARG A 1 356 ? -3.424 10.978 10.446 1.00 95.31 356 ARG A O 1
ATOM 2751 N N . ILE A 1 357 ? -5.592 10.372 10.489 1.00 96.44 357 ILE A N 1
ATOM 2752 C CA . ILE A 1 357 ? -5.788 10.217 9.053 1.00 96.44 357 ILE A CA 1
ATOM 2753 C C . ILE A 1 357 ? -6.642 11.382 8.563 1.00 96.44 357 ILE A C 1
ATOM 2755 O O . ILE A 1 357 ? -7.683 11.668 9.151 1.00 96.44 357 ILE A O 1
ATOM 2759 N N . GLY A 1 358 ? -6.202 12.042 7.498 1.00 90.00 358 GLY A N 1
ATOM 2760 C CA . GLY A 1 358 ? -6.854 13.195 6.891 1.00 90.00 358 GLY A CA 1
ATOM 2761 C C . GLY A 1 358 ? -6.730 14.488 7.706 1.00 90.00 358 GLY A C 1
ATOM 2762 O O . GLY A 1 358 ? -6.483 14.490 8.909 1.00 90.00 358 GLY A O 1
ATOM 2763 N N . SER A 1 359 ? -6.944 15.615 7.026 1.00 75.94 359 SER A N 1
ATOM 2764 C CA . SER A 1 359 ? -7.094 16.962 7.596 1.00 75.94 359 SER A CA 1
ATOM 2765 C C . SER A 1 359 ? -5.964 17.447 8.528 1.00 75.94 359 SER A C 1
ATOM 2767 O O . SER A 1 359 ? -6.070 17.390 9.762 1.00 75.94 359 SER A O 1
ATOM 2769 N N . GLN A 1 360 ? -4.956 18.095 7.938 1.00 71.75 360 GLN A N 1
ATOM 2770 C CA . GLN A 1 360 ? -4.053 19.030 8.621 1.00 71.75 360 GLN A CA 1
ATOM 2771 C C . GLN A 1 360 ? -4.080 20.382 7.898 1.00 71.75 360 GLN A C 1
ATOM 2773 O O . GLN A 1 360 ? -4.100 20.389 6.680 1.00 71.75 360 GLN A O 1
ATOM 2778 N N . GLY A 1 361 ? -4.137 21.490 8.649 1.00 70.62 361 GLY A N 1
ATOM 2779 C CA . GLY A 1 361 ? -4.234 22.892 8.196 1.00 70.62 361 GLY A CA 1
ATOM 2780 C C . GLY A 1 361 ? -3.924 23.195 6.724 1.00 70.62 361 GLY A C 1
ATOM 2781 O O . GLY A 1 361 ? -2.801 23.572 6.414 1.00 70.62 361 GLY A O 1
ATOM 2782 N N . GLY A 1 362 ? -4.934 23.100 5.853 1.00 79.00 362 GLY A N 1
ATOM 2783 C CA . GLY A 1 362 ? -4.799 23.423 4.428 1.00 79.00 362 GLY A CA 1
ATOM 2784 C C . GLY A 1 362 ? -3.968 22.415 3.614 1.00 79.00 362 GLY A C 1
ATOM 2785 O O . GLY A 1 362 ? -3.314 22.768 2.644 1.00 79.00 362 GLY A O 1
ATOM 2786 N N . GLU A 1 363 ? -3.894 21.156 4.035 1.00 87.69 363 GLU A N 1
ATOM 2787 C CA . GLU A 1 363 ? -3.230 20.061 3.319 1.00 87.69 363 GLU A CA 1
ATOM 2788 C C . GLU A 1 363 ? -4.229 18.902 3.199 1.00 87.69 363 GLU A C 1
ATOM 2790 O O . GLU A 1 363 ? -4.023 17.800 3.720 1.00 87.69 363 GLU A O 1
ATOM 2795 N N . LEU A 1 364 ? -5.373 19.180 2.572 1.00 90.06 364 LEU A N 1
ATOM 2796 C CA . LEU A 1 364 ? -6.498 18.251 2.476 1.00 90.06 364 LEU A CA 1
ATOM 2797 C C . LEU A 1 364 ? -6.285 17.193 1.383 1.00 90.06 364 LEU A C 1
ATOM 2799 O O . LEU A 1 364 ? -5.658 17.450 0.355 1.00 90.06 364 LEU A O 1
ATOM 2803 N N . SER A 1 365 ? -6.846 15.999 1.592 1.00 92.00 365 SER A N 1
ATOM 2804 C CA . SER A 1 365 ? -6.672 14.870 0.674 1.00 92.00 365 SER A CA 1
ATOM 2805 C C . SER A 1 365 ? -7.987 14.179 0.357 1.00 92.00 365 SER A C 1
ATOM 2807 O O . SER A 1 365 ? -8.815 13.978 1.244 1.00 92.00 365 SER A O 1
ATOM 2809 N N . ASP A 1 366 ? -8.118 13.745 -0.892 1.00 93.38 366 ASP A N 1
ATOM 2810 C CA . ASP A 1 366 ? -8.938 12.593 -1.251 1.00 93.38 366 ASP A CA 1
ATOM 2811 C C . ASP A 1 366 ? -8.103 11.336 -0.968 1.00 93.38 366 ASP A C 1
ATOM 2813 O O . ASP A 1 366 ? -7.033 11.155 -1.562 1.00 93.38 366 ASP A O 1
ATOM 2817 N N . TYR A 1 367 ? -8.545 10.488 -0.039 1.00 95.81 367 TYR A N 1
ATOM 2818 C CA . TYR A 1 367 ? -7.763 9.340 0.415 1.00 95.81 367 TYR A CA 1
ATOM 2819 C C . TYR A 1 367 ? -8.548 8.034 0.442 1.00 95.81 367 TYR A C 1
ATOM 2821 O O . TYR A 1 367 ? -9.764 7.995 0.636 1.00 95.81 367 TYR A O 1
ATOM 2829 N N . GLN A 1 368 ? -7.801 6.944 0.292 1.00 97.38 368 GLN A N 1
ATOM 2830 C CA . GLN A 1 368 ? -8.243 5.588 0.587 1.00 97.38 368 GLN A CA 1
ATOM 2831 C C . GLN A 1 368 ? -7.203 4.909 1.476 1.00 97.38 368 GLN A C 1
ATOM 2833 O O . GLN A 1 368 ? -6.012 4.965 1.172 1.00 97.38 368 GLN A O 1
ATOM 2838 N N . VAL A 1 369 ? -7.646 4.270 2.559 1.00 98.50 369 VAL A N 1
ATOM 2839 C CA . VAL A 1 369 ? -6.791 3.539 3.505 1.00 98.50 369 VAL A CA 1
ATOM 2840 C C . VAL A 1 369 ? -7.341 2.132 3.696 1.00 98.50 369 VAL A C 1
ATOM 2842 O O . VAL A 1 369 ? -8.448 1.955 4.196 1.00 98.50 369 VAL A O 1
ATOM 2845 N N . ALA A 1 370 ? -6.570 1.127 3.298 1.00 95.25 370 ALA A N 1
ATOM 2846 C CA . ALA A 1 370 ? -6.960 -0.275 3.411 1.00 95.25 370 ALA A CA 1
ATOM 2847 C C . ALA A 1 370 ? -6.648 -0.845 4.799 1.00 95.25 370 ALA A C 1
ATOM 2849 O O . ALA A 1 370 ? -7.449 -1.586 5.365 1.00 95.25 370 ALA A O 1
ATOM 2850 N N . CYS A 1 371 ? -5.477 -0.497 5.340 1.00 95.38 371 CYS A N 1
ATOM 2851 C CA . CYS A 1 371 ? -4.944 -1.096 6.558 1.00 95.38 371 CYS A CA 1
ATOM 2852 C C . CYS A 1 371 ? -4.057 -0.122 7.331 1.00 95.38 371 CYS A C 1
ATOM 2854 O O . CYS A 1 371 ? -3.300 0.641 6.723 1.00 95.38 371 CYS A O 1
ATOM 2856 N N . VAL A 1 372 ? -4.099 -0.218 8.658 1.00 98.12 372 VAL A N 1
ATOM 2857 C CA . VAL A 1 372 ? -3.137 0.387 9.582 1.00 98.12 372 VAL A CA 1
ATOM 2858 C C . VAL A 1 372 ? -2.760 -0.649 10.642 1.00 98.12 372 VAL A C 1
ATOM 2860 O O . VAL A 1 372 ? -3.642 -1.215 11.287 1.00 98.12 372 VAL A O 1
ATOM 2863 N N . LEU A 1 373 ? -1.461 -0.875 10.844 1.00 96.75 373 LEU A N 1
ATOM 2864 C CA . LEU A 1 373 ? -0.922 -1.670 11.953 1.00 96.75 373 LEU A CA 1
ATOM 2865 C C . LEU A 1 373 ? 0.028 -0.817 12.775 1.00 96.75 373 LEU A C 1
ATOM 2867 O O . LEU A 1 373 ? 0.808 -0.044 12.219 1.00 96.75 373 LEU A O 1
ATOM 2871 N N . VAL A 1 374 ? 0.005 -0.991 14.090 1.00 96.75 374 VAL A N 1
ATOM 2872 C CA . VAL A 1 374 ? 0.892 -0.267 14.992 1.00 96.75 374 VAL A CA 1
ATOM 2873 C C . VAL A 1 374 ? 1.469 -1.197 16.041 1.00 96.75 374 VAL A C 1
ATOM 2875 O O . VAL A 1 374 ? 0.733 -1.825 16.800 1.00 96.75 374 VAL A O 1
ATOM 2878 N N . TYR A 1 375 ? 2.794 -1.233 16.104 1.00 95.56 375 TYR A N 1
ATOM 2879 C CA . TYR A 1 375 ? 3.561 -1.925 17.132 1.00 95.56 375 TYR A CA 1
ATOM 2880 C C . TYR A 1 375 ? 4.142 -0.917 18.113 1.00 95.56 375 TYR A C 1
ATOM 2882 O O . TYR A 1 375 ? 4.622 0.137 17.693 1.00 95.56 375 TYR A O 1
ATOM 2890 N N . SER A 1 376 ? 4.174 -1.249 19.404 1.00 93.44 376 SER A N 1
ATOM 2891 C CA . SER A 1 376 ? 4.718 -0.370 20.454 1.00 93.44 376 SER A CA 1
ATOM 2892 C C . SER A 1 376 ? 6.246 -0.419 20.588 1.00 93.44 376 SER A C 1
ATOM 2894 O O . SER A 1 376 ? 6.780 -0.135 21.659 1.00 93.44 376 SER A O 1
ATOM 2896 N N . ARG A 1 377 ? 6.949 -0.849 19.535 1.00 93.69 377 ARG A N 1
ATOM 2897 C CA . ARG A 1 377 ? 8.411 -0.949 19.478 1.00 93.69 377 ARG A CA 1
ATOM 2898 C C . ARG A 1 377 ? 8.919 -0.792 18.051 1.00 93.69 377 ARG A C 1
ATOM 2900 O O . ARG A 1 377 ? 8.145 -0.851 17.093 1.00 93.69 377 ARG A O 1
ATOM 2907 N N . HIS A 1 378 ? 10.234 -0.668 17.903 1.00 94.19 378 HIS A N 1
ATOM 2908 C CA . HIS A 1 378 ? 10.897 -0.867 16.615 1.00 94.19 378 HIS A CA 1
ATOM 2909 C C . HIS A 1 378 ? 10.944 -2.359 16.297 1.00 94.19 378 HIS A C 1
ATOM 2911 O O . HIS A 1 378 ? 11.573 -3.143 17.009 1.00 94.19 378 HIS A O 1
ATOM 2917 N N . LEU A 1 379 ? 10.236 -2.754 15.245 1.00 95.38 379 LEU A N 1
ATOM 2918 C CA . LEU A 1 379 ? 10.445 -4.045 14.612 1.00 95.38 379 LEU A CA 1
ATOM 2919 C C . LEU A 1 379 ? 11.827 -4.063 13.952 1.00 95.38 379 LEU A C 1
ATOM 2921 O O . LEU A 1 379 ? 12.284 -3.040 13.434 1.00 95.38 379 LEU A O 1
ATOM 2925 N N . SER A 1 380 ? 12.474 -5.225 13.981 1.00 93.81 380 SER A N 1
ATOM 2926 C CA . SER A 1 380 ? 13.695 -5.482 13.211 1.00 93.81 380 SER A CA 1
ATOM 2927 C C . SER A 1 380 ? 13.407 -5.541 11.707 1.00 93.81 380 SER A C 1
ATOM 2929 O O . SER A 1 380 ? 12.261 -5.739 11.304 1.00 93.81 380 SER A O 1
ATOM 2931 N N . ASP A 1 381 ? 14.440 -5.421 10.870 1.00 89.25 381 ASP A N 1
ATOM 2932 C CA . ASP A 1 381 ? 14.292 -5.506 9.409 1.00 89.25 381 ASP A CA 1
ATOM 2933 C C . ASP A 1 381 ? 13.632 -6.827 8.969 1.00 89.25 381 ASP A C 1
ATOM 2935 O O . ASP A 1 381 ? 12.733 -6.811 8.131 1.00 89.25 381 ASP A O 1
ATOM 2939 N N . ASP A 1 382 ? 13.993 -7.954 9.590 1.00 87.25 382 ASP A N 1
ATOM 2940 C CA . ASP A 1 382 ? 13.398 -9.266 9.293 1.00 87.25 382 ASP A CA 1
ATOM 2941 C C . ASP A 1 382 ? 11.909 -9.331 9.656 1.00 87.25 382 ASP A C 1
ATOM 2943 O O . ASP A 1 382 ? 11.112 -9.958 8.959 1.00 87.25 382 ASP A O 1
ATOM 2947 N N . GLU A 1 383 ? 11.516 -8.705 10.765 1.00 91.62 383 GLU A N 1
ATOM 2948 C CA . GLU A 1 383 ? 10.108 -8.607 11.151 1.00 91.62 383 GLU A CA 1
ATOM 2949 C C . GLU A 1 383 ? 9.345 -7.682 10.209 1.00 91.62 383 GLU A C 1
ATOM 2951 O O . GLU A 1 383 ? 8.230 -8.009 9.812 1.00 91.62 383 GLU A O 1
ATOM 2956 N N . ILE A 1 384 ? 9.950 -6.561 9.810 1.00 93.31 384 ILE A N 1
ATOM 2957 C CA . ILE A 1 384 ? 9.357 -5.640 8.841 1.00 93.31 384 ILE A CA 1
ATOM 2958 C C . ILE A 1 384 ? 9.100 -6.355 7.520 1.00 93.31 384 ILE A C 1
ATOM 2960 O O . ILE A 1 384 ? 7.979 -6.292 7.027 1.00 93.31 384 ILE A O 1
ATOM 2964 N N . VAL A 1 385 ? 10.092 -7.067 6.978 1.00 86.31 385 VAL A N 1
ATOM 2965 C CA . VAL A 1 385 ? 9.955 -7.794 5.707 1.00 86.31 385 VAL A CA 1
ATOM 2966 C C . VAL A 1 385 ? 8.836 -8.832 5.784 1.00 86.31 385 VAL A C 1
ATOM 2968 O O . VAL A 1 385 ? 8.007 -8.885 4.881 1.00 86.31 385 VAL A O 1
ATOM 2971 N N . LYS A 1 386 ? 8.739 -9.591 6.884 1.00 85.44 386 LYS A N 1
ATOM 2972 C CA . LYS A 1 386 ? 7.651 -10.567 7.078 1.00 85.44 386 LYS A CA 1
ATOM 2973 C C . LYS A 1 386 ? 6.271 -9.913 7.047 1.00 85.44 386 LYS A C 1
ATOM 2975 O O . LYS A 1 386 ? 5.383 -10.396 6.353 1.00 85.44 386 LYS A O 1
ATOM 2980 N N . ILE A 1 387 ? 6.093 -8.799 7.758 1.00 90.44 387 ILE A N 1
ATOM 2981 C CA . ILE A 1 387 ? 4.811 -8.080 7.778 1.00 90.44 387 ILE A CA 1
ATOM 2982 C C . ILE A 1 387 ? 4.530 -7.412 6.423 1.00 90.44 387 ILE A C 1
ATOM 2984 O O . ILE A 1 387 ? 3.385 -7.399 5.972 1.00 90.44 387 ILE A O 1
ATOM 2988 N N . GLU A 1 388 ? 5.554 -6.891 5.736 1.00 90.50 388 GLU A N 1
ATOM 2989 C CA . GLU A 1 388 ? 5.423 -6.365 4.373 1.00 90.50 388 GLU A CA 1
ATOM 2990 C C . GLU A 1 388 ? 4.976 -7.461 3.386 1.00 90.50 388 GLU A C 1
ATOM 2992 O O . GLU A 1 388 ? 4.116 -7.205 2.541 1.00 90.50 388 GLU A O 1
ATOM 2997 N N . ASP A 1 389 ? 5.522 -8.676 3.490 1.00 81.50 389 ASP A N 1
ATOM 2998 C CA . ASP A 1 389 ? 5.110 -9.840 2.697 1.00 81.50 389 ASP A CA 1
ATOM 2999 C C . ASP A 1 389 ? 3.662 -10.233 2.970 1.00 81.50 389 ASP A C 1
ATOM 3001 O O . ASP A 1 389 ? 2.870 -10.337 2.031 1.00 81.50 389 ASP A O 1
ATOM 3005 N N . GLU A 1 390 ? 3.294 -10.363 4.243 1.00 83.69 390 GLU A N 1
ATOM 3006 C CA . GLU A 1 390 ? 1.926 -10.682 4.646 1.00 83.69 390 GLU A CA 1
ATOM 3007 C C . GLU A 1 390 ? 0.928 -9.630 4.149 1.00 83.69 390 GLU A C 1
ATOM 3009 O O . GLU A 1 390 ? -0.111 -9.996 3.614 1.00 83.69 390 GLU A O 1
ATOM 3014 N N . LEU A 1 391 ? 1.233 -8.331 4.247 1.00 88.31 391 LEU A N 1
ATOM 3015 C CA . LEU A 1 391 ? 0.345 -7.262 3.770 1.00 88.31 391 LEU A CA 1
ATOM 3016 C C . LEU A 1 391 ? 0.226 -7.214 2.245 1.00 88.31 391 LEU A C 1
ATOM 3018 O O . LEU A 1 391 ? -0.869 -6.987 1.725 1.00 88.31 391 LEU A O 1
ATOM 3022 N N . VAL A 1 392 ? 1.334 -7.399 1.520 1.00 81.56 392 VAL A N 1
ATOM 3023 C CA . VAL A 1 392 ? 1.300 -7.472 0.051 1.00 81.56 392 VAL A CA 1
ATOM 3024 C C . VAL A 1 392 ? 0.422 -8.625 -0.389 1.00 81.56 392 VAL A C 1
ATOM 3026 O O . VAL A 1 392 ? -0.390 -8.453 -1.299 1.00 81.56 392 VAL A O 1
ATOM 3029 N N . ASP A 1 393 ? 0.570 -9.778 0.255 1.00 75.19 393 ASP A N 1
ATOM 3030 C CA . ASP A 1 393 ? -0.172 -10.959 -0.130 1.00 75.19 393 ASP A CA 1
ATOM 3031 C C . ASP A 1 393 ? -1.632 -10.866 0.326 1.00 75.19 393 ASP A C 1
ATOM 3033 O O . ASP A 1 393 ? -2.526 -11.130 -0.458 1.00 75.19 393 ASP A O 1
ATOM 3037 N N . GLU A 1 394 ? -1.914 -10.368 1.524 1.00 77.06 394 GLU A N 1
ATOM 3038 C CA . GLU A 1 394 ? -3.274 -10.170 2.038 1.00 77.06 394 GLU A CA 1
ATOM 3039 C C . GLU A 1 394 ? -4.105 -9.221 1.157 1.00 77.06 394 GLU A C 1
ATOM 3041 O O . GLU A 1 394 ? -5.234 -9.532 0.780 1.00 77.06 394 GLU A O 1
ATOM 3046 N N . TYR A 1 395 ? -3.529 -8.081 0.763 1.00 78.81 395 TYR A N 1
ATOM 3047 C CA . TYR A 1 395 ? -4.229 -7.061 -0.024 1.00 78.81 395 TYR A CA 1
ATOM 3048 C C . TYR A 1 395 ? -3.952 -7.144 -1.533 1.00 78.81 395 TYR A C 1
ATOM 3050 O O . TYR A 1 395 ? -4.489 -6.350 -2.300 1.00 78.81 395 TYR A O 1
ATOM 3058 N N . GLY A 1 396 ? -3.119 -8.079 -1.996 1.00 73.12 396 GLY A N 1
ATOM 3059 C CA . GLY A 1 396 ? -2.772 -8.216 -3.415 1.00 73.12 396 GLY A CA 1
ATOM 3060 C C . GLY A 1 396 ? -2.182 -6.941 -4.011 1.00 73.12 396 GLY A C 1
ATOM 3061 O O . GLY A 1 396 ? -2.589 -6.514 -5.091 1.00 73.12 396 GLY A O 1
ATOM 3062 N N . LEU A 1 397 ? -1.270 -6.297 -3.284 1.00 79.44 397 LEU A N 1
ATOM 3063 C CA . LEU A 1 397 ? -0.712 -5.012 -3.697 1.00 79.44 397 LEU A CA 1
ATOM 3064 C C . LEU A 1 397 ? 0.226 -5.185 -4.899 1.00 79.44 397 LEU A C 1
ATOM 3066 O O . LEU A 1 397 ? 1.042 -6.107 -4.889 1.00 79.44 397 LEU A O 1
ATOM 3070 N N . PRO A 1 398 ? 0.177 -4.293 -5.911 1.00 69.56 398 PRO A N 1
ATOM 3071 C CA . PRO A 1 398 ? 1.054 -4.338 -7.085 1.00 69.56 398 PRO A CA 1
ATOM 3072 C C . PRO A 1 398 ? 2.461 -3.804 -6.755 1.00 69.56 398 PRO A C 1
ATOM 3074 O O . PRO A 1 398 ? 2.988 -2.908 -7.417 1.00 69.56 398 PRO A O 1
ATOM 3077 N N . ILE A 1 399 ? 3.052 -4.320 -5.679 1.00 73.62 399 ILE A N 1
ATOM 3078 C CA . ILE A 1 399 ? 4.384 -3.975 -5.191 1.00 73.62 399 ILE A CA 1
ATOM 3079 C C . ILE A 1 399 ? 5.359 -5.001 -5.755 1.00 73.62 399 ILE A C 1
ATOM 3081 O O . ILE A 1 399 ? 5.101 -6.202 -5.695 1.00 73.62 399 ILE A O 1
ATOM 3085 N N . GLY A 1 400 ? 6.464 -4.524 -6.329 1.00 63.72 400 GLY A N 1
ATOM 3086 C CA . GLY A 1 400 ? 7.476 -5.404 -6.888 1.00 63.72 400 GLY A CA 1
ATOM 3087 C C . GLY A 1 400 ? 8.084 -6.297 -5.814 1.00 63.72 400 GLY A C 1
ATOM 3088 O O . GLY A 1 400 ? 8.415 -5.861 -4.712 1.00 63.72 400 GLY A O 1
ATOM 3089 N N . SER A 1 401 ? 8.255 -7.564 -6.159 1.00 66.38 401 SER A N 1
ATOM 3090 C CA . SER A 1 401 ? 9.124 -8.494 -5.462 1.00 66.38 401 SER A CA 1
ATOM 3091 C C . SER A 1 401 ? 10.256 -8.869 -6.407 1.00 66.38 401 SER A C 1
ATOM 3093 O O . SER A 1 401 ? 10.037 -9.515 -7.438 1.00 66.38 401 SER A O 1
ATOM 3095 N N . ARG A 1 402 ? 11.481 -8.467 -6.047 1.00 64.00 402 ARG A N 1
ATOM 3096 C CA . ARG A 1 402 ? 12.690 -8.816 -6.808 1.00 64.00 402 ARG A CA 1
ATOM 3097 C C . ARG A 1 402 ? 12.870 -10.336 -6.910 1.00 64.00 402 ARG A C 1
ATOM 3099 O O . ARG A 1 402 ? 13.318 -10.809 -7.953 1.00 64.00 402 ARG A O 1
ATOM 3106 N N . ASP A 1 403 ? 12.451 -11.076 -5.882 1.00 59.19 403 ASP A N 1
ATOM 3107 C CA . ASP A 1 403 ? 12.476 -12.545 -5.848 1.00 59.19 403 ASP A CA 1
ATOM 3108 C C . ASP A 1 403 ? 11.436 -13.191 -6.775 1.00 59.19 403 ASP A C 1
ATOM 3110 O O . ASP A 1 403 ? 11.629 -14.320 -7.215 1.00 59.19 403 ASP A O 1
ATOM 3114 N N . LEU A 1 404 ? 10.363 -12.467 -7.113 1.00 57.44 404 LEU A N 1
ATOM 3115 C CA . LEU A 1 404 ? 9.339 -12.884 -8.080 1.00 57.44 404 LEU A CA 1
ATOM 3116 C C . LEU A 1 404 ? 9.512 -12.217 -9.452 1.00 57.44 404 LEU A C 1
ATOM 3118 O O . LEU A 1 404 ? 8.602 -12.249 -10.279 1.00 57.44 404 LEU A O 1
ATOM 3122 N N . GLY A 1 405 ? 10.643 -11.554 -9.692 1.00 69.44 405 GLY A N 1
ATOM 3123 C CA . GLY A 1 405 ? 10.928 -10.949 -10.989 1.00 69.44 405 GLY A CA 1
ATOM 3124 C C . GLY A 1 405 ? 10.133 -9.699 -11.308 1.00 69.44 405 GLY A C 1
ATOM 3125 O O . GLY A 1 405 ? 9.940 -9.399 -12.485 1.00 69.44 405 GLY A O 1
ATOM 3126 N N . THR A 1 406 ? 9.648 -8.982 -10.295 1.00 79.06 406 THR A N 1
ATOM 3127 C CA . THR A 1 406 ? 8.753 -7.835 -10.478 1.00 79.06 406 THR A CA 1
ATOM 3128 C C . THR A 1 406 ? 9.312 -6.551 -9.870 1.00 79.06 406 THR A C 1
ATOM 3130 O O . THR A 1 406 ? 9.929 -6.568 -8.807 1.00 79.06 406 THR A O 1
ATOM 3133 N N . LEU A 1 407 ? 9.077 -5.424 -10.545 1.00 78.50 407 LEU A N 1
ATOM 3134 C CA . LEU A 1 407 ? 9.294 -4.067 -10.041 1.00 78.50 407 LEU A CA 1
ATOM 3135 C C . LEU A 1 407 ? 7.970 -3.308 -10.119 1.00 78.50 407 LEU A C 1
ATOM 3137 O O . LEU A 1 407 ? 7.367 -3.210 -11.189 1.00 78.50 407 LEU A O 1
ATOM 3141 N N . GLY A 1 408 ? 7.514 -2.788 -8.990 1.00 76.19 408 GLY A N 1
ATOM 3142 C CA . GLY A 1 408 ? 6.318 -1.965 -8.884 1.00 76.19 408 GLY A CA 1
ATOM 3143 C C . GLY A 1 408 ? 6.636 -0.467 -8.889 1.00 76.19 408 GLY A C 1
ATOM 3144 O O . GLY A 1 408 ? 7.798 -0.062 -8.989 1.00 76.19 408 GLY A O 1
ATOM 3145 N N . PRO A 1 409 ? 5.605 0.383 -8.754 1.00 73.38 409 PRO A N 1
ATOM 3146 C CA . PRO A 1 409 ? 5.758 1.832 -8.692 1.00 73.38 409 PRO A CA 1
ATOM 3147 C C . PRO A 1 409 ? 6.774 2.282 -7.636 1.00 73.38 409 PRO A C 1
ATOM 3149 O O . PRO A 1 409 ? 6.605 2.006 -6.444 1.00 73.38 409 PRO A O 1
ATOM 3152 N N . GLY A 1 410 ? 7.797 3.022 -8.069 1.00 69.19 410 GLY A N 1
ATOM 3153 C CA . GLY A 1 410 ? 8.845 3.571 -7.203 1.00 69.19 410 GLY A CA 1
ATOM 3154 C C . GLY A 1 410 ? 10.035 2.639 -6.942 1.00 69.19 410 GLY A C 1
ATOM 3155 O O . GLY A 1 410 ? 10.993 3.068 -6.281 1.00 69.19 410 GLY A O 1
ATOM 3156 N N . ASP A 1 411 ? 10.003 1.408 -7.458 1.00 76.31 411 ASP A N 1
ATOM 3157 C CA . ASP A 1 411 ? 11.151 0.501 -7.469 1.00 76.31 411 ASP A CA 1
ATOM 3158 C C . ASP A 1 411 ? 12.152 0.905 -8.553 1.00 76.31 411 ASP A C 1
ATOM 3160 O O . ASP A 1 411 ? 11.814 1.571 -9.541 1.00 76.31 411 ASP A O 1
ATOM 3164 N N . PHE A 1 412 ? 13.409 0.506 -8.363 1.00 77.31 412 PHE A N 1
ATOM 3165 C CA . PHE A 1 412 ? 14.471 0.790 -9.317 1.00 77.31 412 PHE A CA 1
ATOM 3166 C C . PHE A 1 412 ? 15.517 -0.324 -9.403 1.00 77.31 412 PHE A C 1
ATOM 3168 O O . PHE A 1 412 ? 15.680 -1.113 -8.469 1.00 77.31 412 PHE A O 1
ATOM 3175 N N . LEU A 1 413 ? 16.238 -0.351 -10.526 1.00 81.19 413 LEU A N 1
ATOM 3176 C CA . LEU A 1 413 ? 17.518 -1.046 -10.691 1.00 81.19 413 LEU A CA 1
ATOM 3177 C C . LEU A 1 413 ? 18.586 -0.006 -10.989 1.00 81.19 413 LEU A C 1
ATOM 3179 O O . LEU A 1 413 ? 18.357 0.863 -11.828 1.00 81.19 413 LEU A O 1
ATOM 3183 N N . ILE A 1 414 ? 19.743 -0.105 -10.343 1.00 78.81 414 ILE A N 1
ATOM 3184 C CA . ILE A 1 414 ? 20.884 0.769 -10.618 1.00 78.81 414 ILE A CA 1
ATOM 3185 C C . ILE A 1 414 ? 22.000 -0.002 -11.325 1.00 78.81 414 ILE A C 1
ATOM 3187 O O . ILE A 1 414 ? 22.317 -1.135 -10.961 1.00 78.81 414 ILE A O 1
ATOM 3191 N N . SER A 1 415 ? 22.618 0.614 -12.331 1.00 74.50 415 SER A N 1
ATOM 3192 C CA . SER A 1 415 ? 23.820 0.074 -12.954 1.00 74.50 415 SER A CA 1
ATOM 3193 C C . SER A 1 415 ? 24.989 0.170 -11.979 1.00 74.50 415 SER A C 1
ATOM 3195 O O . SER A 1 415 ? 25.219 1.228 -11.391 1.00 74.50 415 SER A O 1
ATOM 3197 N N . GLY A 1 416 ? 25.791 -0.879 -11.876 1.00 63.25 416 GLY A N 1
ATOM 3198 C CA . GLY A 1 416 ? 27.077 -0.817 -11.193 1.00 63.25 416 GLY A CA 1
ATOM 3199 C C . GLY A 1 416 ? 28.010 -1.898 -11.710 1.00 63.25 416 GLY A C 1
ATOM 3200 O O . GLY A 1 416 ? 27.544 -2.927 -12.202 1.00 63.25 416 GLY A O 1
ATOM 3201 N N . ASP A 1 417 ? 29.313 -1.689 -11.532 1.00 46.16 417 ASP A N 1
ATOM 3202 C CA . ASP A 1 417 ? 30.398 -2.552 -12.034 1.00 46.16 417 ASP A CA 1
ATOM 3203 C C . ASP A 1 417 ? 30.313 -4.020 -11.560 1.00 46.16 417 ASP A C 1
ATOM 3205 O O . ASP A 1 417 ? 31.015 -4.886 -12.068 1.00 46.16 417 ASP A O 1
ATOM 3209 N N . ASN A 1 418 ? 29.410 -4.325 -10.616 1.00 50.09 418 ASN A N 1
ATOM 3210 C CA . ASN A 1 418 ? 29.229 -5.642 -10.005 1.00 50.09 418 ASN A CA 1
ATOM 3211 C C . ASN A 1 418 ? 27.860 -6.302 -10.256 1.00 50.09 418 ASN A C 1
ATOM 3213 O O . ASN A 1 418 ? 27.593 -7.342 -9.655 1.00 50.09 418 ASN A O 1
ATOM 3217 N N . ASN A 1 419 ? 26.977 -5.754 -11.107 1.00 52.75 419 ASN A N 1
ATOM 3218 C CA . ASN A 1 419 ? 25.760 -6.470 -11.540 1.00 52.75 419 ASN A CA 1
ATOM 3219 C C . ASN A 1 419 ? 24.829 -6.943 -10.380 1.00 52.75 419 ASN A C 1
ATOM 3221 O O . ASN A 1 419 ? 24.177 -7.982 -10.496 1.00 52.75 419 ASN A O 1
ATOM 3225 N N . LYS A 1 420 ? 24.784 -6.241 -9.235 1.00 55.53 420 LYS A N 1
ATOM 3226 C CA . LYS A 1 420 ? 24.047 -6.704 -8.035 1.00 55.53 420 LYS A CA 1
ATOM 3227 C C . LYS A 1 420 ? 22.545 -6.399 -8.055 1.00 55.53 420 LYS A C 1
ATOM 3229 O O . LYS A 1 420 ? 21.784 -7.136 -7.439 1.00 55.53 420 LYS A O 1
ATOM 3234 N N . ASP A 1 421 ? 22.118 -5.373 -8.788 1.00 75.00 421 ASP A N 1
ATOM 3235 C CA . ASP A 1 421 ? 20.705 -5.013 -8.921 1.00 75.00 421 ASP A CA 1
ATOM 3236 C C . ASP A 1 421 ? 20.113 -5.641 -10.186 1.00 75.00 421 ASP A C 1
ATOM 3238 O O . ASP A 1 421 ? 20.252 -5.132 -11.299 1.00 75.00 421 ASP A O 1
ATOM 3242 N N . LYS A 1 422 ? 19.468 -6.793 -9.992 1.00 82.00 422 LYS A N 1
ATOM 3243 C CA . LYS A 1 422 ? 18.811 -7.593 -11.028 1.00 82.00 422 LYS A CA 1
ATOM 3244 C C . LYS A 1 422 ? 17.454 -8.066 -10.526 1.00 82.00 422 LYS A C 1
ATOM 3246 O O . LYS A 1 422 ? 17.252 -8.190 -9.319 1.00 82.00 422 LYS A O 1
ATOM 3251 N N . ILE A 1 423 ? 16.570 -8.403 -11.454 1.00 85.25 423 ILE A N 1
ATOM 3252 C CA . ILE A 1 423 ? 15.374 -9.203 -11.169 1.00 85.25 423 ILE A CA 1
ATOM 3253 C C . ILE A 1 423 ? 15.438 -10.494 -11.979 1.00 85.25 423 ILE A C 1
ATOM 3255 O O . ILE A 1 423 ? 15.874 -10.471 -13.130 1.00 85.25 423 ILE A O 1
ATOM 3259 N N . TYR A 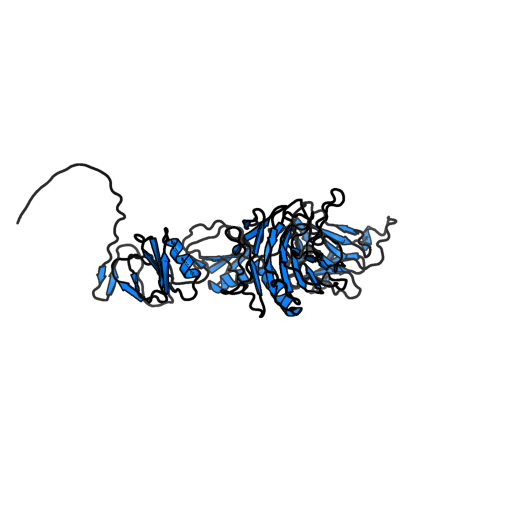1 424 ? 15.025 -11.605 -11.377 1.00 83.75 424 TYR A N 1
ATOM 3260 C CA . TYR A 1 424 ? 14.974 -12.919 -12.021 1.00 83.75 424 TYR A CA 1
ATOM 3261 C C . TYR A 1 424 ? 13.526 -13.327 -12.245 1.00 83.75 424 TYR A C 1
ATOM 3263 O O . TYR A 1 424 ? 12.701 -13.041 -11.389 1.00 83.75 424 TYR A O 1
ATOM 3271 N N . SER A 1 425 ? 13.215 -14.032 -13.333 1.00 82.12 425 SER A N 1
ATOM 3272 C CA . SER A 1 425 ? 11.940 -14.755 -13.429 1.00 82.12 425 SER A CA 1
ATOM 3273 C C . SER A 1 425 ? 11.758 -15.683 -12.221 1.00 82.12 425 SER A C 1
ATOM 3275 O O . SER A 1 425 ? 12.739 -16.063 -11.574 1.00 82.12 425 SER A O 1
ATOM 3277 N N . ALA A 1 426 ? 10.520 -16.064 -11.904 1.00 75.44 426 ALA A N 1
ATOM 3278 C CA . ALA A 1 426 ? 10.230 -16.891 -10.731 1.00 75.44 426 ALA A CA 1
ATOM 3279 C C . ALA A 1 426 ? 10.981 -18.236 -10.782 1.00 75.44 426 ALA A C 1
ATOM 3281 O O . ALA A 1 426 ? 11.518 -18.693 -9.773 1.00 75.44 426 ALA A O 1
ATOM 3282 N N . ASN A 1 427 ? 11.111 -18.824 -11.975 1.00 79.56 427 ASN A N 1
ATOM 3283 C CA . ASN A 1 427 ? 11.917 -20.025 -12.217 1.00 79.56 427 ASN A CA 1
ATOM 3284 C C . ASN A 1 427 ? 13.438 -19.776 -12.312 1.00 79.56 427 ASN A C 1
ATOM 3286 O O . ASN A 1 427 ? 14.206 -20.725 -12.438 1.00 79.56 427 ASN A O 1
ATOM 3290 N N . ARG A 1 428 ? 13.880 -18.514 -12.259 1.00 84.06 428 ARG A N 1
ATOM 3291 C CA . ARG A 1 428 ? 15.269 -18.048 -12.420 1.00 84.06 428 ARG A CA 1
ATOM 3292 C C . ARG A 1 428 ? 15.936 -18.364 -13.761 1.00 84.06 428 ARG A C 1
ATOM 3294 O O . ARG A 1 428 ? 17.143 -18.163 -13.892 1.00 84.06 428 ARG A O 1
ATOM 3301 N N . ASP A 1 429 ? 15.179 -18.777 -14.773 1.00 88.81 429 ASP A N 1
ATOM 3302 C CA . ASP A 1 429 ? 15.711 -19.021 -16.118 1.00 88.81 429 ASP A CA 1
ATOM 3303 C C . ASP A 1 429 ? 16.028 -17.731 -16.877 1.00 88.81 429 ASP A C 1
ATOM 3305 O O . ASP A 1 429 ? 16.800 -17.755 -17.840 1.00 88.81 429 ASP A O 1
ATOM 3309 N N . TYR A 1 430 ? 15.471 -16.600 -16.445 1.00 89.25 430 TYR A N 1
ATOM 3310 C CA . TYR A 1 430 ? 15.656 -15.301 -17.074 1.00 89.25 430 TYR A CA 1
ATOM 3311 C C . TYR A 1 430 ? 16.022 -14.233 -16.050 1.00 89.25 430 TYR A C 1
ATOM 3313 O O . TYR A 1 430 ? 15.582 -14.283 -14.904 1.00 89.25 430 TYR A O 1
ATOM 3321 N N . MET A 1 431 ? 16.819 -13.246 -16.461 1.00 89.62 431 MET A N 1
ATOM 3322 C CA . MET A 1 431 ? 17.164 -12.100 -15.618 1.00 89.62 431 MET A CA 1
ATOM 3323 C C . MET A 1 431 ? 17.157 -10.790 -16.397 1.00 89.62 431 MET A C 1
ATOM 3325 O O . MET A 1 431 ? 17.670 -10.730 -17.512 1.00 89.62 431 MET A O 1
ATOM 3329 N N . LEU A 1 432 ? 16.628 -9.730 -15.791 1.00 88.94 432 LEU A N 1
ATOM 3330 C CA . LEU A 1 432 ? 16.692 -8.368 -16.316 1.00 88.94 432 LEU A CA 1
ATOM 3331 C C . LEU A 1 432 ? 17.705 -7.550 -15.511 1.00 88.94 432 LEU A C 1
ATOM 3333 O O . LEU A 1 432 ? 17.692 -7.568 -14.276 1.00 88.94 432 LEU A O 1
ATOM 3337 N N . VAL A 1 433 ? 18.585 -6.844 -16.219 1.00 86.19 433 VAL A N 1
ATOM 3338 C CA . VAL A 1 433 ? 19.750 -6.161 -15.645 1.00 86.19 433 VAL A CA 1
ATOM 3339 C C . VAL A 1 433 ? 19.920 -4.782 -16.267 1.00 86.19 433 VAL A C 1
ATOM 3341 O O . VAL A 1 433 ? 19.875 -4.649 -17.490 1.00 86.19 433 VAL A O 1
ATOM 3344 N N . MET A 1 434 ? 20.177 -3.774 -15.430 1.00 82.50 434 MET A N 1
ATOM 3345 C CA . MET A 1 434 ? 20.674 -2.478 -15.888 1.00 82.50 434 MET A CA 1
ATOM 3346 C C . MET A 1 434 ? 22.206 -2.494 -15.929 1.00 82.50 434 MET A C 1
ATOM 3348 O O . MET A 1 434 ? 22.853 -2.577 -14.886 1.00 82.50 434 MET A O 1
ATOM 3352 N N . GLN A 1 435 ? 22.792 -2.435 -17.122 1.00 78.75 435 GLN A N 1
ATOM 3353 C CA . GLN A 1 435 ? 24.238 -2.532 -17.322 1.00 78.75 435 GLN A CA 1
ATOM 3354 C C . GLN A 1 435 ? 24.953 -1.178 -17.207 1.00 78.75 435 GLN A C 1
ATOM 3356 O O . GLN A 1 435 ? 24.347 -0.109 -17.307 1.00 78.75 435 GLN A O 1
ATOM 3361 N N . GLY A 1 436 ? 26.269 -1.230 -16.971 1.00 74.62 436 GLY A N 1
ATOM 3362 C CA . GLY A 1 436 ? 27.136 -0.052 -16.811 1.00 74.62 436 GLY A CA 1
ATOM 3363 C C . GLY A 1 436 ? 27.374 0.755 -18.093 1.00 74.62 436 GLY A C 1
ATOM 3364 O O . GLY A 1 436 ? 27.941 1.840 -18.030 1.00 74.62 436 GLY A O 1
ATOM 3365 N N . ASP A 1 437 ? 26.919 0.261 -19.241 1.00 70.75 437 ASP A N 1
ATOM 3366 C CA . ASP A 1 437 ? 27.024 0.872 -20.573 1.00 70.75 437 ASP A CA 1
ATOM 3367 C C . ASP A 1 437 ? 25.704 1.523 -21.042 1.00 70.75 437 ASP A C 1
ATOM 3369 O O . ASP A 1 437 ? 25.543 1.840 -22.219 1.00 70.75 437 ASP A O 1
ATOM 3373 N N . ALA A 1 438 ? 24.765 1.738 -20.115 1.00 72.88 438 ALA A N 1
ATOM 3374 C CA . ALA A 1 438 ? 23.422 2.264 -20.364 1.00 72.88 438 ALA A CA 1
ATOM 3375 C C . ALA A 1 438 ? 22.471 1.318 -21.120 1.00 72.88 438 ALA A C 1
ATOM 3377 O O . ALA A 1 438 ? 21.421 1.767 -21.587 1.00 72.88 438 ALA A O 1
ATOM 3378 N N . ASN A 1 439 ? 22.769 0.016 -21.198 1.00 77.75 439 ASN A N 1
ATOM 3379 C CA . ASN A 1 439 ? 21.831 -0.965 -21.737 1.00 77.75 439 ASN A CA 1
ATOM 3380 C C . ASN A 1 439 ? 20.980 -1.626 -20.644 1.00 77.75 439 ASN A C 1
ATOM 3382 O O . ASN A 1 439 ? 21.484 -2.128 -19.639 1.00 77.75 439 ASN A O 1
ATOM 3386 N N . LEU A 1 440 ? 19.666 -1.673 -20.868 1.00 82.56 440 LEU A N 1
ATOM 3387 C CA . LEU A 1 440 ? 18.769 -2.568 -20.143 1.00 82.56 440 LEU A CA 1
ATOM 3388 C C . LEU A 1 440 ? 18.699 -3.883 -20.916 1.00 82.56 440 LEU A C 1
ATOM 3390 O O . LEU A 1 440 ? 18.288 -3.883 -22.079 1.00 82.56 440 LEU A O 1
ATOM 3394 N N . VAL A 1 441 ? 19.090 -4.986 -20.280 1.00 85.19 441 VAL A N 1
ATOM 3395 C CA . VAL A 1 441 ? 19.252 -6.279 -20.956 1.00 85.19 441 VAL A CA 1
ATOM 3396 C C . VAL A 1 441 ? 18.503 -7.385 -20.235 1.00 85.19 441 VAL A C 1
ATOM 3398 O O . VAL A 1 441 ? 18.610 -7.541 -19.018 1.00 85.19 441 VAL A O 1
ATOM 3401 N N . LEU A 1 442 ? 17.760 -8.168 -21.013 1.00 89.62 442 LEU A N 1
ATOM 3402 C CA . LEU A 1 442 ? 17.116 -9.404 -20.605 1.00 89.62 442 LEU A CA 1
ATOM 3403 C C . LEU A 1 442 ? 17.961 -10.586 -21.078 1.00 89.62 442 LEU A C 1
ATOM 3405 O O . LEU A 1 442 ? 18.177 -10.770 -22.276 1.00 89.62 442 LEU A O 1
ATOM 3409 N N . TYR A 1 443 ? 18.405 -11.402 -20.134 1.00 89.44 443 TYR A N 1
ATOM 3410 C CA . TYR A 1 443 ? 19.210 -12.590 -20.372 1.00 89.44 443 TYR A CA 1
ATOM 3411 C C . TYR A 1 443 ? 18.420 -13.859 -20.098 1.00 89.44 443 TYR A C 1
ATOM 3413 O O . TYR A 1 443 ? 17.601 -13.895 -19.182 1.00 89.44 443 TYR A O 1
ATOM 3421 N N . ARG A 1 444 ? 18.745 -14.925 -20.830 1.00 92.62 444 ARG A N 1
ATOM 3422 C CA . ARG A 1 444 ? 18.502 -16.299 -20.399 1.00 92.62 444 ARG A CA 1
ATOM 3423 C C . ARG A 1 444 ? 19.702 -16.758 -19.582 1.00 92.62 444 ARG A C 1
ATOM 3425 O O . ARG A 1 444 ? 20.835 -16.676 -20.041 1.00 92.62 444 ARG A O 1
ATOM 3432 N N . VAL A 1 445 ? 19.464 -17.210 -18.359 1.00 90.44 445 VAL A N 1
ATOM 3433 C CA . VAL A 1 445 ? 20.507 -17.414 -17.346 1.00 90.44 445 VAL A CA 1
ATOM 3434 C C . VAL A 1 445 ? 21.401 -18.608 -17.674 1.00 90.44 445 VAL A C 1
ATOM 3436 O O . VAL A 1 445 ? 22.615 -18.508 -17.528 1.00 90.44 445 VAL A O 1
ATOM 3439 N N . ARG A 1 446 ? 20.831 -19.716 -18.170 1.00 89.69 446 ARG A N 1
ATOM 3440 C CA . ARG A 1 446 ? 21.569 -20.979 -18.394 1.00 89.69 446 ARG A CA 1
ATOM 3441 C C . ARG A 1 446 ? 22.771 -20.861 -19.340 1.00 89.69 446 ARG A C 1
ATOM 3443 O O . ARG A 1 446 ? 23.717 -21.628 -19.218 1.00 89.69 446 ARG A O 1
ATOM 3450 N N . ASP A 1 447 ? 22.712 -19.941 -20.296 1.00 91.56 447 ASP A N 1
ATOM 3451 C CA . ASP A 1 447 ? 23.721 -19.746 -21.341 1.00 91.56 447 ASP A CA 1
ATOM 3452 C C . ASP A 1 447 ? 24.088 -18.273 -21.550 1.00 91.56 447 ASP A C 1
ATOM 3454 O O . ASP A 1 447 ? 24.826 -17.946 -22.475 1.00 91.56 447 ASP A O 1
ATOM 3458 N N . MET A 1 448 ? 23.579 -17.385 -20.689 1.00 89.19 448 MET A N 1
ATOM 3459 C CA . MET A 1 448 ? 23.764 -15.936 -20.779 1.00 89.19 448 MET A CA 1
ATOM 3460 C C . MET A 1 448 ? 23.369 -15.362 -22.150 1.00 89.19 448 MET A C 1
ATOM 3462 O O . MET A 1 448 ? 23.884 -14.322 -22.565 1.00 89.19 448 MET A O 1
ATOM 3466 N N . ALA A 1 449 ? 22.441 -16.016 -22.859 1.00 89.19 449 ALA A N 1
ATOM 3467 C CA . ALA A 1 449 ? 21.968 -15.537 -24.148 1.00 89.19 449 ALA A CA 1
ATOM 3468 C C . ALA A 1 449 ? 21.191 -14.226 -23.967 1.00 89.19 449 ALA A C 1
ATOM 3470 O O . ALA A 1 449 ? 20.289 -14.140 -23.129 1.00 89.19 449 ALA A O 1
ATOM 3471 N N . VAL A 1 450 ? 21.535 -13.206 -24.759 1.00 88.56 450 VAL A N 1
ATOM 3472 C CA . VAL A 1 450 ? 20.789 -11.942 -24.806 1.00 88.56 450 VAL A CA 1
ATOM 3473 C C . VAL A 1 450 ? 19.451 -12.214 -25.478 1.00 88.56 450 VAL A C 1
ATOM 3475 O O . VAL A 1 450 ? 19.381 -12.469 -26.677 1.00 88.56 450 VAL A O 1
ATOM 3478 N N . MET A 1 451 ? 18.384 -12.166 -24.691 1.00 88.44 451 MET A N 1
ATOM 3479 C CA . MET A 1 451 ? 17.024 -12.386 -25.172 1.00 88.44 451 MET A CA 1
ATOM 3480 C C . MET A 1 451 ? 16.425 -11.098 -25.739 1.00 88.44 451 MET A C 1
ATOM 3482 O O . MET A 1 451 ? 15.643 -11.153 -26.686 1.00 88.44 451 MET A O 1
ATOM 3486 N N . TRP A 1 452 ? 16.791 -9.954 -25.150 1.00 87.88 452 TRP A N 1
ATOM 3487 C CA . TRP A 1 452 ? 16.449 -8.611 -25.614 1.00 87.88 452 TRP A CA 1
ATOM 3488 C C . TRP A 1 452 ? 17.350 -7.565 -24.943 1.00 87.88 452 TRP A C 1
ATOM 3490 O O . TRP A 1 452 ? 17.748 -7.741 -23.794 1.00 87.88 452 TRP A O 1
ATOM 3500 N N . ALA A 1 453 ? 17.634 -6.460 -25.629 1.00 82.50 453 ALA A N 1
ATOM 3501 C CA . ALA A 1 453 ? 18.352 -5.319 -25.072 1.00 82.50 453 ALA A CA 1
ATOM 3502 C C . ALA A 1 453 ? 17.845 -4.004 -25.679 1.00 82.50 453 ALA A C 1
ATOM 3504 O O . ALA A 1 453 ? 17.320 -3.984 -26.796 1.00 82.50 453 ALA A O 1
ATOM 3505 N N . THR A 1 454 ? 18.023 -2.893 -24.962 1.00 75.94 454 THR A N 1
ATOM 3506 C CA . THR A 1 454 ? 17.703 -1.552 -25.480 1.00 75.94 454 THR A CA 1
ATOM 3507 C C . THR A 1 454 ? 18.642 -1.077 -26.597 1.00 75.94 454 THR A C 1
ATOM 3509 O O . THR A 1 454 ? 18.258 -0.164 -27.322 1.00 75.94 454 THR A O 1
ATOM 3512 N N . ASN A 1 455 ? 19.828 -1.688 -26.761 1.00 69.50 455 ASN A N 1
ATOM 3513 C CA . ASN A 1 455 ? 20.829 -1.405 -27.811 1.00 69.50 455 ASN A CA 1
ATOM 3514 C C . ASN A 1 455 ? 21.194 0.089 -27.961 1.00 69.50 455 ASN A C 1
ATOM 3516 O O . ASN A 1 455 ? 21.357 0.613 -29.067 1.00 69.50 455 ASN A O 1
ATOM 3520 N N . TRP A 1 456 ? 21.304 0.803 -26.839 1.00 59.41 456 TRP A N 1
ATOM 3521 C CA . TRP A 1 456 ? 21.459 2.259 -26.832 1.00 59.41 456 TRP A CA 1
ATOM 3522 C C . TRP A 1 456 ? 22.868 2.713 -27.244 1.00 59.41 456 TRP A C 1
ATOM 3524 O O . TRP A 1 456 ? 23.003 3.711 -27.955 1.00 59.41 456 TRP A O 1
ATOM 3534 N N . ALA A 1 457 ? 23.910 1.960 -26.871 1.00 49.62 457 ALA A N 1
ATOM 3535 C CA . ALA A 1 457 ? 25.300 2.289 -27.205 1.00 49.62 457 ALA A CA 1
ATOM 3536 C C . ALA A 1 457 ? 25.589 2.302 -28.726 1.00 49.62 457 ALA A C 1
ATOM 3538 O O . ALA A 1 457 ? 26.428 3.082 -29.177 1.00 49.62 457 ALA A O 1
ATOM 3539 N N . ASP A 1 458 ? 24.847 1.526 -29.525 1.00 40.12 458 ASP A N 1
ATOM 3540 C CA . ASP A 1 458 ? 25.079 1.416 -30.974 1.00 40.12 458 ASP A CA 1
ATOM 3541 C C . ASP A 1 458 ? 24.298 2.439 -31.812 1.00 40.12 458 ASP A C 1
ATOM 3543 O O . ASP A 1 458 ? 24.735 2.806 -32.902 1.00 40.12 458 ASP A O 1
ATOM 3547 N N . THR A 1 459 ? 23.158 2.944 -31.325 1.00 39.50 459 THR A N 1
ATOM 3548 C CA . THR A 1 459 ? 22.263 3.774 -32.159 1.00 39.50 459 THR A CA 1
ATOM 3549 C C . THR A 1 459 ? 22.526 5.279 -32.017 1.00 39.50 459 THR A C 1
ATOM 3551 O O . THR A 1 459 ? 22.287 6.041 -32.951 1.00 39.50 459 THR A O 1
ATOM 3554 N N . TYR A 1 460 ? 23.036 5.736 -30.868 1.00 42.81 460 TYR A N 1
ATOM 3555 C CA . TYR A 1 460 ? 23.159 7.170 -30.555 1.00 42.81 460 TYR A CA 1
ATOM 3556 C C . TYR A 1 460 ? 24.605 7.701 -30.567 1.00 42.81 460 TYR A C 1
ATOM 3558 O O . TYR A 1 460 ? 24.840 8.862 -30.235 1.00 42.81 460 TYR A O 1
ATOM 3566 N N . SER A 1 461 ? 25.576 6.878 -30.982 1.00 40.22 461 SER A N 1
ATOM 3567 C CA . SER A 1 461 ? 26.997 7.248 -31.076 1.00 40.22 461 SER A CA 1
ATOM 3568 C C . SER A 1 461 ? 27.372 8.004 -32.358 1.00 40.22 461 SER A C 1
ATOM 3570 O O . SER A 1 461 ? 28.510 8.453 -32.475 1.00 40.22 461 SER A O 1
ATOM 3572 N N . GLN A 1 462 ? 26.444 8.200 -33.307 1.00 40.50 462 GLN A N 1
ATOM 3573 C CA . GLN A 1 462 ? 26.781 8.824 -34.595 1.00 40.50 462 GLN A CA 1
ATOM 3574 C C . GLN A 1 462 ? 26.276 10.256 -34.809 1.00 40.50 462 GLN A C 1
ATOM 3576 O O . GLN A 1 462 ? 26.772 10.896 -35.733 1.00 40.50 462 GLN A O 1
ATOM 3581 N N . ASN A 1 463 ? 25.348 10.813 -34.008 1.00 41.09 463 ASN A N 1
ATOM 3582 C CA . ASN A 1 463 ? 24.922 12.202 -34.258 1.00 41.09 463 ASN A CA 1
ATOM 3583 C C . ASN A 1 463 ? 24.150 12.915 -33.124 1.00 41.09 463 ASN A C 1
ATOM 3585 O O . ASN A 1 463 ? 22.995 13.308 -33.302 1.00 41.09 463 ASN A O 1
ATOM 3589 N N . SER A 1 464 ? 24.744 13.122 -31.945 1.00 40.34 464 SER A N 1
ATOM 3590 C CA . SER A 1 464 ? 24.143 14.062 -30.987 1.00 40.34 464 SER A CA 1
ATOM 3591 C C . SER A 1 464 ? 25.119 14.566 -29.931 1.00 40.34 464 SER A C 1
ATOM 3593 O O . SER A 1 464 ? 25.778 13.789 -29.252 1.00 40.34 464 SER A O 1
ATOM 3595 N N . THR A 1 465 ? 25.127 15.879 -29.715 1.00 39.75 465 THR A N 1
ATOM 3596 C CA . THR A 1 465 ? 25.808 16.636 -28.644 1.00 39.75 465 THR A CA 1
ATOM 3597 C C . THR A 1 465 ? 25.287 16.326 -27.231 1.00 39.75 465 THR A C 1
ATOM 3599 O O . THR A 1 465 ? 25.454 17.101 -26.289 1.00 39.75 465 THR A O 1
ATOM 3602 N N . VAL A 1 466 ? 24.636 15.179 -27.056 1.00 44.91 466 VAL A N 1
ATOM 3603 C CA . VAL A 1 466 ? 23.984 14.758 -25.828 1.00 44.91 466 VAL A CA 1
ATOM 3604 C C . VAL A 1 466 ? 24.916 13.763 -25.150 1.00 44.91 466 VAL A C 1
ATOM 3606 O O . VAL A 1 466 ? 24.765 12.558 -25.314 1.00 44.91 466 VAL A O 1
ATOM 3609 N N . ASN A 1 467 ? 25.889 14.273 -24.388 1.00 47.84 467 ASN A N 1
ATOM 3610 C CA . ASN A 1 467 ? 26.651 13.460 -23.438 1.00 47.84 467 ASN A CA 1
ATOM 3611 C C . ASN A 1 467 ? 25.658 12.578 -22.661 1.00 47.84 467 ASN A C 1
ATOM 3613 O O . ASN A 1 467 ? 24.782 13.102 -21.960 1.00 47.84 467 ASN A O 1
ATOM 3617 N N . SER A 1 468 ? 25.778 11.255 -22.793 1.00 51.28 468 SER A N 1
ATOM 3618 C CA . SER A 1 468 ? 24.997 10.264 -22.036 1.00 51.28 468 SER A CA 1
ATOM 3619 C C . SER A 1 468 ? 25.189 10.417 -20.520 1.00 51.28 468 SER A C 1
ATOM 3621 O O . SER A 1 468 ? 24.363 9.953 -19.734 1.00 51.28 468 SER A O 1
ATOM 3623 N N . GLY A 1 469 ? 26.217 11.172 -20.114 1.00 53.59 469 GLY A N 1
ATOM 3624 C CA . GLY A 1 469 ? 26.637 11.329 -18.731 1.00 53.59 469 GLY A CA 1
ATOM 3625 C C . GLY A 1 469 ? 27.332 10.055 -18.268 1.00 53.59 469 GLY A C 1
ATOM 3626 O O . GLY A 1 469 ? 26.968 8.957 -18.674 1.00 53.59 469 GLY A O 1
ATOM 3627 N N . ALA A 1 470 ? 28.360 10.188 -17.432 1.00 61.09 470 ALA A N 1
ATOM 3628 C CA . ALA A 1 470 ? 28.898 9.021 -16.744 1.00 61.09 470 ALA A CA 1
ATOM 3629 C C . ALA A 1 470 ? 27.798 8.424 -15.846 1.00 61.09 470 ALA A C 1
ATOM 3631 O O . ALA A 1 470 ? 27.003 9.175 -15.270 1.00 61.09 470 ALA A O 1
ATOM 3632 N N . GLY A 1 471 ? 27.752 7.092 -15.747 1.00 60.34 471 GLY A N 1
ATOM 3633 C CA . GLY A 1 471 ? 26.838 6.383 -14.853 1.00 60.34 471 GLY A CA 1
ATOM 3634 C C . GLY A 1 471 ? 26.984 6.806 -13.377 1.00 60.34 471 GLY A C 1
ATOM 3635 O O . GLY A 1 471 ? 27.858 7.605 -13.029 1.00 60.34 471 GLY A O 1
ATOM 3636 N N . PRO A 1 472 ? 26.139 6.272 -12.480 1.00 67.25 472 PRO A N 1
ATOM 3637 C CA . PRO A 1 472 ? 25.227 5.151 -12.703 1.00 67.25 472 PRO A CA 1
ATOM 3638 C C . PRO A 1 472 ? 23.954 5.515 -13.484 1.00 67.25 472 PRO A C 1
ATOM 3640 O O . PRO A 1 472 ? 23.468 6.642 -13.442 1.00 67.25 472 PRO A O 1
ATOM 3643 N N . TYR A 1 473 ? 23.406 4.529 -14.182 1.00 75.25 473 TYR A N 1
ATOM 3644 C CA . TYR A 1 473 ? 22.119 4.552 -14.863 1.00 75.25 473 TYR A CA 1
ATOM 3645 C C . TYR A 1 473 ? 21.059 3.845 -14.018 1.00 75.25 473 TYR A C 1
ATOM 3647 O O . TYR A 1 473 ? 21.370 2.898 -13.297 1.00 75.25 473 TYR A O 1
ATOM 3655 N N . MET A 1 474 ? 19.807 4.283 -14.101 1.00 75.81 474 MET A N 1
ATOM 3656 C CA . MET A 1 474 ? 18.721 3.767 -13.271 1.00 75.81 474 MET A CA 1
ATOM 3657 C C . MET A 1 474 ? 17.496 3.415 -14.104 1.00 75.81 474 MET A C 1
ATOM 3659 O O . MET A 1 474 ? 16.956 4.268 -14.801 1.00 75.81 474 MET A O 1
ATOM 3663 N N . LEU A 1 475 ? 17.015 2.182 -13.973 1.00 81.12 475 LEU A N 1
ATOM 3664 C CA . LEU A 1 475 ? 15.677 1.790 -14.406 1.00 81.12 475 LEU A CA 1
ATOM 3665 C C . LEU A 1 475 ? 14.683 2.116 -13.290 1.00 81.12 475 LEU A C 1
ATOM 3667 O O . LEU A 1 475 ? 14.924 1.717 -12.156 1.00 81.12 475 LEU A O 1
ATOM 3671 N N . ARG A 1 476 ? 13.563 2.774 -13.589 1.00 76.44 476 ARG A N 1
ATOM 3672 C CA . ARG A 1 476 ? 12.479 3.072 -12.640 1.00 76.44 476 ARG A CA 1
ATOM 3673 C C . ARG A 1 476 ? 11.122 2.726 -13.242 1.00 76.44 476 ARG A C 1
ATOM 3675 O O . ARG A 1 476 ? 10.915 2.940 -14.433 1.00 76.44 476 ARG A O 1
ATOM 3682 N N . VAL A 1 477 ? 10.181 2.269 -12.419 1.00 74.56 477 VAL A N 1
ATOM 3683 C CA . VAL A 1 477 ? 8.760 2.182 -12.799 1.00 74.56 477 VAL A CA 1
ATOM 3684 C C . VAL A 1 477 ? 8.034 3.398 -12.222 1.00 74.56 477 VAL A C 1
ATOM 3686 O O . VAL A 1 477 ? 7.917 3.543 -11.004 1.00 74.56 477 VAL A O 1
ATOM 3689 N N . ALA A 1 478 ? 7.590 4.305 -13.090 1.00 64.81 478 ALA A N 1
ATOM 3690 C CA . ALA A 1 478 ? 6.875 5.515 -12.708 1.00 64.81 478 ALA A CA 1
ATOM 3691 C C . ALA A 1 478 ? 5.439 5.192 -12.270 1.00 64.81 478 ALA A C 1
ATOM 3693 O O . ALA A 1 478 ? 4.712 4.451 -12.934 1.00 64.81 478 ALA A O 1
ATOM 3694 N N . GLY A 1 479 ? 5.025 5.761 -11.135 1.00 59.56 479 GLY A N 1
ATOM 3695 C CA . GLY A 1 479 ? 3.768 5.393 -10.482 1.00 59.56 479 GLY A CA 1
ATOM 3696 C C . GLY A 1 479 ? 2.484 5.998 -11.051 1.00 59.56 479 GLY A C 1
ATOM 3697 O O . GLY A 1 479 ? 1.415 5.618 -10.594 1.00 59.56 479 GLY A O 1
ATOM 3698 N N . ASN A 1 480 ? 2.542 6.930 -12.009 1.00 58.56 480 ASN A N 1
ATOM 3699 C CA . ASN A 1 480 ? 1.332 7.581 -12.540 1.00 58.56 480 ASN A CA 1
ATOM 3700 C C . ASN A 1 480 ? 0.941 7.145 -13.956 1.00 58.56 480 ASN A C 1
ATOM 3702 O O . ASN A 1 480 ? -0.218 7.299 -14.308 1.00 58.56 480 ASN A O 1
ATOM 3706 N N . ASP A 1 481 ? 1.852 6.632 -14.774 1.00 60.94 481 ASP A N 1
ATOM 3707 C CA . ASP A 1 481 ? 1.640 6.464 -16.223 1.00 60.94 481 ASP A CA 1
ATOM 3708 C C . ASP A 1 481 ? 2.163 5.125 -16.767 1.00 60.94 481 ASP A C 1
ATOM 3710 O O . ASP A 1 481 ? 2.005 4.819 -17.949 1.00 60.94 481 ASP A O 1
ATOM 3714 N N . GLY A 1 482 ? 2.749 4.287 -15.905 1.00 60.50 482 GLY A N 1
ATOM 3715 C CA . GLY A 1 482 ? 3.305 2.996 -16.313 1.00 60.50 482 GLY A CA 1
ATOM 3716 C C . GLY A 1 482 ? 4.566 3.118 -17.135 1.00 60.50 482 GLY A C 1
ATOM 3717 O O . GLY A 1 482 ? 4.963 2.157 -17.811 1.00 60.50 482 GLY A O 1
ATOM 3718 N N . HIS A 1 483 ? 5.199 4.292 -17.077 1.00 71.12 483 HIS A N 1
ATOM 3719 C CA . HIS A 1 483 ? 6.465 4.478 -17.725 1.00 71.12 483 HIS A CA 1
ATOM 3720 C C . HIS A 1 483 ? 7.551 3.682 -17.000 1.00 71.12 483 HIS A C 1
ATOM 3722 O O . HIS A 1 483 ? 7.871 3.921 -15.840 1.00 71.12 483 HIS A O 1
ATOM 3728 N N . VAL A 1 484 ? 8.157 2.741 -17.709 1.00 75.38 484 VAL A N 1
ATOM 3729 C CA . VAL A 1 484 ? 9.471 2.210 -17.376 1.00 75.38 484 VAL A CA 1
ATOM 3730 C C . VAL A 1 484 ? 10.471 3.212 -17.928 1.00 75.38 484 VAL A C 1
ATOM 3732 O O . VAL A 1 484 ? 10.614 3.332 -19.143 1.00 75.38 484 VAL A O 1
ATOM 3735 N N . ILE A 1 485 ? 11.101 3.968 -17.037 1.00 79.00 485 ILE A N 1
ATOM 3736 C CA . ILE A 1 485 ? 11.998 5.075 -17.360 1.00 79.00 485 ILE A CA 1
ATOM 3737 C C . ILE A 1 485 ? 13.428 4.638 -17.081 1.00 79.00 485 ILE A C 1
ATOM 3739 O O . ILE A 1 485 ? 13.731 4.130 -16.005 1.00 79.00 485 ILE A O 1
ATOM 3743 N N . LEU A 1 486 ? 14.308 4.880 -18.041 1.00 79.12 486 LEU A N 1
ATOM 3744 C CA . LEU A 1 486 ? 15.745 4.797 -17.863 1.00 79.12 486 LEU A CA 1
ATOM 3745 C C . LEU A 1 486 ? 16.306 6.209 -17.692 1.00 79.12 486 LEU A C 1
ATOM 3747 O O . LEU A 1 486 ? 16.106 7.047 -18.573 1.00 79.12 486 LEU A O 1
ATOM 3751 N N . THR A 1 487 ? 17.023 6.472 -16.603 1.00 75.94 487 THR A N 1
ATOM 3752 C CA . THR A 1 487 ? 17.711 7.748 -16.365 1.00 75.94 487 THR A CA 1
ATOM 3753 C C . THR A 1 487 ? 19.210 7.569 -16.150 1.00 75.94 487 THR A C 1
ATOM 3755 O O . THR A 1 487 ? 19.685 6.465 -15.884 1.00 75.94 487 THR A O 1
ATOM 3758 N N . ASN A 1 488 ? 19.975 8.655 -16.270 1.00 73.81 488 ASN A N 1
ATOM 3759 C CA . ASN A 1 488 ? 21.347 8.719 -15.761 1.00 73.81 488 ASN A CA 1
ATOM 3760 C C . ASN A 1 488 ? 21.384 9.253 -14.311 1.00 73.81 488 ASN A C 1
ATOM 3762 O O . ASN A 1 488 ? 20.342 9.527 -13.711 1.00 73.81 488 ASN A O 1
ATOM 3766 N N . LYS A 1 489 ? 22.589 9.427 -13.757 1.00 71.88 489 LYS A N 1
ATOM 3767 C CA . LYS A 1 489 ? 22.820 9.902 -12.381 1.00 71.88 489 LYS A CA 1
ATOM 3768 C C . LYS A 1 489 ? 22.239 11.286 -12.064 1.00 71.88 489 LYS A C 1
ATOM 3770 O O . LYS A 1 489 ? 22.056 11.606 -10.897 1.00 71.88 489 LYS A O 1
ATOM 3775 N N . ASP A 1 490 ? 21.983 12.096 -13.091 1.00 71.94 490 ASP A N 1
ATOM 3776 C CA . ASP A 1 490 ? 21.428 13.448 -12.978 1.00 71.94 490 ASP A CA 1
ATOM 3777 C C . ASP A 1 490 ? 19.901 13.444 -13.229 1.00 71.94 490 ASP A C 1
ATOM 3779 O O . ASP A 1 490 ? 19.319 14.475 -13.555 1.00 71.94 490 ASP A O 1
ATOM 3783 N N . ASP A 1 491 ? 19.261 12.266 -13.147 1.00 71.44 491 ASP A N 1
ATOM 3784 C CA . ASP A 1 491 ? 17.839 12.006 -13.430 1.00 71.44 491 ASP A CA 1
ATOM 3785 C C . ASP A 1 491 ? 17.378 12.400 -14.850 1.00 71.44 491 ASP A C 1
ATOM 3787 O O . ASP A 1 491 ? 16.183 12.475 -15.148 1.00 71.44 491 ASP A O 1
ATOM 3791 N N . LYS A 1 492 ? 18.317 12.574 -15.789 1.00 74.00 492 LYS A N 1
ATOM 3792 C CA . LYS A 1 492 ? 17.995 12.812 -17.198 1.00 74.00 492 LYS A CA 1
ATOM 3793 C C . LYS A 1 492 ? 17.430 11.544 -17.828 1.00 74.00 492 LYS A C 1
ATOM 3795 O O . LYS A 1 492 ? 18.107 10.518 -17.853 1.00 74.00 492 LYS A O 1
ATOM 3800 N N . VAL A 1 493 ? 16.224 11.636 -18.389 1.00 75.69 493 VAL A N 1
ATOM 3801 C CA . VAL A 1 493 ? 15.572 10.534 -19.114 1.00 75.69 493 VAL A CA 1
ATOM 3802 C C . VAL A 1 493 ? 16.357 10.194 -20.381 1.00 75.69 493 VAL A C 1
ATOM 3804 O O . VAL A 1 493 ? 16.519 11.033 -21.266 1.00 75.69 493 VAL A O 1
ATOM 3807 N N . LEU A 1 494 ? 16.829 8.951 -20.457 1.00 72.62 494 LEU A N 1
ATOM 3808 C CA . LEU A 1 494 ? 17.510 8.361 -21.611 1.00 72.62 494 LEU A CA 1
ATOM 3809 C C . LEU A 1 494 ? 16.529 7.578 -22.488 1.00 72.62 494 LEU A C 1
ATOM 3811 O O . LEU A 1 494 ? 16.602 7.632 -23.711 1.00 72.62 494 LEU A O 1
ATOM 3815 N N . TRP A 1 495 ? 15.587 6.872 -21.860 1.00 76.19 495 TRP A N 1
ATOM 3816 C CA . TRP A 1 495 ? 14.556 6.099 -22.546 1.00 76.19 495 TRP A CA 1
ATOM 3817 C C . TRP A 1 495 ? 13.302 5.977 -21.678 1.00 76.19 495 TRP A C 1
ATOM 3819 O O . TRP A 1 495 ? 13.382 5.989 -20.451 1.00 76.19 495 TRP A O 1
ATOM 3829 N N . LYS A 1 496 ? 12.141 5.825 -22.316 1.00 75.88 496 LYS A N 1
ATOM 3830 C CA . LYS A 1 496 ? 10.910 5.372 -21.666 1.00 75.88 496 LYS A CA 1
ATOM 3831 C C . LYS A 1 496 ? 10.072 4.536 -22.629 1.00 75.88 496 LYS A C 1
ATOM 3833 O O . LYS A 1 496 ? 10.112 4.764 -23.839 1.00 75.88 496 LYS A O 1
ATOM 3838 N N . ASN A 1 497 ? 9.298 3.583 -22.121 1.00 70.75 497 ASN A N 1
ATOM 3839 C CA . ASN A 1 497 ? 8.249 2.938 -22.919 1.00 70.75 497 ASN A CA 1
ATOM 3840 C C . ASN A 1 497 ? 7.112 3.942 -23.216 1.00 70.75 497 ASN A C 1
ATOM 3842 O O . ASN A 1 497 ? 6.815 4.823 -22.419 1.00 70.75 497 ASN A O 1
ATOM 3846 N N . ASN A 1 498 ? 6.427 3.791 -24.349 1.00 68.12 498 ASN A N 1
ATOM 3847 C CA . ASN A 1 498 ? 5.293 4.643 -24.734 1.00 68.12 498 ASN A CA 1
ATOM 3848 C C . ASN A 1 498 ? 3.952 4.064 -24.238 1.00 68.12 498 ASN A C 1
ATOM 3850 O O . ASN A 1 498 ? 3.076 3.756 -25.042 1.00 68.12 498 ASN A O 1
ATOM 3854 N N . VAL A 1 499 ? 3.802 3.847 -22.928 1.00 59.53 499 VAL A N 1
ATOM 3855 C CA . VAL A 1 499 ? 2.510 3.454 -22.327 1.00 59.53 499 VAL A CA 1
ATOM 3856 C C . VAL A 1 499 ? 1.768 4.729 -21.907 1.00 59.53 499 VAL A C 1
ATOM 3858 O O . VAL A 1 499 ? 2.373 5.601 -21.298 1.00 59.53 499 VAL A O 1
ATOM 3861 N N . PHE A 1 500 ? 0.497 4.877 -22.309 1.00 54.44 500 PHE A N 1
ATOM 3862 C CA . PHE A 1 500 ? -0.235 6.162 -22.312 1.00 54.44 500 PHE A CA 1
ATOM 3863 C C . PHE A 1 500 ? -1.483 6.203 -21.422 1.00 54.44 500 PHE A C 1
ATOM 3865 O O . PHE A 1 500 ? -2.379 7.012 -21.651 1.00 54.44 500 PHE A O 1
ATOM 3872 N N . THR A 1 501 ? -1.588 5.348 -20.412 1.00 54.00 501 THR A N 1
ATOM 3873 C CA . THR A 1 501 ? -2.755 5.390 -19.522 1.00 54.00 501 THR A CA 1
ATOM 3874 C C . THR A 1 501 ? -2.358 5.946 -18.160 1.00 54.00 501 THR A C 1
ATOM 3876 O O . THR A 1 501 ? -1.909 5.218 -17.273 1.00 54.00 501 THR A O 1
ATOM 3879 N N . GLU A 1 502 ? -2.511 7.265 -18.021 1.00 51.75 502 GLU A N 1
ATOM 3880 C CA . GLU A 1 502 ? -2.425 7.974 -16.744 1.00 51.75 502 GLU A CA 1
ATOM 3881 C C . GLU A 1 502 ? -3.385 7.347 -15.713 1.00 51.75 502 GLU A C 1
ATOM 3883 O O . GLU A 1 502 ? -4.508 6.956 -16.031 1.00 51.75 502 GLU A O 1
ATOM 3888 N N . GLY A 1 503 ? -2.938 7.241 -14.462 1.00 55.38 503 GLY A N 1
ATOM 3889 C CA . GLY A 1 503 ? -3.743 6.859 -13.301 1.00 55.38 503 GLY A CA 1
ATOM 3890 C C . GLY A 1 503 ? -3.744 5.377 -12.912 1.00 55.38 503 GLY A C 1
ATOM 3891 O O . GLY A 1 503 ? -4.457 5.021 -11.976 1.00 55.38 503 GLY A O 1
ATOM 3892 N N . SER A 1 504 ? -2.974 4.508 -13.576 1.00 63.00 504 SER A N 1
ATOM 3893 C CA . SER A 1 504 ? -2.899 3.073 -13.233 1.00 63.00 504 SER A CA 1
ATOM 3894 C C . SER A 1 504 ? -1.561 2.678 -12.597 1.00 63.00 504 SER A C 1
ATOM 3896 O O . SER A 1 504 ? -0.526 3.280 -12.868 1.00 63.00 504 SER A O 1
ATOM 3898 N N . CYS A 1 505 ? -1.586 1.648 -11.747 1.00 73.00 505 CYS A N 1
ATOM 3899 C CA . CYS A 1 505 ? -0.414 1.158 -11.016 1.00 73.00 505 CYS A CA 1
ATOM 3900 C C . CYS A 1 505 ? 0.216 -0.015 -11.731 1.00 73.00 505 CYS A C 1
ATOM 3902 O O . CYS A 1 505 ? -0.251 -1.144 -11.610 1.00 73.00 505 CYS A O 1
ATOM 3904 N N . TYR A 1 506 ? 1.254 0.271 -12.503 1.00 76.06 506 TYR A N 1
ATOM 3905 C CA . TYR A 1 506 ? 1.852 -0.737 -13.354 1.00 76.06 506 TYR A CA 1
ATOM 3906 C C . TYR A 1 506 ? 3.002 -1.453 -12.672 1.00 76.06 506 TYR A C 1
ATOM 3908 O O . TYR A 1 506 ? 3.761 -0.860 -11.905 1.00 76.06 506 TYR A O 1
ATOM 3916 N N . THR A 1 507 ? 3.160 -2.718 -13.030 1.00 78.12 507 THR A N 1
ATOM 3917 C CA . THR A 1 507 ? 4.263 -3.557 -12.576 1.00 78.12 507 THR A CA 1
ATOM 3918 C C . THR A 1 507 ? 5.057 -4.009 -13.790 1.00 78.12 507 THR A C 1
ATOM 3920 O O . THR A 1 507 ? 4.487 -4.525 -14.751 1.00 78.12 507 THR A O 1
ATOM 3923 N N . LEU A 1 508 ? 6.373 -3.811 -13.758 1.00 83.75 508 LEU A N 1
ATOM 3924 C CA . LEU A 1 508 ? 7.301 -4.461 -14.675 1.00 83.75 508 LEU A CA 1
ATOM 3925 C C . LEU A 1 508 ? 7.554 -5.882 -14.171 1.00 83.75 508 LEU A C 1
ATOM 3927 O O . LEU A 1 508 ? 7.863 -6.057 -12.997 1.00 83.75 508 LEU A O 1
ATOM 3931 N N . ARG A 1 509 ? 7.469 -6.885 -15.042 1.00 85.81 509 ARG A N 1
ATOM 3932 C CA . ARG A 1 509 ? 7.726 -8.288 -14.709 1.00 85.81 509 ARG A CA 1
ATOM 3933 C C . ARG A 1 509 ? 8.619 -8.975 -15.730 1.00 85.81 509 ARG A C 1
ATOM 3935 O O . ARG A 1 509 ? 8.509 -8.716 -16.929 1.00 85.81 509 ARG A O 1
ATOM 3942 N N . VAL A 1 510 ? 9.457 -9.887 -15.247 1.00 86.56 510 VAL A N 1
ATOM 3943 C CA . VAL A 1 510 ? 10.160 -10.885 -16.057 1.00 86.56 510 VAL A CA 1
ATOM 3944 C C . VAL A 1 510 ? 9.436 -12.212 -15.890 1.00 86.56 510 VAL A C 1
ATOM 3946 O O . VAL A 1 510 ? 9.352 -12.749 -14.791 1.00 86.56 510 VAL A O 1
ATOM 3949 N N . THR A 1 511 ? 8.874 -12.723 -16.979 1.00 86.69 511 THR A N 1
ATOM 3950 C CA . THR A 1 511 ? 8.092 -13.967 -16.970 1.00 86.69 511 THR A CA 1
ATOM 3951 C C . THR A 1 511 ? 8.985 -15.196 -17.134 1.00 86.69 511 THR A C 1
ATOM 3953 O O . THR A 1 511 ? 10.050 -15.124 -17.748 1.00 86.69 511 THR A O 1
ATOM 3956 N N . ASP A 1 512 ? 8.502 -16.350 -16.676 1.00 86.62 512 ASP A N 1
ATOM 3957 C CA . ASP A 1 512 ? 9.167 -17.654 -16.841 1.00 86.62 512 ASP A CA 1
ATOM 3958 C C . ASP A 1 512 ? 9.272 -18.107 -18.307 1.00 86.62 512 ASP A C 1
ATOM 3960 O O . ASP A 1 512 ? 10.027 -19.017 -18.630 1.00 86.62 512 ASP A O 1
ATOM 3964 N N . SER A 1 513 ? 8.537 -17.462 -19.216 1.00 86.25 513 SER A N 1
ATOM 3965 C CA . SER A 1 513 ? 8.650 -17.669 -20.666 1.00 86.25 513 SER A CA 1
ATOM 3966 C C . SER A 1 513 ? 9.643 -16.708 -21.332 1.00 86.25 513 SER A C 1
ATOM 3968 O O . SER A 1 513 ? 9.733 -16.664 -22.556 1.00 86.25 513 SER A O 1
ATOM 3970 N N . GLY A 1 514 ? 10.368 -15.912 -20.544 1.00 86.62 514 GLY A N 1
ATOM 3971 C CA . GLY A 1 514 ? 11.399 -15.008 -21.035 1.00 86.62 514 GLY A CA 1
ATOM 3972 C C . GLY A 1 514 ? 10.890 -13.681 -21.571 1.00 86.62 514 GLY A C 1
ATOM 3973 O O . GLY A 1 514 ? 11.635 -12.999 -22.253 1.00 86.62 514 GLY A O 1
ATOM 3974 N N . PHE A 1 515 ? 9.656 -13.273 -21.281 1.00 88.44 515 PHE A N 1
ATOM 3975 C CA . PHE A 1 515 ? 9.170 -11.934 -21.634 1.00 88.44 515 PHE A CA 1
ATOM 3976 C C . PHE A 1 515 ? 9.467 -10.910 -20.545 1.00 88.44 515 PHE A C 1
ATOM 3978 O O . PHE A 1 515 ? 9.296 -11.201 -19.361 1.00 88.44 515 PHE A O 1
ATOM 3985 N N . MET A 1 516 ? 9.795 -9.690 -20.969 1.00 87.56 516 MET A N 1
ATOM 3986 C CA . MET A 1 516 ? 9.688 -8.497 -20.134 1.00 87.56 516 MET A CA 1
ATOM 3987 C C . MET A 1 516 ? 8.345 -7.820 -20.422 1.00 87.56 516 MET A C 1
ATOM 3989 O O . MET A 1 516 ? 8.071 -7.445 -21.566 1.00 87.56 516 MET A O 1
ATOM 3993 N N . GLU A 1 517 ? 7.513 -7.646 -19.401 1.00 87.06 517 GLU A N 1
ATOM 3994 C CA . GLU A 1 517 ? 6.156 -7.119 -19.548 1.00 87.06 517 GLU A CA 1
ATOM 3995 C C . GLU A 1 517 ? 5.851 -6.019 -18.542 1.00 87.06 517 GLU A C 1
ATOM 3997 O O . GLU A 1 517 ? 6.304 -6.069 -17.408 1.00 87.06 517 GLU A O 1
ATOM 4002 N N . VAL A 1 518 ? 5.037 -5.051 -18.947 1.00 81.31 518 VAL A N 1
ATOM 4003 C CA . VAL A 1 518 ? 4.406 -4.095 -18.037 1.00 81.31 518 VAL A CA 1
ATOM 4004 C C . VAL A 1 518 ? 2.924 -4.416 -17.998 1.00 81.31 518 VAL A C 1
ATOM 4006 O O . VAL A 1 518 ? 2.271 -4.413 -19.047 1.00 81.31 518 VAL A O 1
ATOM 4009 N N . THR A 1 519 ? 2.400 -4.697 -16.811 1.00 76.12 519 THR A N 1
ATOM 4010 C CA . THR A 1 519 ? 0.984 -5.006 -16.593 1.00 76.12 519 THR A CA 1
ATOM 4011 C C . THR A 1 519 ? 0.292 -3.923 -15.788 1.00 76.12 519 THR A C 1
ATOM 4013 O O . THR A 1 519 ? 0.926 -3.291 -14.949 1.00 76.12 519 THR A O 1
ATOM 4016 N N . ASP A 1 520 ? -1.001 -3.714 -16.029 1.00 72.25 520 ASP A N 1
ATOM 4017 C CA . ASP A 1 520 ? -1.857 -2.918 -15.139 1.00 72.25 520 ASP A CA 1
ATOM 4018 C C . ASP A 1 520 ? -2.247 -3.718 -13.868 1.00 72.25 520 ASP A C 1
ATOM 4020 O O . ASP A 1 520 ? -1.916 -4.907 -13.775 1.00 72.25 520 ASP A O 1
ATOM 4024 N N . PRO A 1 521 ? -2.945 -3.115 -12.881 1.00 65.06 521 PRO A N 1
ATOM 4025 C CA . PRO A 1 521 ? -3.355 -3.813 -11.654 1.00 65.06 521 PRO A CA 1
ATOM 4026 C C . PRO A 1 521 ? -4.255 -5.034 -11.871 1.00 65.06 521 PRO A C 1
ATOM 4028 O O . PRO A 1 521 ? -4.322 -5.899 -11.005 1.00 65.06 521 PRO A O 1
ATOM 4031 N N . LEU A 1 522 ? -4.940 -5.112 -13.015 1.00 62.03 522 LEU A N 1
ATOM 4032 C CA . LEU A 1 522 ? -5.802 -6.236 -13.385 1.00 62.03 522 LEU A CA 1
ATOM 4033 C C . LEU A 1 522 ? -5.012 -7.360 -14.080 1.00 62.03 522 LEU A C 1
ATOM 4035 O O . LEU A 1 522 ? -5.596 -8.347 -14.518 1.00 62.03 522 LEU A O 1
ATOM 4039 N N . GLY A 1 523 ? -3.691 -7.207 -14.216 1.00 69.56 523 GLY A N 1
ATOM 4040 C CA . GLY A 1 523 ? -2.817 -8.163 -14.888 1.00 69.56 523 GLY A CA 1
ATOM 4041 C C . GLY A 1 523 ? -2.824 -8.050 -16.413 1.00 69.56 523 GLY A C 1
ATOM 4042 O O . GLY A 1 523 ? -2.169 -8.855 -17.080 1.00 69.56 523 GLY A O 1
ATOM 4043 N N . ASN A 1 524 ? -3.507 -7.055 -16.995 1.00 74.06 524 ASN A N 1
ATOM 4044 C CA . ASN A 1 524 ? -3.511 -6.883 -18.445 1.00 74.06 524 ASN A CA 1
ATOM 4045 C C . ASN A 1 524 ? -2.142 -6.393 -18.908 1.00 74.06 524 ASN A C 1
ATOM 4047 O O . ASN A 1 524 ? -1.626 -5.394 -18.405 1.00 74.06 524 ASN A O 1
ATOM 4051 N N . VAL A 1 525 ? -1.583 -7.046 -19.923 1.00 82.25 525 VAL A N 1
ATOM 4052 C CA . VAL A 1 525 ? -0.302 -6.662 -20.520 1.00 82.25 525 VAL A CA 1
ATOM 4053 C C . VAL A 1 525 ? -0.477 -5.398 -21.363 1.00 82.25 525 VAL A C 1
ATOM 4055 O O . VAL A 1 525 ? -1.291 -5.355 -22.283 1.00 82.25 525 VAL A O 1
ATOM 4058 N N . LYS A 1 526 ? 0.304 -4.362 -21.053 1.00 79.19 526 LYS A N 1
ATOM 4059 C CA . LYS A 1 526 ? 0.273 -3.040 -21.712 1.00 79.19 526 LYS A CA 1
ATOM 4060 C C . LYS A 1 526 ? 1.512 -2.782 -22.545 1.00 79.19 526 LYS A C 1
ATOM 4062 O O . LYS A 1 526 ? 1.484 -2.022 -23.507 1.00 79.19 526 LYS A O 1
ATOM 4067 N N . PHE A 1 527 ? 2.600 -3.441 -22.180 1.00 80.69 527 PHE A N 1
ATOM 4068 C CA . PHE A 1 527 ? 3.831 -3.463 -22.938 1.00 80.69 527 PHE A CA 1
ATOM 4069 C C . PHE A 1 527 ? 4.462 -4.837 -22.785 1.00 80.69 527 PHE A C 1
ATOM 4071 O O . PHE A 1 527 ? 4.469 -5.398 -21.693 1.00 80.69 527 PHE A O 1
ATOM 4078 N N . ARG A 1 528 ? 4.991 -5.374 -23.878 1.00 86.00 528 ARG A N 1
ATOM 4079 C CA . ARG A 1 528 ? 5.703 -6.648 -23.908 1.00 86.00 528 ARG A CA 1
ATOM 4080 C C . ARG A 1 528 ? 6.894 -6.504 -24.836 1.00 86.00 528 ARG A C 1
ATOM 4082 O O . ARG A 1 528 ? 6.753 -6.009 -25.955 1.00 86.00 528 ARG A O 1
ATOM 4089 N N . ARG A 1 529 ? 8.054 -6.974 -24.394 1.00 84.06 529 ARG A N 1
ATOM 4090 C CA . ARG A 1 529 ? 9.190 -7.264 -25.266 1.00 84.06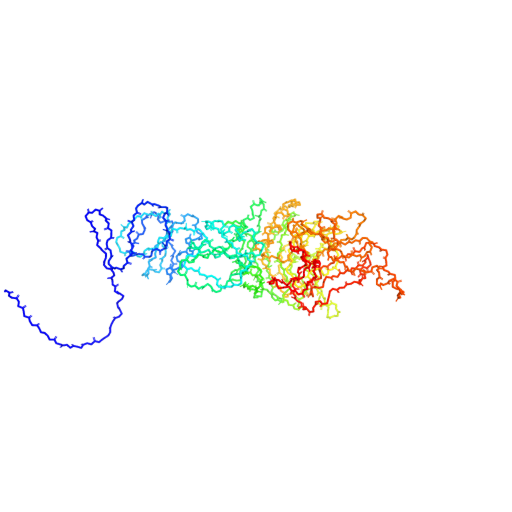 529 ARG A CA 1
ATOM 4091 C C . ARG A 1 529 ? 9.452 -8.767 -25.236 1.00 84.06 529 ARG A C 1
ATOM 4093 O O . ARG A 1 529 ? 9.381 -9.358 -24.155 1.00 84.06 529 ARG A O 1
ATOM 4100 N N . PRO A 1 530 ? 9.681 -9.392 -26.404 1.00 72.50 530 PRO A N 1
ATOM 4101 C CA . PRO A 1 530 ? 10.020 -10.803 -26.462 1.00 72.50 530 PRO A CA 1
ATOM 4102 C C . PRO A 1 530 ? 11.291 -11.065 -25.661 1.00 72.50 530 PRO A C 1
ATOM 4104 O O . PRO A 1 530 ? 12.201 -10.240 -25.671 1.00 72.50 530 PRO A O 1
ATOM 4107 N N . GLY A 1 531 ? 11.368 -12.234 -25.038 1.00 60.91 531 GLY A N 1
ATOM 4108 C CA . GLY A 1 531 ? 12.633 -12.945 -25.035 1.00 60.91 531 GLY A CA 1
ATOM 4109 C C . GLY A 1 531 ? 12.656 -13.737 -26.320 1.00 60.91 531 GLY A C 1
ATOM 4110 O O . GLY A 1 531 ? 11.734 -14.515 -26.528 1.00 60.91 531 GLY A O 1
ATOM 4111 N N . ALA A 1 532 ? 13.612 -13.443 -27.203 1.00 43.47 532 ALA A N 1
ATOM 4112 C CA . ALA A 1 532 ? 13.771 -14.018 -28.539 1.00 43.47 532 ALA A CA 1
ATOM 4113 C C . ALA A 1 532 ? 12.887 -15.248 -28.855 1.00 43.47 532 ALA A C 1
ATOM 4115 O O . ALA A 1 532 ? 13.072 -16.338 -28.306 1.00 43.47 532 ALA A O 1
ATOM 4116 N N . VAL A 1 533 ? 11.965 -15.053 -29.805 1.00 39.81 533 VAL A N 1
ATOM 4117 C CA . VAL A 1 533 ? 11.612 -16.114 -30.755 1.00 39.81 533 VAL A CA 1
ATOM 4118 C C . VAL A 1 533 ? 12.929 -16.538 -31.407 1.00 39.81 533 VAL A C 1
ATOM 4120 O O . VAL A 1 533 ? 13.746 -15.665 -31.711 1.00 39.81 533 VAL A O 1
ATOM 4123 N N . GLY A 1 534 ? 13.151 -17.849 -31.509 1.00 35.59 534 GLY A N 1
ATOM 4124 C CA . GLY A 1 534 ? 14.360 -18.423 -32.104 1.00 35.59 534 GLY A CA 1
ATOM 4125 C C . GLY A 1 534 ? 14.685 -17.891 -33.492 1.00 35.59 534 GLY A C 1
ATOM 4126 O O . GLY A 1 534 ? 13.753 -17.416 -34.184 1.00 35.59 534 GLY A O 1
#

Sequence (534 aa):
MRRVHDFLRKQPPNDDEGAETCTYSAQGDLLCAREGFFARNDGPWDAGVTWSSVEAQGSALTVVPDIYRKENCLAFCKAMPACKSVVYDGAKKSCTLKSQITGAAAGATAGVTTWFKEWYPDMDDPGADMTSGTKSTFDECAALCTQTPQCMVAVYDPSTRTCRAKAAEGTRIPRLGMYTWVRQSSAKFTTPDLIGYYTGESFTNAFWKDISTPSSVNNATQIRGTPYADVVPGALRGRLAVIGKPGDSITFPTRILPETYTLFHNARYSGVNRGRIFTGATPNVNWCSGFWGNEDPNNKGGYTGCAYRQTTWITPLTNYHGSCWVLSVDQNQMYRSNRVTRTNKRGGTPDYAQLRIGSQGGELSDYQVACVLVYSRHLSDDEIVKIEDELVDEYGLPIGSRDLGTLGPGDFLISGDNNKDKIYSANRDYMLVMQGDANLVLYRVRDMAVMWATNWADTYSQNSTVNSGAGPYMLRVAGNDGHVILTNKDDKVLWKNNVFTEGSCYTLRVTDSGFMEVTDPLGNVKFRRPGAVG

Mean predicted aligned error: 18.0 Å